Protein AF-A0A2M7H4Z5-F1 (afdb_monomer_lite)

Sequence (388 aa):
MNIQNQLLPRLILTAVVLITFIATPVSSVSAAYINYDRMITRVVPEVLDDQVVYPTNHATLALTPLRAYTWESVTVPPEWLAQGYYFEIWDTANKPVPGFHAQGLNYESQLNIESIDASLYPQIRLVVFVRPDSPPINYQQAVYFTYHEESDQKLFVFLGMITALYLGLGLGALHYRLSVSDLATGTARLLRRGLVKGSGREFVLLGWLTVVWVNVFGIVMSHFVGGAQIFYVLIKLPFLMLAALLVTAISLILLSLLLGVRAPAKQILAQATQLVATTSLALASLSPLLLFYIYLPMQHNALLLSTVTFFAISGSLAAWQLWAWLGSFKVKARAPVTVLWVCLYGFVFLQLGWLMRPWIGVIDDVQNTVPFMRSQSGNVFIELGDTV

pLDDT: mean 71.59, std 18.03, range [31.41, 98.0]

Foldseek 3Di:
DDPVVPVPVVVVVVLVVVCVVLPPDPVVPDPPDDPFPWDKDWFFQDDQPPPCPDPWRKGKGKDQDPADKQWFKKAFDVVLVVLVKWKFKAAPVRHTQFPGTRVQQDPRRIHGPSLPDCLQRVMIIIMITHDPPGDDDDRVGIMITIITHDDCPVVVVVLVVVVVVVCCVVVVCVVVVCPPVNVVVVLVVVLVCLPPVLDPVLLVVLLVLLLSLLLLLLQLQAVLPDDCLSVLSSPLVSCLLVVLLVVCLVVLQVVCVVLPPPDPSSSSSSLSSSLSSQLSNQSSVCSSVLNVVSNDPDRPVVSVVVSVVSSVVSNVVSLVSQLVSSVVRVRPCSPVSSVVSSCSSVQSSVFSVVQQDDSHDDQPSVHSHHDRGDDDDDTPVVVVVVVD

Structure (mmCIF, N/CA/C/O backbone):
data_AF-A0A2M7H4Z5-F1
#
_entry.id   AF-A0A2M7H4Z5-F1
#
loop_
_atom_site.group_PDB
_atom_site.id
_atom_site.type_symbol
_atom_site.label_atom_id
_atom_site.label_alt_id
_atom_site.label_comp_id
_atom_site.label_asym_id
_atom_site.label_entity_id
_atom_site.label_seq_id
_atom_site.pdbx_PDB_ins_code
_atom_site.Cartn_x
_atom_site.Cartn_y
_atom_site.Cartn_z
_atom_site.occupancy
_atom_site.B_iso_or_equiv
_atom_site.auth_seq_id
_atom_site.auth_comp_id
_atom_site.auth_asym_id
_atom_site.auth_atom_id
_atom_site.pdbx_PDB_model_num
ATOM 1 N N . MET A 1 1 ? -37.786 -7.212 7.511 1.00 46.72 1 MET A N 1
ATOM 2 C CA . MET A 1 1 ? -37.220 -8.032 6.413 1.00 46.72 1 MET A CA 1
ATOM 3 C C . MET A 1 1 ? -35.707 -7.811 6.394 1.00 46.72 1 MET A C 1
ATOM 5 O O . MET A 1 1 ? -35.286 -6.662 6.427 1.00 46.72 1 MET A O 1
ATOM 9 N N . ASN A 1 2 ? -34.892 -8.865 6.511 1.00 42.50 2 ASN A N 1
ATOM 10 C CA . ASN A 1 2 ? -33.477 -8.748 6.894 1.00 42.50 2 ASN A CA 1
ATOM 11 C C . ASN A 1 2 ? -32.577 -8.362 5.702 1.00 42.50 2 ASN A C 1
ATOM 13 O O . ASN A 1 2 ? -32.018 -9.226 5.030 1.00 42.50 2 ASN A O 1
ATOM 17 N N . ILE A 1 3 ? -32.450 -7.055 5.455 1.00 40.34 3 ILE A N 1
ATOM 18 C CA . ILE A 1 3 ? -31.649 -6.437 4.379 1.00 40.34 3 ILE A CA 1
ATOM 19 C C . ILE A 1 3 ? -30.191 -6.955 4.365 1.00 40.34 3 ILE A C 1
ATOM 21 O O . ILE A 1 3 ? -29.597 -7.110 3.299 1.00 40.34 3 ILE A O 1
ATOM 25 N N . GLN A 1 4 ? -29.633 -7.335 5.524 1.00 41.47 4 GLN A N 1
ATOM 26 C CA . GLN A 1 4 ? -28.278 -7.897 5.623 1.00 41.47 4 GLN A CA 1
ATOM 27 C C . GLN A 1 4 ? -28.099 -9.253 4.922 1.00 41.47 4 GLN A C 1
ATOM 29 O O . GLN A 1 4 ? -27.008 -9.524 4.424 1.00 41.47 4 GLN A O 1
ATOM 34 N N . ASN A 1 5 ? -29.137 -10.094 4.846 1.00 43.62 5 ASN A N 1
ATOM 35 C CA . ASN A 1 5 ? -29.006 -11.434 4.260 1.00 43.62 5 ASN A CA 1
ATOM 36 C C . ASN A 1 5 ? -29.024 -11.426 2.721 1.00 43.62 5 ASN A C 1
ATOM 38 O O . ASN A 1 5 ? -28.616 -12.411 2.117 1.00 43.62 5 ASN A O 1
ATOM 42 N N . GLN A 1 6 ? -29.457 -10.332 2.083 1.00 47.56 6 GLN A N 1
ATOM 43 C CA . GLN A 1 6 ? -29.475 -10.221 0.616 1.00 47.56 6 GLN A CA 1
ATOM 44 C C . GLN A 1 6 ? -28.310 -9.405 0.042 1.00 47.56 6 GLN A C 1
ATOM 46 O O . GLN A 1 6 ? -27.908 -9.641 -1.094 1.00 47.56 6 GLN A O 1
ATOM 51 N N . LEU A 1 7 ? -27.745 -8.466 0.808 1.00 46.06 7 LEU A N 1
ATOM 52 C CA . LEU A 1 7 ? -26.674 -7.584 0.328 1.00 46.06 7 LEU A CA 1
ATOM 53 C C . LEU A 1 7 ? -25.295 -8.246 0.322 1.00 46.06 7 LEU A C 1
ATOM 55 O O . LEU A 1 7 ? -24.530 -8.034 -0.614 1.00 46.06 7 LEU A O 1
ATOM 59 N N . LEU A 1 8 ? -24.980 -9.064 1.330 1.00 47.16 8 LEU A N 1
ATOM 60 C CA . LEU A 1 8 ? -23.660 -9.686 1.448 1.00 47.16 8 LEU A CA 1
ATOM 61 C C . LEU A 1 8 ? -23.349 -10.669 0.296 1.00 47.16 8 LEU A C 1
ATOM 63 O O . LEU A 1 8 ? -22.278 -10.538 -0.291 1.00 47.16 8 LEU A O 1
ATOM 67 N N . PRO A 1 9 ? -24.260 -11.581 -0.110 1.00 52.50 9 PRO A N 1
ATOM 68 C CA . PRO A 1 9 ? -24.007 -12.470 -1.247 1.00 52.50 9 PRO A CA 1
ATOM 69 C C . PRO A 1 9 ? -23.874 -11.702 -2.562 1.00 52.50 9 PRO A C 1
ATOM 71 O O . PRO A 1 9 ? -23.075 -12.078 -3.409 1.00 52.50 9 PRO A O 1
ATOM 74 N N . ARG A 1 10 ? -24.627 -10.604 -2.723 1.00 50.72 10 ARG A N 1
ATOM 75 C CA . ARG A 1 10 ? -24.576 -9.764 -3.924 1.00 50.72 10 ARG A CA 1
ATOM 76 C C . ARG A 1 10 ? -23.265 -8.995 -4.019 1.00 50.72 10 ARG A C 1
ATOM 78 O O . ARG A 1 10 ? -22.656 -9.027 -5.072 1.00 50.72 10 ARG A O 1
ATOM 85 N N . LEU A 1 11 ? -22.788 -8.397 -2.926 1.00 47.38 11 LEU A N 1
ATOM 86 C CA . LEU A 1 11 ? -21.482 -7.729 -2.887 1.00 47.38 11 LEU A CA 1
ATOM 87 C C . LEU A 1 11 ? -20.324 -8.706 -3.124 1.00 47.38 11 LEU A C 1
ATOM 89 O O . LEU A 1 11 ? -19.398 -8.371 -3.855 1.00 47.38 11 LEU A O 1
ATOM 93 N N . ILE A 1 12 ? -20.394 -9.915 -2.554 1.00 49.06 12 ILE A N 1
ATOM 94 C CA . ILE A 1 12 ? -19.400 -10.971 -2.798 1.00 49.06 12 ILE A CA 1
ATOM 95 C C . ILE A 1 12 ? -19.437 -11.405 -4.265 1.00 49.06 12 ILE A C 1
ATOM 97 O O . ILE A 1 12 ? -18.390 -11.487 -4.892 1.00 49.06 12 ILE A O 1
ATOM 101 N N . LEU A 1 13 ? -20.623 -11.624 -4.838 1.00 48.50 13 LEU A N 1
ATOM 102 C CA . LEU A 1 13 ? -20.766 -12.002 -6.243 1.00 48.50 13 LEU A CA 1
ATOM 103 C C . LEU A 1 13 ? -20.267 -10.895 -7.182 1.00 48.50 13 LEU A C 1
ATOM 105 O O . LEU A 1 13 ? -19.544 -11.193 -8.125 1.00 48.50 13 LEU A O 1
ATOM 109 N N . THR A 1 14 ? -20.586 -9.626 -6.907 1.00 50.44 14 THR A N 1
ATOM 110 C CA . THR A 1 14 ? -20.073 -8.490 -7.684 1.00 50.44 14 THR A CA 1
ATOM 111 C C . THR A 1 14 ? -18.553 -8.405 -7.583 1.00 50.44 14 THR A C 1
ATOM 113 O O . THR A 1 14 ? -17.905 -8.270 -8.610 1.00 50.44 14 THR A O 1
ATOM 116 N N . ALA A 1 15 ? -17.971 -8.546 -6.387 1.00 46.84 15 ALA A N 1
ATOM 117 C CA . ALA A 1 15 ? -16.520 -8.530 -6.204 1.00 46.84 15 ALA A CA 1
ATOM 118 C C . ALA A 1 15 ? -15.828 -9.713 -6.901 1.00 46.84 15 ALA A C 1
ATOM 120 O O . ALA A 1 15 ? -14.799 -9.517 -7.535 1.00 46.84 15 ALA A O 1
ATOM 121 N N . VAL A 1 16 ? -16.399 -10.921 -6.837 1.00 48.56 16 VAL A N 1
ATOM 122 C CA . VAL A 1 16 ? -15.855 -12.117 -7.503 1.00 48.56 16 VAL A CA 1
ATOM 123 C C . VAL A 1 16 ? -15.909 -11.967 -9.020 1.00 48.56 16 VAL A C 1
ATOM 125 O O . VAL A 1 16 ? -14.879 -12.116 -9.663 1.00 48.56 16 VAL A O 1
ATOM 128 N N . VAL A 1 17 ? -17.061 -11.594 -9.591 1.00 49.53 17 VAL A N 1
ATOM 129 C CA . VAL A 1 17 ? -17.199 -11.355 -11.041 1.00 49.53 17 VAL A CA 1
ATOM 130 C C . VAL A 1 17 ? -16.233 -10.262 -11.508 1.00 49.53 17 VAL A C 1
ATOM 132 O O . VAL A 1 17 ? -15.617 -10.398 -12.559 1.00 49.53 17 VAL A O 1
ATOM 135 N N . LEU A 1 18 ? -16.041 -9.215 -10.702 1.00 49.62 18 LEU A N 1
ATOM 136 C CA . LEU A 1 18 ? -15.125 -8.116 -10.997 1.00 49.62 18 LEU A CA 1
ATOM 137 C C . LEU A 1 18 ? -13.650 -8.547 -10.945 1.00 49.62 18 LEU A C 1
ATOM 139 O O . LEU A 1 18 ? -12.890 -8.208 -11.845 1.00 49.62 18 LEU A O 1
ATOM 143 N N . ILE A 1 19 ? -13.245 -9.331 -9.940 1.00 46.91 19 ILE A N 1
ATOM 144 C CA . ILE A 1 19 ? -11.886 -9.888 -9.840 1.00 46.91 19 ILE A CA 1
ATOM 145 C C . ILE A 1 19 ? -11.613 -10.827 -11.018 1.00 46.91 19 ILE A C 1
ATOM 147 O O . ILE A 1 19 ? -10.542 -10.752 -11.611 1.00 46.91 19 ILE A O 1
ATOM 151 N N . THR A 1 20 ? -12.576 -11.670 -11.404 1.00 47.34 20 THR A N 1
ATOM 152 C CA . THR A 1 20 ? -12.425 -12.582 -12.548 1.00 47.34 20 THR A CA 1
ATOM 153 C C . THR A 1 20 ? -12.322 -11.830 -13.879 1.00 47.34 20 THR A C 1
ATOM 155 O O . THR A 1 20 ? -11.545 -12.240 -14.732 1.00 47.34 20 THR A O 1
ATOM 158 N N . PHE A 1 21 ? -13.041 -10.715 -14.046 1.00 46.56 21 PHE A N 1
ATOM 159 C CA . PHE A 1 21 ? -13.022 -9.901 -15.271 1.00 46.56 21 PHE A CA 1
ATOM 160 C C . PHE A 1 21 ? -11.813 -8.947 -15.363 1.00 46.56 21 PHE A C 1
ATOM 162 O O . PHE A 1 21 ? -11.395 -8.581 -16.454 1.00 46.56 21 PHE A O 1
ATOM 169 N N . ILE A 1 22 ? -11.220 -8.546 -14.233 1.00 45.34 22 ILE A N 1
ATOM 170 C CA . ILE A 1 22 ? -9.960 -7.775 -14.203 1.00 45.34 22 ILE A CA 1
ATOM 171 C C . ILE A 1 22 ? -8.744 -8.705 -14.345 1.00 45.34 22 ILE A C 1
ATOM 173 O O . ILE A 1 22 ? -7.738 -8.321 -14.934 1.00 45.34 22 ILE A O 1
ATOM 177 N N . ALA A 1 23 ? -8.828 -9.936 -13.829 1.00 41.44 23 ALA A N 1
ATOM 178 C CA . ALA A 1 23 ? -7.763 -10.932 -13.937 1.00 41.44 23 ALA A CA 1
ATOM 179 C C . ALA A 1 23 ? -7.673 -11.596 -15.322 1.00 41.44 23 ALA A C 1
ATOM 181 O O . ALA A 1 23 ? -6.702 -12.308 -15.582 1.00 41.44 23 ALA A O 1
ATOM 182 N N . THR A 1 24 ? -8.649 -11.392 -16.217 1.00 41.28 24 THR A N 1
ATOM 183 C CA . THR A 1 24 ? -8.522 -11.848 -17.605 1.00 41.28 24 THR A CA 1
ATOM 184 C C . THR A 1 24 ? -7.457 -11.024 -18.327 1.00 41.28 24 THR A C 1
ATOM 186 O O . THR A 1 24 ? -7.604 -9.805 -18.435 1.00 41.28 24 THR A O 1
ATOM 189 N N . PRO A 1 25 ? -6.388 -11.655 -18.839 1.00 37.28 25 PRO A N 1
ATOM 190 C CA . PRO A 1 25 ? -5.333 -10.938 -19.531 1.00 37.28 25 PRO A CA 1
ATOM 191 C C . PRO A 1 25 ? -5.882 -10.289 -20.809 1.00 37.28 25 PRO A C 1
ATOM 193 O O . PRO A 1 25 ? -6.559 -10.923 -21.626 1.00 37.28 25 PRO A O 1
ATOM 196 N N . VAL A 1 26 ? -5.547 -9.008 -20.990 1.00 39.06 26 VAL A N 1
ATOM 197 C CA . VAL A 1 26 ? -5.917 -8.178 -22.155 1.00 39.06 26 VAL A CA 1
ATOM 198 C C . VAL A 1 26 ? -5.369 -8.751 -23.473 1.00 39.06 26 VAL A C 1
ATOM 200 O O . VAL A 1 26 ? -5.812 -8.360 -24.546 1.00 39.06 26 VAL A O 1
ATOM 203 N N . SER A 1 27 ? -4.491 -9.758 -23.423 1.00 39.00 27 SER A N 1
ATOM 204 C CA . SER A 1 27 ? -3.994 -10.487 -24.596 1.00 39.00 27 SER A CA 1
ATOM 205 C C . SER A 1 27 ? -5.084 -11.165 -25.441 1.00 39.00 27 SER A C 1
ATOM 207 O O . SER A 1 27 ? -4.808 -11.565 -26.568 1.00 39.00 27 SER A O 1
ATOM 209 N N . SER A 1 28 ? -6.317 -11.290 -24.934 1.00 35.97 28 SER A N 1
ATOM 210 C CA . SER A 1 28 ? -7.454 -11.875 -25.664 1.00 35.97 28 SER A CA 1
ATOM 211 C C . SER A 1 28 ? -8.302 -10.866 -26.454 1.00 35.97 28 SER A C 1
ATOM 213 O O . SER A 1 28 ? -9.107 -11.275 -27.291 1.00 35.97 28 SER A O 1
ATOM 215 N N . VAL A 1 29 ? -8.105 -9.557 -26.252 1.00 38.25 29 VAL A N 1
ATOM 216 C CA . VAL A 1 29 ? -8.785 -8.505 -27.019 1.00 38.25 29 VAL A CA 1
ATOM 217 C C . VAL A 1 29 ? -7.779 -7.898 -27.995 1.00 38.25 29 VAL A C 1
ATOM 219 O O . VAL A 1 29 ? -7.004 -7.019 -27.645 1.00 38.25 29 VAL A O 1
ATOM 222 N N . SER A 1 30 ? -7.850 -8.366 -29.243 1.00 37.34 30 SER A N 1
ATOM 223 C CA . SER A 1 30 ? -7.241 -7.762 -30.434 1.00 37.34 30 SER A CA 1
ATOM 224 C C . SER A 1 30 ? -5.729 -7.978 -30.642 1.00 37.34 30 SER A C 1
ATOM 226 O O . SER A 1 30 ? -4.908 -7.076 -30.511 1.00 37.34 30 SER A O 1
ATOM 228 N N . ALA A 1 31 ? -5.426 -9.144 -31.219 1.00 31.41 31 ALA A N 1
ATOM 229 C CA . ALA A 1 31 ? -4.447 -9.307 -32.300 1.00 31.41 31 ALA A CA 1
ATOM 230 C C . ALA A 1 31 ? -4.979 -8.747 -33.649 1.00 31.41 31 ALA A C 1
ATOM 232 O O . ALA A 1 31 ? -4.695 -9.292 -34.717 1.00 31.41 31 ALA A O 1
ATOM 233 N N . ALA A 1 32 ? -5.806 -7.693 -33.620 1.00 32.41 32 ALA A N 1
ATOM 234 C CA . ALA A 1 32 ? -6.169 -6.959 -34.821 1.00 32.41 32 ALA A CA 1
ATOM 235 C C . ALA A 1 32 ? -5.039 -5.964 -35.098 1.00 32.41 32 ALA A C 1
ATOM 237 O O . ALA A 1 32 ? -4.871 -4.988 -34.376 1.00 32.41 32 ALA A O 1
ATOM 238 N N . TYR A 1 33 ? -4.236 -6.296 -36.108 1.00 35.34 33 TYR A N 1
ATOM 239 C CA . TYR A 1 33 ? -3.174 -5.501 -36.719 1.00 35.34 33 TYR A CA 1
ATOM 240 C C . TYR A 1 33 ? -3.380 -3.982 -36.583 1.00 35.34 33 TYR A C 1
ATOM 242 O O . TYR A 1 33 ? -4.103 -3.369 -37.368 1.00 35.34 33 TYR A O 1
ATOM 250 N N . ILE A 1 34 ? -2.688 -3.367 -35.627 1.00 39.59 34 ILE A N 1
ATOM 251 C CA . ILE A 1 34 ? -2.362 -1.944 -35.669 1.00 39.59 34 ILE A CA 1
ATOM 252 C C . ILE A 1 34 ? -0.855 -1.901 -35.892 1.00 39.59 34 ILE A C 1
ATOM 254 O O . ILE A 1 34 ? -0.085 -2.405 -35.080 1.00 39.59 34 ILE A O 1
ATOM 258 N N . ASN A 1 35 ? -0.454 -1.391 -37.054 1.00 38.53 35 ASN A N 1
ATOM 259 C CA . ASN A 1 35 ? 0.944 -1.182 -37.408 1.00 38.53 35 ASN A CA 1
ATOM 260 C C . ASN A 1 35 ? 1.498 -0.119 -36.447 1.00 38.53 35 ASN A C 1
ATOM 262 O O . ASN A 1 35 ? 1.198 1.063 -36.601 1.00 38.53 35 ASN A O 1
ATOM 266 N N . TYR A 1 36 ? 2.213 -0.542 -35.407 1.00 47.44 36 TYR A N 1
ATOM 267 C CA . TYR A 1 36 ? 2.948 0.370 -34.538 1.00 47.44 36 TYR A CA 1
ATOM 268 C C . TYR A 1 36 ? 4.178 0.850 -35.311 1.00 47.44 36 TYR A C 1
ATOM 270 O O . TYR A 1 36 ? 4.983 0.020 -35.738 1.00 47.44 36 TYR A O 1
ATOM 278 N N . ASP A 1 37 ? 4.316 2.162 -35.516 1.00 52.59 37 ASP A N 1
ATOM 279 C CA . ASP A 1 37 ? 5.499 2.726 -36.166 1.00 52.59 37 ASP A CA 1
ATOM 280 C C . ASP A 1 37 ? 6.737 2.368 -35.332 1.00 52.59 37 ASP A C 1
ATOM 282 O O . ASP A 1 37 ? 6.904 2.822 -34.199 1.00 52.59 37 ASP A O 1
ATOM 286 N N . ARG A 1 38 ? 7.600 1.506 -35.883 1.00 59.75 38 ARG A N 1
ATOM 287 C CA . ARG A 1 38 ? 8.935 1.270 -35.328 1.00 59.75 38 ARG A CA 1
ATOM 288 C C . ARG A 1 38 ? 9.702 2.577 -35.382 1.00 59.75 38 ARG A C 1
ATOM 290 O O . ARG A 1 38 ? 9.991 3.084 -36.467 1.00 59.75 38 ARG A O 1
ATOM 297 N N . MET A 1 39 ? 10.076 3.086 -34.217 1.00 60.31 39 MET A N 1
ATOM 298 C CA . MET A 1 39 ? 10.920 4.264 -34.127 1.00 60.31 39 MET A CA 1
ATOM 299 C C . MET A 1 39 ? 12.374 3.808 -34.069 1.00 60.31 39 MET A C 1
ATOM 301 O O . MET A 1 39 ? 12.781 3.076 -33.168 1.00 60.31 39 MET A O 1
ATOM 305 N N . ILE A 1 40 ? 13.161 4.242 -35.051 1.00 64.56 40 ILE A N 1
ATOM 306 C CA . ILE A 1 40 ? 14.606 4.018 -35.094 1.00 64.56 40 ILE A CA 1
ATOM 307 C C . ILE A 1 40 ? 15.271 5.335 -34.715 1.00 64.56 40 ILE A C 1
ATOM 309 O O . ILE A 1 40 ? 15.217 6.308 -35.470 1.00 64.56 40 ILE A O 1
ATOM 313 N N . THR A 1 41 ? 15.898 5.385 -33.541 1.00 68.94 41 THR A N 1
ATOM 314 C CA . THR A 1 41 ? 16.674 6.557 -33.122 1.00 68.94 41 THR A CA 1
ATOM 315 C C . THR A 1 41 ? 18.151 6.313 -33.384 1.00 68.94 41 THR A C 1
ATOM 317 O O . THR A 1 41 ? 18.739 5.345 -32.903 1.00 68.94 41 THR A O 1
ATOM 320 N N . ARG A 1 42 ? 18.750 7.216 -34.163 1.00 68.88 42 ARG A N 1
ATOM 321 C CA . ARG A 1 42 ? 20.193 7.271 -34.392 1.00 68.88 42 ARG A CA 1
ATOM 322 C C . ARG A 1 42 ? 20.838 8.002 -33.221 1.00 68.88 42 ARG A C 1
ATOM 324 O O . ARG A 1 42 ? 20.558 9.182 -33.025 1.00 68.88 42 ARG A O 1
ATOM 331 N N . VAL A 1 43 ? 21.718 7.328 -32.489 1.00 65.25 43 VAL A N 1
ATOM 332 C CA . VAL A 1 43 ? 22.493 7.940 -31.405 1.00 65.25 43 VAL A CA 1
ATOM 333 C C . VAL A 1 43 ? 23.952 7.995 -31.830 1.00 65.25 43 VAL A C 1
ATOM 335 O O . VAL A 1 43 ? 24.546 6.989 -32.226 1.00 65.25 43 VAL A O 1
ATOM 338 N N . VAL A 1 44 ? 24.506 9.203 -31.805 1.00 59.75 44 VAL A N 1
ATOM 339 C CA . VAL A 1 44 ? 25.919 9.459 -32.083 1.00 59.75 44 VAL A CA 1
ATOM 340 C C . VAL A 1 44 ? 26.633 9.565 -30.732 1.00 59.75 44 VAL A C 1
ATOM 342 O O . VAL A 1 44 ? 26.095 10.220 -29.839 1.00 59.75 44 VAL A O 1
ATOM 345 N N . PRO A 1 45 ? 27.798 8.926 -30.534 1.00 57.38 45 PRO A N 1
ATOM 346 C CA . PRO A 1 45 ? 28.535 9.058 -29.283 1.00 57.38 45 PRO A CA 1
ATOM 347 C C . PRO A 1 45 ? 29.001 10.497 -29.085 1.00 57.38 45 PRO A C 1
ATOM 349 O O . PRO A 1 45 ? 29.812 10.978 -29.872 1.00 57.38 45 PRO A O 1
ATOM 352 N N . GLU A 1 46 ? 28.476 11.187 -28.066 1.00 48.78 46 GLU A N 1
ATOM 353 C CA . GLU A 1 46 ? 28.783 12.609 -27.871 1.00 48.78 46 GLU A CA 1
ATOM 354 C C . GLU A 1 46 ? 29.944 12.889 -26.910 1.00 48.78 46 GLU A C 1
ATOM 356 O O . GLU A 1 46 ? 30.663 13.846 -27.168 1.00 48.78 46 GLU A O 1
ATOM 361 N N . VAL A 1 47 ? 30.232 12.092 -25.872 1.00 50.16 47 VAL A N 1
ATOM 362 C CA . VAL A 1 47 ? 31.366 12.375 -24.962 1.00 50.16 47 VAL A CA 1
ATOM 363 C C . VAL A 1 47 ? 31.856 11.092 -24.268 1.00 50.16 47 VAL A C 1
ATOM 365 O O . VAL A 1 47 ? 31.049 10.310 -23.774 1.00 50.16 47 VAL A O 1
ATOM 368 N N . LEU A 1 48 ? 33.179 10.887 -24.215 1.00 49.28 48 LEU A N 1
ATOM 369 C CA . LEU A 1 48 ? 33.841 9.955 -23.292 1.00 49.28 48 LEU A CA 1
ATOM 370 C C . LEU A 1 48 ? 33.720 10.529 -21.877 1.00 49.28 48 LEU A C 1
ATOM 372 O O . LEU A 1 48 ? 34.292 11.579 -21.592 1.00 49.28 48 LEU A O 1
ATOM 376 N N . ASP A 1 49 ? 32.966 9.876 -20.997 1.00 46.34 49 ASP A N 1
ATOM 377 C CA . ASP A 1 49 ? 33.057 10.179 -19.571 1.00 46.34 49 ASP A CA 1
ATOM 378 C C . ASP A 1 49 ? 34.468 9.744 -19.133 1.00 46.34 49 ASP A C 1
ATOM 380 O O . ASP A 1 49 ? 34.759 8.552 -19.083 1.00 46.34 49 ASP A O 1
ATOM 384 N N . ASP A 1 50 ? 35.376 10.693 -18.876 1.00 44.59 50 ASP A N 1
ATOM 385 C CA . ASP A 1 50 ? 36.780 10.445 -18.479 1.00 44.59 50 ASP A CA 1
ATOM 386 C C . ASP A 1 50 ? 36.903 9.767 -17.092 1.00 44.59 50 ASP A C 1
ATOM 388 O O . ASP A 1 50 ? 37.979 9.705 -16.486 1.00 44.59 50 ASP A O 1
ATOM 392 N N . GLN A 1 51 ? 35.802 9.248 -16.541 1.00 45.47 51 GLN A N 1
ATOM 393 C CA . GLN A 1 51 ? 35.832 8.462 -15.322 1.00 45.47 51 GLN A CA 1
ATOM 394 C C . GLN A 1 51 ? 36.506 7.119 -15.593 1.00 45.47 51 GLN A C 1
ATOM 396 O O . GLN A 1 51 ? 35.926 6.199 -16.158 1.00 45.47 51 GLN A O 1
ATOM 401 N N . VAL A 1 52 ? 37.753 7.004 -15.136 1.00 45.66 52 VAL A N 1
ATOM 402 C CA . VAL A 1 52 ? 38.555 5.775 -15.148 1.00 45.66 52 VAL A CA 1
ATOM 403 C C . VAL A 1 52 ? 37.932 4.740 -14.205 1.00 45.66 52 VAL A C 1
ATOM 405 O O . VAL A 1 52 ? 38.381 4.520 -13.080 1.00 45.66 52 VAL A O 1
ATOM 408 N N . VAL A 1 53 ? 36.860 4.098 -14.652 1.00 45.31 53 VAL A N 1
ATOM 409 C CA . VAL A 1 53 ? 36.326 2.880 -14.052 1.00 45.31 53 VAL A CA 1
ATOM 410 C C . VAL A 1 53 ? 37.050 1.719 -14.741 1.00 45.31 53 VAL A C 1
ATOM 412 O O . VAL A 1 53 ? 36.680 1.324 -15.840 1.00 45.31 53 VAL A O 1
ATOM 415 N N . TYR A 1 54 ? 38.115 1.204 -14.106 1.00 43.81 54 TYR A N 1
ATOM 416 C CA . TYR A 1 54 ? 39.023 0.147 -14.612 1.00 43.81 54 TYR A CA 1
ATOM 417 C C . TYR A 1 54 ? 39.947 0.564 -15.788 1.00 43.81 54 TYR A C 1
ATOM 419 O O . TYR A 1 54 ? 39.685 1.563 -16.450 1.00 43.81 54 TYR A O 1
ATOM 427 N N . PRO A 1 55 ? 41.083 -0.130 -16.053 1.00 45.78 55 PRO A N 1
ATOM 428 C CA . PRO A 1 55 ? 42.137 0.350 -16.964 1.00 45.78 55 PRO A CA 1
ATOM 429 C C . PRO A 1 55 ? 41.787 0.209 -18.461 1.00 45.78 55 PRO A C 1
ATOM 431 O O . PRO A 1 55 ? 42.671 0.045 -19.299 1.00 45.78 55 PRO A O 1
ATOM 434 N N . THR A 1 56 ? 40.504 0.248 -18.811 1.00 48.25 56 THR A N 1
ATOM 435 C CA . THR A 1 56 ? 39.993 0.099 -20.176 1.00 48.25 56 THR A CA 1
ATOM 436 C C . THR A 1 56 ? 39.219 1.343 -20.583 1.00 48.25 56 THR A C 1
ATOM 438 O O . THR A 1 56 ? 38.269 1.741 -19.908 1.00 48.25 56 THR A O 1
ATOM 441 N N . ASN A 1 57 ? 39.612 1.928 -21.715 1.00 56.12 57 ASN A N 1
ATOM 442 C CA . ASN A 1 57 ? 38.878 3.009 -22.364 1.00 56.12 57 ASN A CA 1
ATOM 443 C C . ASN A 1 57 ? 37.460 2.516 -22.676 1.00 56.12 57 ASN A C 1
ATOM 445 O O . ASN A 1 57 ? 37.306 1.514 -23.385 1.00 56.12 57 ASN A O 1
ATOM 449 N N . HIS A 1 58 ? 36.445 3.200 -22.147 1.00 58.44 58 HIS A N 1
ATOM 450 C CA . HIS A 1 58 ? 35.053 2.871 -22.412 1.00 58.44 58 HIS A CA 1
ATOM 451 C C . HIS A 1 58 ? 34.264 4.100 -22.857 1.00 58.44 58 HIS A C 1
ATOM 453 O O . HIS A 1 58 ? 34.368 5.158 -22.250 1.00 58.44 58 HIS A O 1
ATOM 459 N N . ALA A 1 59 ? 33.471 3.965 -23.920 1.00 59.28 59 ALA A N 1
ATOM 460 C CA . ALA A 1 59 ? 32.536 5.004 -24.352 1.00 59.28 59 ALA A CA 1
ATOM 461 C C . ALA A 1 59 ? 31.135 4.668 -23.836 1.00 59.28 59 ALA A C 1
ATOM 463 O O . ALA A 1 59 ? 30.697 3.526 -23.985 1.00 59.28 59 ALA A O 1
ATOM 464 N N . THR A 1 60 ? 30.435 5.641 -23.247 1.00 58.81 60 THR A N 1
ATOM 465 C CA . THR A 1 60 ? 29.054 5.470 -22.781 1.00 58.81 60 THR A CA 1
ATOM 466 C C . THR A 1 60 ? 28.087 6.235 -23.679 1.00 58.81 60 THR A C 1
ATOM 468 O O . THR A 1 60 ? 28.290 7.398 -24.021 1.00 58.81 60 THR A O 1
ATOM 471 N N . LEU A 1 61 ? 27.013 5.566 -24.088 1.00 62.69 61 LEU A N 1
ATOM 472 C CA . LEU A 1 61 ? 25.942 6.155 -24.889 1.00 62.69 61 LEU A CA 1
ATOM 473 C C . LEU A 1 61 ? 24.692 6.265 -24.030 1.00 62.69 61 LEU A C 1
ATOM 475 O O . LEU A 1 61 ? 23.972 5.282 -23.876 1.00 62.69 61 LEU A O 1
ATOM 479 N N . ALA A 1 62 ? 24.452 7.438 -23.443 1.00 58.84 62 ALA A N 1
ATOM 480 C CA . ALA A 1 62 ? 23.269 7.667 -22.625 1.00 58.84 62 ALA A CA 1
ATOM 481 C C . ALA A 1 62 ? 22.005 7.727 -23.491 1.00 58.84 62 ALA A C 1
ATOM 483 O O . ALA A 1 62 ? 21.898 8.547 -24.403 1.00 58.84 62 ALA A O 1
ATOM 484 N N . LEU A 1 63 ? 21.019 6.896 -23.161 1.00 60.25 63 LEU A N 1
ATOM 485 C CA . LEU A 1 63 ? 19.689 6.978 -23.747 1.00 60.25 63 LEU A CA 1
ATOM 486 C C . LEU A 1 63 ? 18.745 7.642 -22.764 1.00 60.25 63 LEU A C 1
ATOM 488 O O . LEU A 1 63 ? 18.560 7.168 -21.645 1.00 60.25 63 LEU A O 1
ATOM 492 N N . THR A 1 64 ? 18.121 8.730 -23.206 1.00 55.50 64 THR A N 1
ATOM 493 C CA . THR A 1 64 ? 17.106 9.436 -22.422 1.00 55.50 64 THR A CA 1
ATOM 494 C C . THR A 1 64 ? 15.820 9.521 -23.226 1.00 55.50 64 THR A C 1
ATOM 496 O O . THR A 1 64 ? 15.545 10.563 -23.825 1.00 55.50 64 THR A O 1
ATOM 499 N N . PRO A 1 65 ? 15.027 8.449 -23.335 1.00 48.84 65 PRO A N 1
ATOM 500 C CA . PRO A 1 65 ? 13.803 8.572 -24.098 1.00 48.84 65 PRO A CA 1
ATOM 501 C C . PRO A 1 65 ? 12.750 9.275 -23.231 1.00 48.84 65 PRO A C 1
ATOM 503 O O . PRO A 1 65 ? 12.694 9.113 -22.014 1.00 48.84 65 PRO A O 1
ATOM 506 N N . LEU A 1 66 ? 11.943 10.122 -23.869 1.00 42.62 66 LEU A N 1
ATOM 507 C CA . LEU A 1 66 ? 11.033 11.061 -23.202 1.00 42.62 66 LEU A CA 1
ATOM 508 C C . LEU A 1 66 ? 9.653 10.455 -22.852 1.00 42.62 66 LEU A C 1
ATOM 510 O O . LEU A 1 66 ? 8.809 11.170 -22.312 1.00 42.62 66 LEU A O 1
ATOM 514 N N . ARG A 1 67 ? 9.383 9.180 -23.186 1.00 49.72 67 ARG A N 1
ATOM 515 C CA . ARG A 1 67 ? 8.059 8.515 -23.074 1.00 49.72 67 ARG A CA 1
ATOM 516 C C . ARG A 1 67 ? 8.170 7.048 -22.638 1.00 49.72 67 ARG A C 1
ATOM 518 O O . ARG A 1 67 ? 9.278 6.581 -22.440 1.00 49.72 67 ARG A O 1
ATOM 525 N N . ALA A 1 68 ? 7.051 6.339 -22.462 1.00 55.75 68 ALA A N 1
ATOM 526 C CA . ALA A 1 68 ? 7.036 4.896 -22.198 1.00 55.75 68 ALA A CA 1
ATOM 527 C C . ALA A 1 68 ? 7.293 4.111 -23.497 1.00 55.75 68 ALA A C 1
ATOM 529 O O . ALA A 1 68 ? 6.581 4.284 -24.485 1.00 55.75 68 ALA A O 1
ATOM 530 N N . TYR A 1 69 ? 8.319 3.267 -23.504 1.00 63.00 69 TYR A N 1
ATOM 531 C CA . TYR A 1 69 ? 8.724 2.471 -24.662 1.00 63.00 69 TYR A CA 1
ATOM 532 C C . TYR A 1 69 ? 9.067 1.050 -24.220 1.00 63.00 69 TYR A C 1
ATOM 534 O O . TYR A 1 69 ? 9.447 0.814 -23.074 1.00 63.00 69 TYR A O 1
ATOM 542 N N . THR A 1 70 ? 8.967 0.111 -25.152 1.00 62.62 70 THR A N 1
ATOM 543 C CA . THR A 1 70 ? 9.611 -1.199 -25.031 1.00 62.62 70 THR A C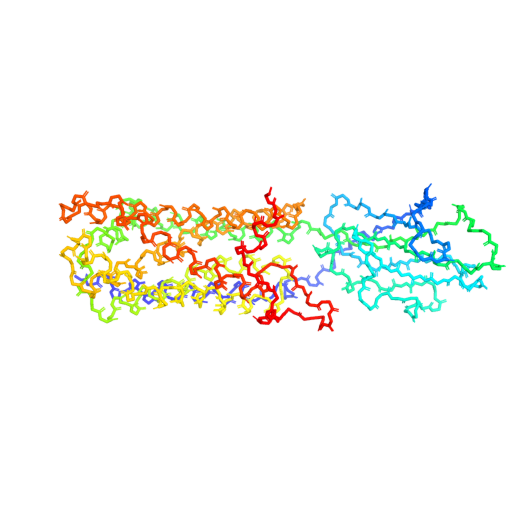A 1
ATOM 544 C C . THR A 1 70 ? 10.857 -1.179 -25.898 1.00 62.62 70 THR A C 1
ATOM 546 O O . THR A 1 70 ? 10.800 -0.826 -27.080 1.00 62.62 70 THR A O 1
ATOM 549 N N . TRP A 1 71 ? 12.001 -1.468 -25.284 1.00 70.94 71 TRP A N 1
ATOM 550 C CA . TRP A 1 71 ? 13.244 -1.680 -26.011 1.00 70.94 71 TRP A CA 1
ATOM 551 C C . TRP A 1 71 ? 13.062 -2.845 -26.985 1.00 70.94 71 TRP A C 1
ATOM 553 O O . TRP A 1 71 ? 12.364 -3.791 -26.653 1.00 70.94 71 TRP A O 1
ATOM 563 N N . GLU A 1 72 ? 13.657 -2.789 -28.174 1.00 79.19 72 GLU A N 1
ATOM 564 C CA . GLU A 1 72 ? 13.606 -3.913 -29.114 1.00 79.19 72 GLU A CA 1
ATOM 565 C C . GLU A 1 72 ? 15.011 -4.438 -29.395 1.00 79.19 72 GLU A C 1
ATOM 567 O O . GLU A 1 72 ? 15.390 -5.552 -29.034 1.00 79.19 72 GLU A O 1
ATOM 572 N N . SER A 1 73 ? 15.841 -3.594 -29.995 1.00 79.69 73 SER A N 1
ATOM 573 C CA . SER A 1 73 ? 17.189 -3.988 -30.367 1.00 79.69 73 SER A CA 1
ATOM 574 C C . SER A 1 73 ? 18.150 -2.814 -30.371 1.00 79.69 73 SER A C 1
ATOM 576 O O . SER A 1 73 ? 17.778 -1.660 -30.604 1.00 79.69 73 SER A O 1
ATOM 578 N N . VAL A 1 74 ? 19.417 -3.139 -30.136 1.00 82.12 74 VAL A N 1
ATOM 579 C CA . VAL A 1 74 ? 20.554 -2.247 -30.354 1.00 82.12 74 VAL A CA 1
ATOM 580 C C . VAL A 1 74 ? 21.333 -2.780 -31.537 1.00 82.12 74 VAL A C 1
ATOM 582 O O . VAL A 1 74 ? 21.830 -3.900 -31.481 1.00 82.12 74 VAL A O 1
ATOM 585 N N . THR A 1 75 ? 21.459 -1.994 -32.599 1.00 83.31 75 THR A N 1
ATOM 586 C CA . THR A 1 75 ? 22.301 -2.339 -33.748 1.00 83.31 75 THR A CA 1
ATOM 587 C C . THR A 1 75 ? 23.602 -1.556 -33.663 1.00 83.31 75 THR A C 1
ATOM 589 O O . THR A 1 75 ? 23.588 -0.320 -33.707 1.00 83.31 75 THR A O 1
ATOM 592 N N . VAL A 1 76 ? 24.720 -2.272 -33.542 1.00 84.69 76 VAL A N 1
ATOM 593 C CA . VAL A 1 76 ? 26.067 -1.689 -33.553 1.00 84.69 76 VAL A CA 1
ATOM 594 C C . VAL A 1 76 ? 26.698 -1.799 -34.947 1.00 84.69 76 VAL A C 1
ATOM 596 O O . VAL A 1 76 ? 26.350 -2.704 -35.706 1.00 84.69 76 VAL A O 1
ATOM 599 N N . PRO A 1 77 ? 27.626 -0.901 -35.316 1.00 85.50 77 PRO A N 1
ATOM 600 C CA . PRO A 1 77 ? 28.349 -1.000 -36.580 1.00 85.50 77 PRO A CA 1
ATOM 601 C C . PRO A 1 77 ? 29.124 -2.326 -36.693 1.00 85.50 77 PRO A C 1
ATOM 603 O O . PRO A 1 77 ? 29.860 -2.681 -35.768 1.00 85.50 77 PRO A O 1
ATOM 606 N N . PRO A 1 78 ? 29.046 -3.045 -37.827 1.00 84.25 78 PRO A N 1
ATOM 607 C CA . PRO A 1 78 ? 29.753 -4.314 -38.000 1.00 84.25 78 PRO A CA 1
ATOM 608 C C . PRO A 1 78 ? 31.280 -4.147 -37.971 1.00 84.25 78 PRO A C 1
ATOM 610 O O . PRO A 1 78 ? 31.998 -5.073 -37.589 1.00 84.25 78 PRO A O 1
ATOM 613 N N . GLU A 1 79 ? 31.803 -2.962 -38.315 1.00 84.62 79 GLU A N 1
ATOM 614 C CA . GLU A 1 79 ? 33.245 -2.697 -38.244 1.00 84.62 79 GLU A CA 1
ATOM 615 C C . GLU A 1 79 ? 33.770 -2.728 -36.805 1.00 84.62 79 GLU A C 1
ATOM 617 O O . GLU A 1 79 ? 34.910 -3.131 -36.582 1.00 84.62 79 GLU A O 1
ATOM 622 N N . TRP A 1 80 ? 32.940 -2.365 -35.824 1.00 83.19 80 TRP A N 1
ATOM 623 C CA . TRP A 1 80 ? 33.321 -2.396 -34.412 1.00 83.19 80 TRP A CA 1
ATOM 624 C C . TRP A 1 80 ? 33.539 -3.828 -33.914 1.00 83.19 80 TRP A C 1
ATOM 626 O O . TRP A 1 80 ? 34.444 -4.086 -33.118 1.00 83.19 80 TRP A O 1
ATOM 636 N N . LEU A 1 81 ? 32.764 -4.785 -34.434 1.00 81.62 81 LEU A N 1
ATOM 637 C CA . LEU A 1 81 ? 32.967 -6.205 -34.147 1.00 81.62 81 LEU A CA 1
ATOM 638 C C . LEU A 1 81 ? 34.234 -6.740 -34.809 1.00 81.62 81 LEU A C 1
ATOM 640 O O . LEU A 1 81 ? 34.993 -7.470 -34.173 1.00 81.62 81 LEU A O 1
ATOM 644 N N . ALA A 1 82 ? 34.506 -6.329 -36.050 1.00 83.06 82 ALA A N 1
ATOM 645 C CA . ALA A 1 82 ? 35.746 -6.679 -36.742 1.00 83.06 82 ALA A CA 1
ATOM 646 C C . ALA A 1 82 ? 36.994 -6.114 -36.034 1.00 83.06 82 ALA A C 1
ATOM 648 O O . ALA A 1 82 ? 38.050 -6.743 -36.046 1.00 83.06 82 ALA A O 1
ATOM 649 N N . GLN A 1 83 ? 36.860 -4.958 -35.377 1.00 82.06 83 GLN A N 1
ATOM 650 C CA . GLN A 1 83 ? 37.892 -4.334 -34.540 1.00 82.06 83 GLN A CA 1
ATOM 651 C C . GLN A 1 83 ? 38.011 -4.973 -33.147 1.00 82.06 83 GLN A C 1
ATOM 653 O O . GLN A 1 83 ? 38.927 -4.653 -32.395 1.00 82.06 83 GLN A O 1
ATOM 658 N N . GLY A 1 84 ? 37.126 -5.911 -32.802 1.00 79.56 84 GLY A N 1
ATOM 659 C CA . GLY A 1 84 ? 37.199 -6.668 -31.560 1.00 79.56 84 GLY A CA 1
ATOM 660 C C . GLY A 1 84 ? 36.752 -5.895 -30.322 1.00 79.56 84 GLY A C 1
ATOM 661 O O . GLY A 1 84 ? 37.204 -6.247 -29.225 1.00 79.56 84 GLY A O 1
ATOM 662 N N . TYR A 1 85 ? 35.903 -4.874 -30.492 1.00 81.75 85 TYR A N 1
ATOM 663 C CA . TYR A 1 85 ? 35.248 -4.169 -29.391 1.00 81.75 85 TYR A CA 1
ATOM 664 C C . TYR A 1 85 ? 34.261 -5.082 -28.661 1.00 81.75 85 TYR A C 1
ATOM 666 O O . TYR A 1 85 ? 33.685 -6.006 -29.240 1.00 81.75 85 TYR A O 1
ATOM 674 N N . TYR A 1 86 ? 34.073 -4.808 -27.374 1.00 81.44 86 TYR A N 1
ATOM 675 C CA . TYR A 1 86 ? 33.153 -5.533 -26.505 1.00 81.44 86 TYR A CA 1
ATOM 676 C C . TYR A 1 86 ? 32.082 -4.572 -25.972 1.00 81.44 86 TYR A C 1
ATOM 678 O O . TYR A 1 86 ? 32.364 -3.403 -25.730 1.00 81.44 86 TYR A O 1
ATOM 686 N N . PHE A 1 87 ? 30.849 -5.047 -25.824 1.00 83.31 87 PHE A N 1
ATOM 687 C CA . PHE A 1 87 ? 29.672 -4.228 -25.531 1.00 83.31 87 PHE A CA 1
ATOM 688 C C . PHE A 1 87 ? 28.944 -4.714 -24.288 1.00 83.31 87 PHE A C 1
ATOM 690 O O . PHE A 1 87 ? 28.713 -5.911 -24.132 1.00 83.31 87 PHE A O 1
ATOM 697 N N . GLU A 1 88 ? 28.507 -3.785 -23.448 1.00 85.62 88 GLU A N 1
ATOM 698 C CA . GLU A 1 88 ? 27.596 -4.078 -22.344 1.00 85.62 88 GLU A CA 1
ATOM 699 C C . GLU A 1 88 ? 26.528 -3.009 -22.232 1.00 85.62 88 GLU A C 1
ATOM 701 O O . GLU A 1 88 ? 26.758 -1.846 -22.561 1.00 85.62 88 GLU A O 1
ATOM 706 N N . ILE A 1 89 ? 25.361 -3.396 -21.735 1.00 83.69 89 ILE A N 1
ATOM 707 C CA . ILE A 1 89 ? 24.328 -2.437 -21.358 1.00 83.69 89 ILE A CA 1
ATOM 708 C C . ILE A 1 89 ? 24.445 -2.183 -19.871 1.00 83.69 89 ILE A C 1
ATOM 710 O O . ILE A 1 89 ? 24.471 -3.124 -19.086 1.00 83.69 89 ILE A O 1
ATOM 714 N N . TRP A 1 90 ? 24.564 -0.920 -19.489 1.00 83.19 90 TRP A N 1
ATOM 715 C CA . TRP A 1 90 ? 24.685 -0.480 -18.107 1.00 83.19 90 TRP A CA 1
ATOM 716 C C . TRP A 1 90 ? 23.489 0.387 -17.714 1.00 83.19 90 TRP A C 1
ATOM 718 O O . TRP A 1 90 ? 22.862 1.034 -18.555 1.00 83.19 90 TRP A O 1
ATOM 728 N N . ASP A 1 91 ? 23.174 0.407 -16.426 1.00 78.38 91 ASP A N 1
ATOM 729 C CA . ASP A 1 91 ? 22.183 1.304 -15.846 1.00 78.38 91 ASP A CA 1
ATOM 730 C C . ASP A 1 91 ? 22.762 2.710 -15.576 1.00 78.38 91 ASP A C 1
ATOM 732 O O . ASP A 1 91 ? 23.929 3.018 -15.841 1.00 78.38 91 ASP A O 1
ATOM 736 N N . THR A 1 92 ? 21.936 3.603 -15.031 1.00 71.69 92 THR A N 1
ATOM 737 C CA . THR A 1 92 ? 22.355 4.962 -14.645 1.00 71.69 92 THR A CA 1
ATOM 738 C C . THR A 1 92 ? 23.302 5.006 -13.451 1.00 71.69 92 THR A C 1
ATOM 740 O O . THR A 1 92 ? 23.942 6.034 -13.232 1.00 71.69 92 THR A O 1
ATOM 743 N N . ALA A 1 93 ? 23.408 3.915 -12.692 1.00 72.62 93 ALA A N 1
ATOM 744 C CA . ALA A 1 93 ? 24.314 3.758 -11.562 1.00 72.62 93 ALA A CA 1
ATOM 745 C C . ALA A 1 93 ? 25.664 3.138 -11.974 1.00 72.62 93 ALA A C 1
ATOM 747 O O . ALA A 1 93 ? 26.443 2.753 -11.099 1.00 72.62 93 ALA A O 1
ATOM 748 N N . ASN A 1 94 ? 25.949 3.068 -13.282 1.00 75.12 94 ASN A N 1
ATOM 749 C CA . ASN A 1 94 ? 27.151 2.470 -13.859 1.00 75.12 94 ASN A CA 1
ATOM 750 C C . ASN A 1 94 ? 27.337 0.995 -13.464 1.00 75.12 94 ASN A C 1
ATOM 752 O O . ASN A 1 94 ? 28.453 0.548 -13.191 1.00 75.12 94 ASN A O 1
ATOM 756 N N . LYS A 1 95 ? 26.240 0.236 -13.408 1.00 76.50 95 LYS A N 1
ATOM 757 C CA . LYS A 1 95 ? 26.270 -1.215 -13.209 1.00 76.50 95 LYS A CA 1
ATOM 758 C C . LYS A 1 95 ? 25.802 -1.932 -14.472 1.00 76.50 95 LYS A C 1
ATOM 760 O O . LYS A 1 95 ? 24.840 -1.477 -15.089 1.00 76.50 95 LYS A O 1
ATOM 765 N N . PRO A 1 96 ? 26.434 -3.055 -14.852 1.00 79.62 96 PRO A N 1
ATOM 766 C CA . PRO A 1 96 ? 25.977 -3.848 -15.984 1.00 79.62 96 PRO A CA 1
ATOM 767 C C . PRO A 1 96 ? 24.579 -4.418 -15.719 1.00 79.62 96 PRO A C 1
ATOM 769 O O . PRO A 1 96 ? 24.311 -4.950 -14.641 1.00 79.62 96 PRO A O 1
ATOM 772 N N . VAL A 1 97 ? 23.701 -4.327 -16.718 1.00 77.81 97 VAL A N 1
ATOM 773 C CA . VAL A 1 97 ? 22.379 -4.956 -16.724 1.00 77.81 97 VAL A CA 1
ATOM 774 C C . VAL A 1 97 ? 22.577 -6.465 -16.933 1.00 77.81 97 VAL A C 1
ATOM 776 O O . VAL A 1 97 ? 23.127 -6.868 -17.966 1.00 77.81 97 VAL A O 1
ATOM 779 N N . PRO A 1 98 ? 22.162 -7.320 -15.980 1.00 75.00 98 PRO A N 1
ATOM 780 C CA . PRO A 1 98 ? 22.425 -8.755 -16.039 1.00 75.00 98 PRO A CA 1
ATOM 781 C C . PRO A 1 98 ? 21.899 -9.404 -17.322 1.00 75.00 98 PRO A C 1
ATOM 783 O O . PRO A 1 98 ? 20.750 -9.208 -17.708 1.00 75.00 98 PRO A O 1
ATOM 786 N N . GLY A 1 99 ? 22.734 -10.220 -17.969 1.00 73.12 99 GLY A N 1
ATOM 787 C CA . GLY A 1 99 ? 22.346 -10.983 -19.161 1.00 73.12 99 GLY A CA 1
ATOM 788 C C . GLY A 1 99 ? 22.489 -10.240 -20.493 1.00 73.12 99 GLY A C 1
ATOM 789 O O . GLY A 1 99 ? 22.320 -10.870 -21.534 1.00 73.12 99 GLY A O 1
ATOM 790 N N . PHE A 1 100 ? 22.880 -8.959 -20.490 1.00 72.31 100 PHE A N 1
ATOM 791 C CA . PHE A 1 100 ? 23.062 -8.144 -21.703 1.00 72.31 100 PHE A CA 1
ATOM 792 C C . PHE A 1 100 ? 24.532 -7.763 -21.922 1.00 72.31 100 PHE A C 1
ATOM 794 O O . PHE A 1 100 ? 24.924 -6.595 -21.890 1.00 72.31 100 PHE A O 1
ATOM 801 N N . HIS A 1 101 ? 25.345 -8.795 -22.154 1.00 71.94 101 HIS A N 1
ATOM 802 C CA . HIS A 1 101 ? 26.779 -8.709 -22.443 1.00 71.94 101 HIS A CA 1
ATOM 803 C C . HIS A 1 101 ? 27.071 -9.063 -23.912 1.00 71.94 101 HIS A C 1
ATOM 805 O O . HIS A 1 101 ? 26.268 -9.725 -24.573 1.00 71.94 101 HIS A O 1
ATOM 811 N N . ALA A 1 102 ? 28.250 -8.690 -24.420 1.00 59.78 102 ALA A N 1
ATOM 812 C CA . ALA A 1 102 ? 28.596 -8.740 -25.850 1.00 59.78 102 ALA A CA 1
ATOM 813 C C . ALA A 1 102 ? 28.488 -10.114 -26.533 1.00 59.78 102 ALA A C 1
ATOM 815 O O . ALA A 1 102 ? 28.475 -10.184 -27.759 1.00 59.78 102 ALA A O 1
ATOM 816 N N . GLN A 1 103 ? 28.412 -11.209 -25.770 1.00 56.53 103 GLN A N 1
ATOM 817 C CA . GLN A 1 103 ? 28.202 -12.554 -26.318 1.00 56.53 103 GLN A CA 1
ATOM 818 C C . GLN A 1 103 ? 26.805 -12.742 -26.945 1.00 56.53 103 GLN A C 1
ATOM 820 O O . GLN A 1 103 ? 26.579 -13.748 -27.611 1.00 56.53 103 GLN A O 1
ATOM 825 N N . GLY A 1 104 ? 25.881 -11.791 -26.753 1.00 55.00 104 GLY A N 1
ATOM 826 C CA . GLY A 1 104 ? 24.519 -11.824 -27.297 1.00 55.00 104 GLY A CA 1
ATOM 827 C C . GLY A 1 104 ? 24.325 -11.188 -28.680 1.00 55.00 104 GLY A C 1
ATOM 828 O O . GLY A 1 104 ? 23.190 -11.136 -29.149 1.00 55.00 104 GLY A O 1
ATOM 829 N N . LEU A 1 105 ? 25.379 -10.680 -29.332 1.00 62.72 105 LEU A N 1
ATOM 830 C CA . LEU A 1 105 ? 25.256 -10.085 -30.668 1.00 62.72 105 LEU A CA 1
ATOM 831 C C . LEU A 1 105 ? 25.042 -11.165 -31.733 1.00 62.72 105 LEU A C 1
ATOM 833 O O . LEU A 1 105 ? 25.823 -12.111 -31.848 1.00 62.72 105 LEU A O 1
ATOM 837 N N . ASN A 1 106 ? 23.984 -11.016 -32.528 1.00 65.50 106 ASN A N 1
ATOM 838 C CA . ASN A 1 106 ? 23.726 -11.897 -33.664 1.00 65.50 106 ASN A CA 1
ATOM 839 C C . ASN A 1 106 ? 24.662 -11.575 -34.853 1.00 65.50 106 ASN A C 1
ATOM 841 O O . ASN A 1 106 ? 25.414 -10.598 -34.841 1.00 65.50 106 ASN A O 1
ATOM 845 N N . TYR A 1 107 ? 24.593 -12.382 -35.919 1.00 63.59 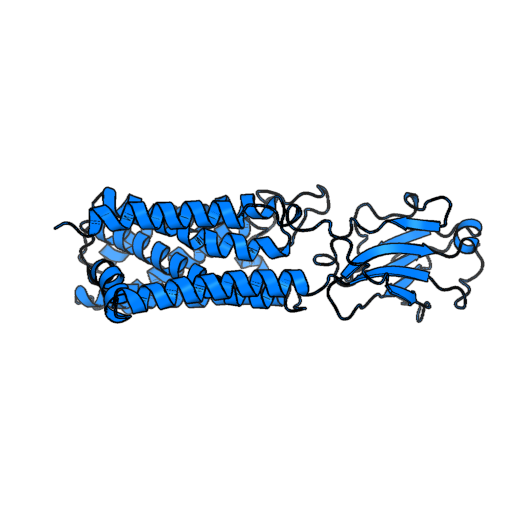107 TYR A N 1
ATOM 846 C CA . TYR A 1 107 ? 25.375 -12.173 -37.150 1.00 63.59 107 TYR A CA 1
ATOM 847 C C . TYR A 1 107 ? 25.121 -10.817 -37.838 1.00 63.59 107 TYR A C 1
ATOM 849 O O . TYR A 1 107 ? 25.908 -10.409 -38.688 1.00 63.59 107 TYR A O 1
ATOM 857 N N . GLU A 1 108 ? 24.053 -10.112 -37.466 1.00 73.62 108 GLU A N 1
ATOM 858 C CA . GLU A 1 108 ? 23.671 -8.801 -37.996 1.00 73.62 108 GLU A CA 1
ATOM 859 C C . GLU A 1 108 ? 24.128 -7.640 -37.101 1.00 73.62 108 GLU A C 1
ATOM 861 O O . GLU A 1 108 ? 23.753 -6.495 -37.337 1.00 73.62 108 GLU A O 1
ATOM 866 N N . SER A 1 109 ? 24.969 -7.903 -36.093 1.00 79.25 109 SER A N 1
ATOM 867 C CA . SER A 1 109 ? 25.420 -6.891 -35.124 1.00 79.25 109 SER A CA 1
ATOM 868 C C . SER A 1 109 ? 24.270 -6.292 -34.302 1.00 79.25 109 SER A C 1
ATOM 870 O O . SER A 1 109 ? 24.348 -5.148 -33.854 1.00 79.25 109 SER A O 1
ATOM 872 N N . GLN A 1 110 ? 23.199 -7.061 -34.095 1.00 80.44 110 GLN A N 1
ATOM 873 C CA . GLN A 1 110 ? 22.066 -6.673 -33.264 1.00 80.44 110 GLN A CA 1
ATOM 874 C C . GLN A 1 110 ? 22.080 -7.412 -31.931 1.00 80.44 110 GLN A C 1
ATOM 876 O O . GLN A 1 110 ? 22.254 -8.632 -31.873 1.00 80.44 110 GLN A O 1
ATOM 881 N N . LEU A 1 111 ? 21.856 -6.658 -30.861 1.00 81.12 111 LEU A N 1
ATOM 882 C CA . LEU A 1 111 ? 21.595 -7.164 -29.522 1.00 81.12 111 LEU A CA 1
ATOM 883 C C . LEU A 1 111 ? 20.094 -7.021 -29.266 1.00 81.12 111 LEU A C 1
ATOM 885 O O . LEU A 1 111 ? 19.592 -5.896 -29.227 1.00 81.12 111 LEU A O 1
ATOM 889 N N . ASN A 1 112 ? 19.377 -8.139 -29.123 1.00 79.75 112 ASN A N 1
ATOM 890 C CA . ASN A 1 112 ? 17.972 -8.105 -28.712 1.00 79.75 112 ASN A CA 1
ATOM 891 C C . ASN A 1 112 ? 17.909 -7.672 -27.241 1.00 79.75 112 ASN A C 1
ATOM 893 O O . ASN A 1 112 ? 18.530 -8.294 -26.376 1.00 79.75 112 ASN A O 1
ATOM 897 N N . ILE A 1 113 ? 17.180 -6.588 -26.990 1.00 78.75 113 ILE A N 1
ATOM 898 C CA . ILE A 1 113 ? 16.988 -5.998 -25.667 1.00 78.75 113 ILE A CA 1
ATOM 899 C C . ILE A 1 113 ? 15.509 -5.896 -25.284 1.00 78.75 113 ILE A C 1
ATOM 901 O O . ILE A 1 113 ? 15.176 -5.200 -24.332 1.00 78.75 113 ILE A O 1
ATOM 905 N N . GLU A 1 114 ? 14.628 -6.629 -25.973 1.00 76.00 114 GLU A N 1
ATOM 906 C CA . GLU A 1 114 ? 13.190 -6.736 -25.667 1.00 76.00 114 GLU A CA 1
ATOM 907 C C . GLU A 1 114 ? 12.912 -7.217 -24.248 1.00 76.00 114 GLU A C 1
ATOM 909 O O . GLU A 1 114 ? 11.899 -6.864 -23.648 1.00 76.00 114 GLU A O 1
ATOM 914 N N . SER A 1 115 ? 13.815 -8.019 -23.690 1.00 69.81 115 SER A N 1
ATOM 915 C CA . SER A 1 115 ? 13.714 -8.499 -22.316 1.00 69.81 115 SER A CA 1
ATOM 916 C C . SER A 1 115 ? 14.160 -7.473 -21.268 1.00 69.81 115 SER A C 1
ATOM 918 O O . SER A 1 115 ? 13.970 -7.732 -20.080 1.00 69.81 115 SER A O 1
ATOM 920 N N . ILE A 1 116 ? 14.727 -6.320 -21.661 1.00 68.31 116 ILE A N 1
ATOM 921 C CA . ILE A 1 116 ? 15.014 -5.222 -20.727 1.00 68.31 116 ILE A CA 1
ATOM 922 C C . ILE A 1 116 ? 13.706 -4.504 -20.403 1.00 68.31 116 ILE A C 1
ATOM 924 O O . ILE A 1 116 ? 13.137 -3.793 -21.231 1.00 68.31 116 ILE A O 1
ATOM 928 N N . ASP A 1 117 ? 13.260 -4.635 -19.157 1.00 62.16 117 ASP A N 1
ATOM 929 C CA . ASP A 1 117 ? 12.120 -3.882 -18.646 1.00 62.16 117 ASP A CA 1
ATOM 930 C C . ASP A 1 117 ? 12.484 -2.392 -18.523 1.00 62.16 117 ASP A C 1
ATOM 932 O O . ASP A 1 117 ? 13.245 -1.973 -17.643 1.00 62.16 117 ASP A O 1
ATOM 936 N N . ALA A 1 118 ? 11.924 -1.575 -19.416 1.00 62.22 118 ALA A N 1
ATOM 937 C CA . ALA A 1 118 ? 12.135 -0.131 -19.438 1.00 62.22 118 ALA A CA 1
ATOM 938 C C . ALA A 1 118 ? 11.650 0.573 -18.155 1.00 62.22 118 ALA A C 1
ATOM 940 O O . ALA A 1 118 ? 12.101 1.679 -17.859 1.00 62.22 118 ALA A O 1
ATOM 941 N N . SER A 1 119 ? 10.769 -0.051 -17.360 1.00 54.03 119 SER A N 1
ATOM 942 C CA . SER A 1 119 ? 10.338 0.494 -16.067 1.00 54.03 119 SER A CA 1
ATOM 943 C C . SER A 1 119 ? 11.424 0.396 -14.986 1.00 54.03 119 SER A C 1
ATOM 945 O O . SER A 1 119 ? 11.470 1.238 -14.084 1.00 54.03 119 SER A O 1
ATOM 947 N N . LEU A 1 120 ? 12.310 -0.603 -15.093 1.00 54.59 120 LEU A N 1
ATOM 948 C CA . LEU A 1 120 ? 13.448 -0.825 -14.193 1.00 54.59 120 LEU A CA 1
ATOM 949 C C . LEU A 1 120 ? 14.673 -0.027 -14.630 1.00 54.59 120 LEU A C 1
ATOM 951 O O . LEU A 1 120 ? 15.387 0.528 -13.795 1.00 54.59 120 LEU A O 1
ATOM 955 N N . TYR A 1 121 ? 14.875 0.063 -15.944 1.00 66.31 121 TYR A N 1
ATOM 956 C CA . TYR A 1 121 ? 15.989 0.769 -16.564 1.00 66.31 121 TYR A CA 1
ATOM 957 C C . TYR A 1 121 ? 15.462 1.886 -17.478 1.00 66.31 121 TYR A C 1
ATOM 959 O O . TYR A 1 121 ? 15.554 1.782 -18.704 1.00 66.31 121 TYR A O 1
ATOM 967 N N . PRO A 1 122 ? 14.915 2.977 -16.899 1.00 58.91 122 PRO A N 1
ATOM 968 C CA . PRO A 1 122 ? 14.319 4.084 -17.661 1.00 58.91 122 PRO A CA 1
ATOM 969 C C . PRO A 1 122 ? 15.346 4.860 -18.493 1.00 58.91 122 PRO A C 1
ATOM 971 O O . PRO A 1 122 ? 14.991 5.693 -19.327 1.00 58.91 122 PRO A O 1
ATOM 974 N N . GLN A 1 123 ? 16.624 4.618 -18.223 1.00 69.81 123 GLN A N 1
ATOM 975 C CA . GLN A 1 123 ? 17.759 5.054 -19.009 1.00 69.81 123 GLN A CA 1
ATOM 976 C C . GLN A 1 123 ? 18.766 3.909 -18.985 1.00 69.81 123 GLN A C 1
ATOM 978 O O . GLN A 1 123 ? 19.128 3.415 -17.914 1.00 69.81 123 GLN A O 1
ATOM 983 N N . ILE A 1 124 ? 19.220 3.508 -20.163 1.00 74.56 124 ILE A N 1
ATOM 984 C CA . ILE A 1 124 ? 20.308 2.550 -20.323 1.00 74.56 124 ILE A CA 1
ATOM 985 C C . ILE A 1 124 ? 21.474 3.236 -21.018 1.00 74.56 124 ILE A C 1
ATOM 987 O O . ILE A 1 124 ? 21.306 4.208 -21.762 1.00 74.56 124 ILE A O 1
ATOM 991 N N . ARG A 1 125 ? 22.669 2.728 -20.750 1.00 80.12 125 ARG A N 1
ATOM 992 C CA . ARG A 1 125 ? 23.915 3.162 -21.364 1.00 80.12 125 ARG A CA 1
ATOM 993 C C . ARG A 1 125 ? 24.487 1.995 -22.141 1.00 80.12 125 ARG A C 1
ATOM 995 O O . ARG A 1 125 ? 24.684 0.933 -21.566 1.00 80.12 125 ARG A O 1
ATOM 1002 N N . LEU A 1 126 ? 24.781 2.176 -23.425 1.00 82.50 126 LEU A N 1
ATOM 1003 C CA . LEU A 1 126 ? 25.646 1.219 -24.117 1.00 82.50 126 LEU A CA 1
ATOM 1004 C C . LEU A 1 126 ? 27.094 1.576 -23.782 1.00 82.50 126 LEU A C 1
ATOM 1006 O O . LEU A 1 126 ? 27.534 2.686 -24.081 1.00 82.50 126 LEU A O 1
ATOM 1010 N N . VAL A 1 127 ? 27.802 0.649 -23.148 1.00 82.44 127 VAL A N 1
ATOM 1011 C CA . VAL A 1 127 ? 29.213 0.767 -22.785 1.00 82.44 127 VAL A CA 1
ATOM 1012 C C . VAL A 1 127 ? 30.040 -0.034 -23.775 1.00 82.44 127 VAL A C 1
ATOM 1014 O O . VAL A 1 127 ? 29.853 -1.241 -23.925 1.00 82.44 127 VAL A O 1
ATOM 1017 N N . VAL A 1 128 ? 30.941 0.652 -24.474 1.00 81.69 128 VAL A N 1
ATOM 1018 C CA . VAL A 1 128 ? 31.826 0.061 -25.483 1.00 81.69 128 VAL A CA 1
ATOM 1019 C C . VAL A 1 128 ? 33.231 -0.035 -24.914 1.00 81.69 128 VAL A C 1
ATOM 1021 O O . VAL A 1 128 ? 33.860 0.991 -24.685 1.00 81.69 128 VAL A O 1
ATOM 1024 N N . PHE A 1 129 ? 33.739 -1.245 -24.721 1.00 80.81 129 PHE A N 1
ATOM 1025 C CA . PHE A 1 129 ? 35.093 -1.518 -24.255 1.00 80.81 129 PHE A CA 1
ATOM 1026 C C . PHE A 1 129 ? 36.045 -1.649 -25.445 1.00 80.81 129 PHE A C 1
ATOM 1028 O O . PHE A 1 129 ? 35.872 -2.513 -26.312 1.00 80.81 129 PHE A O 1
ATOM 1035 N N . VAL A 1 130 ? 37.072 -0.799 -25.464 1.00 78.06 130 VAL A N 1
ATOM 1036 C CA . VAL A 1 130 ? 38.072 -0.726 -26.536 1.00 78.06 130 VAL A CA 1
ATOM 1037 C C . VAL A 1 130 ? 39.355 -1.422 -26.085 1.00 78.06 130 VAL A C 1
ATOM 1039 O O . VAL A 1 130 ? 39.856 -1.149 -24.991 1.00 78.06 130 VAL A O 1
ATOM 1042 N N . ARG A 1 131 ? 39.919 -2.316 -26.912 1.00 75.88 131 ARG A N 1
ATOM 1043 C CA . ARG A 1 131 ? 41.229 -2.905 -26.589 1.00 75.88 131 ARG A CA 1
ATOM 1044 C C . ARG A 1 131 ? 42.333 -1.854 -26.739 1.00 75.88 131 ARG A C 1
ATOM 1046 O O . ARG A 1 131 ? 42.241 -1.021 -27.640 1.00 75.88 131 ARG A O 1
ATOM 1053 N N . PRO A 1 132 ? 43.406 -1.915 -25.931 1.00 75.44 132 PRO A N 1
ATOM 1054 C CA . PRO A 1 132 ? 44.489 -0.927 -25.978 1.00 75.44 132 PRO A CA 1
ATOM 1055 C C . PRO A 1 132 ? 45.167 -0.765 -27.348 1.00 75.44 132 PRO A C 1
ATOM 1057 O O . PRO A 1 132 ? 45.722 0.289 -27.636 1.00 75.44 132 PRO A O 1
ATOM 1060 N N . ASP A 1 133 ? 45.145 -1.807 -28.177 1.00 79.75 133 ASP A N 1
ATOM 1061 C CA . ASP A 1 133 ? 45.766 -1.887 -29.501 1.00 79.75 133 ASP A CA 1
ATOM 1062 C C . ASP A 1 133 ? 44.811 -1.550 -30.658 1.00 79.75 133 ASP A C 1
ATOM 1064 O O . ASP A 1 133 ? 45.226 -1.512 -31.817 1.00 79.75 133 ASP A O 1
ATOM 1068 N N . SER A 1 134 ? 43.532 -1.309 -30.367 1.00 74.75 134 SER A N 1
ATOM 1069 C CA . SER A 1 134 ? 42.533 -1.010 -31.390 1.00 74.75 134 SER A CA 1
ATOM 1070 C C . SER A 1 134 ? 42.553 0.467 -31.802 1.00 74.75 134 SER A C 1
ATOM 1072 O O . SER A 1 134 ? 42.859 1.335 -30.980 1.00 74.75 134 SER A O 1
ATOM 1074 N N . PRO A 1 135 ? 42.196 0.792 -33.060 1.00 78.62 135 PRO A N 1
ATOM 1075 C CA . PRO A 1 135 ? 42.041 2.181 -33.480 1.00 78.62 135 PRO A CA 1
ATOM 1076 C C . PRO A 1 135 ? 40.966 2.892 -32.635 1.00 78.62 135 PRO A C 1
ATOM 1078 O O . PRO A 1 135 ? 40.052 2.230 -32.133 1.00 78.62 135 PRO A O 1
ATOM 1081 N N . PRO A 1 136 ? 41.049 4.228 -32.476 1.00 76.69 136 PRO A N 1
ATOM 1082 C CA . PRO A 1 136 ? 40.026 4.994 -31.770 1.00 76.69 136 PRO A CA 1
ATOM 1083 C C . PRO A 1 136 ? 38.664 4.858 -32.464 1.00 76.69 136 PRO A C 1
ATOM 1085 O O . PRO A 1 136 ? 38.594 4.777 -33.692 1.00 76.69 136 PRO A O 1
ATOM 1088 N N . ILE A 1 137 ? 37.586 4.865 -31.671 1.00 74.44 137 ILE A N 1
ATOM 1089 C CA . ILE A 1 137 ? 36.211 4.768 -32.175 1.00 74.44 137 ILE A CA 1
ATOM 1090 C C . ILE A 1 137 ? 35.952 5.914 -33.161 1.00 74.44 137 ILE A C 1
ATOM 1092 O O . ILE A 1 137 ? 36.151 7.088 -32.841 1.00 74.44 137 ILE A O 1
ATOM 1096 N N . ASN A 1 138 ? 35.479 5.581 -34.363 1.00 77.38 138 ASN A N 1
ATOM 1097 C CA . ASN A 1 138 ? 35.039 6.587 -35.319 1.00 77.38 138 ASN A CA 1
ATOM 1098 C C . ASN A 1 138 ? 33.648 7.100 -34.920 1.00 77.38 138 ASN A C 1
ATOM 1100 O O . ASN A 1 138 ? 32.635 6.458 -35.186 1.00 77.38 138 ASN A O 1
ATOM 1104 N N . TYR A 1 139 ? 33.602 8.295 -34.334 1.00 65.44 139 TYR A N 1
ATOM 1105 C CA . TYR A 1 139 ? 32.375 8.960 -33.877 1.00 65.44 139 TYR A CA 1
ATOM 1106 C C . TYR A 1 139 ? 31.350 9.250 -34.985 1.00 65.44 139 TYR A C 1
ATOM 1108 O O . TYR A 1 139 ? 30.221 9.624 -34.691 1.00 65.44 139 TYR A O 1
ATOM 1116 N N . GLN A 1 140 ? 31.702 9.090 -36.266 1.00 66.75 140 GLN A N 1
ATOM 1117 C CA . GLN A 1 140 ? 30.736 9.220 -37.361 1.00 66.75 140 GLN A CA 1
ATOM 1118 C C . GLN A 1 140 ? 29.839 7.982 -37.516 1.00 66.75 140 GLN A C 1
ATOM 1120 O O . GLN A 1 140 ? 28.749 8.083 -38.093 1.00 66.75 140 GLN A O 1
ATOM 1125 N N . GLN A 1 141 ? 30.274 6.830 -36.997 1.00 71.06 141 GLN A N 1
ATOM 1126 C CA . GLN A 1 141 ? 29.487 5.602 -36.974 1.00 71.06 141 GLN A CA 1
ATOM 1127 C C . GLN A 1 141 ? 28.445 5.695 -35.858 1.00 71.06 141 GLN A C 1
ATOM 1129 O O . GLN A 1 141 ? 28.763 6.008 -34.713 1.00 71.06 141 GLN A O 1
ATOM 1134 N N . ALA A 1 142 ? 27.180 5.470 -36.210 1.00 69.69 142 ALA A N 1
ATOM 1135 C CA . ALA A 1 142 ? 26.070 5.611 -35.280 1.00 69.69 142 ALA A CA 1
ATOM 1136 C C . ALA A 1 142 ? 25.567 4.256 -34.795 1.00 69.69 142 ALA A C 1
ATOM 1138 O O . ALA A 1 142 ? 25.565 3.280 -35.544 1.00 69.69 142 ALA A O 1
ATOM 1139 N N . VAL A 1 143 ? 25.095 4.240 -33.553 1.00 75.44 143 VAL A N 1
ATOM 1140 C CA . VAL A 1 143 ? 24.367 3.111 -32.980 1.00 75.44 143 VAL A CA 1
ATOM 1141 C C . VAL A 1 143 ? 22.879 3.376 -33.168 1.00 75.44 143 VAL A C 1
ATOM 1143 O O . VAL A 1 143 ? 22.403 4.494 -32.936 1.00 75.44 143 VAL A O 1
ATOM 1146 N N . TYR A 1 144 ? 22.148 2.361 -33.618 1.00 75.75 144 TYR A N 1
ATOM 1147 C CA . TYR A 1 144 ? 20.709 2.462 -33.833 1.00 75.75 144 TYR A CA 1
ATOM 1148 C C . TYR A 1 144 ? 19.973 1.719 -32.732 1.00 75.75 144 TYR A C 1
ATOM 1150 O O . TYR A 1 144 ? 20.219 0.537 -32.501 1.00 75.75 144 TYR A O 1
ATOM 1158 N N . PHE A 1 145 ? 19.054 2.419 -32.079 1.00 72.69 145 PHE A N 1
ATOM 1159 C CA . PHE A 1 145 ? 18.138 1.827 -31.116 1.00 72.69 145 PHE A CA 1
ATOM 1160 C C . PHE A 1 145 ? 16.762 1.744 -31.749 1.00 72.69 145 PHE A C 1
ATOM 1162 O O . PHE A 1 145 ? 16.230 2.756 -32.220 1.00 72.69 145 PHE A O 1
ATOM 1169 N N . THR A 1 146 ? 16.203 0.541 -31.746 1.00 75.44 146 THR A N 1
ATOM 1170 C CA . THR A 1 146 ? 14.823 0.298 -32.153 1.00 75.44 146 THR A CA 1
ATOM 1171 C C . THR A 1 146 ? 13.990 0.131 -30.895 1.00 75.44 146 THR A C 1
ATOM 1173 O O . THR A 1 146 ? 14.360 -0.628 -29.996 1.00 75.44 146 THR A O 1
ATOM 1176 N N . TYR A 1 147 ? 12.888 0.866 -30.815 1.00 71.75 147 TYR A N 1
ATOM 1177 C CA . TYR A 1 147 ? 11.917 0.730 -29.739 1.00 71.75 147 TYR A CA 1
ATOM 1178 C C . TYR A 1 147 ? 10.501 0.927 -30.272 1.00 71.75 147 TYR A C 1
ATOM 1180 O O . TYR A 1 147 ? 10.274 1.580 -31.297 1.00 71.75 147 TYR A O 1
ATOM 1188 N N . HIS A 1 148 ? 9.544 0.375 -29.536 1.00 66.50 148 HIS A N 1
ATOM 1189 C CA . HIS A 1 148 ? 8.127 0.576 -29.786 1.00 66.50 148 HIS A CA 1
ATOM 1190 C C . HIS A 1 148 ? 7.549 1.527 -28.741 1.00 66.50 148 HIS A C 1
ATOM 1192 O O . HIS A 1 148 ? 7.660 1.284 -27.537 1.00 66.50 148 HIS A O 1
ATOM 1198 N N . GLU A 1 149 ? 6.918 2.606 -29.204 1.00 62.00 149 GLU A N 1
ATOM 1199 C CA . GLU A 1 149 ? 6.057 3.435 -28.360 1.00 62.00 149 GLU A CA 1
ATOM 1200 C C . GLU A 1 149 ? 4.783 2.628 -28.071 1.00 62.00 149 GLU A C 1
ATOM 1202 O O . GLU A 1 149 ? 4.049 2.249 -28.991 1.00 62.00 149 GLU A O 1
ATOM 1207 N N . GLU A 1 150 ? 4.529 2.297 -26.803 1.00 56.31 150 GLU A N 1
ATOM 1208 C CA . GLU A 1 150 ? 3.265 1.651 -26.455 1.00 56.31 150 GLU A CA 1
ATOM 1209 C C . GLU A 1 150 ? 2.129 2.663 -26.636 1.00 56.31 150 GLU A C 1
ATOM 1211 O O . GLU A 1 150 ? 2.116 3.721 -26.014 1.00 56.31 150 GLU A O 1
ATOM 1216 N N . SER A 1 151 ? 1.152 2.352 -27.495 1.00 50.19 151 SER A N 1
ATOM 1217 C CA . SER A 1 151 ? 0.029 3.267 -27.710 1.00 50.19 151 SER A CA 1
ATOM 1218 C C . SER A 1 151 ? -0.826 3.417 -26.449 1.00 50.19 151 SER A C 1
ATOM 1220 O O . SER A 1 151 ? -1.331 2.419 -25.917 1.00 50.19 151 SER A O 1
ATOM 1222 N N . ASP A 1 152 ? -1.147 4.664 -26.104 1.00 54.59 152 ASP A N 1
ATOM 1223 C CA . ASP A 1 152 ? -2.080 5.085 -25.046 1.00 54.59 152 ASP A CA 1
ATOM 1224 C C . ASP A 1 152 ? -3.520 4.528 -25.182 1.00 54.59 152 ASP A C 1
ATOM 1226 O O . ASP A 1 152 ? -4.397 4.811 -24.366 1.00 54.59 152 ASP A O 1
ATOM 1230 N N . GLN A 1 153 ? -3.826 3.718 -26.200 1.00 52.41 153 GLN A N 1
ATOM 1231 C CA . GLN A 1 153 ? -5.154 3.122 -26.379 1.00 52.41 153 GLN A CA 1
ATOM 1232 C C . GLN A 1 153 ? -5.490 2.092 -25.293 1.00 52.41 153 GLN A C 1
ATOM 1234 O O . GLN A 1 153 ? -6.625 2.066 -24.813 1.00 52.41 153 GLN A O 1
ATOM 1239 N N . LYS A 1 154 ? -4.509 1.288 -24.849 1.00 55.44 154 LYS A N 1
ATOM 1240 C CA . LYS A 1 154 ? -4.693 0.369 -23.707 1.00 55.44 154 LYS A CA 1
ATOM 1241 C C . LYS A 1 154 ? -5.030 1.159 -22.436 1.00 55.44 154 LYS A C 1
ATOM 1243 O O . LYS A 1 154 ? -5.947 0.784 -21.705 1.00 55.44 154 LYS A O 1
ATOM 1248 N N . LEU A 1 155 ? -4.353 2.294 -22.241 1.00 51.91 155 LEU A N 1
ATOM 1249 C CA . LEU A 1 155 ? -4.611 3.261 -21.175 1.00 51.91 155 LEU A CA 1
ATOM 1250 C C . LEU A 1 155 ? -6.031 3.832 -21.266 1.00 51.91 155 LEU A C 1
ATOM 1252 O O . LEU A 1 155 ? -6.765 3.797 -20.283 1.00 51.91 155 LEU A O 1
ATOM 1256 N N . PHE A 1 156 ? -6.462 4.303 -22.437 1.00 52.31 156 PHE A N 1
ATOM 1257 C CA . PHE A 1 156 ? -7.791 4.893 -22.614 1.00 52.31 156 PHE A CA 1
ATOM 1258 C C . PHE A 1 156 ? -8.921 3.891 -22.333 1.00 52.31 156 PHE A C 1
ATOM 1260 O O . PHE A 1 156 ? -9.897 4.216 -21.653 1.00 52.31 156 PHE A O 1
ATOM 1267 N N . VAL A 1 157 ? -8.771 2.651 -22.805 1.00 59.59 157 VAL A N 1
ATOM 1268 C CA . VAL A 1 157 ? -9.742 1.571 -22.583 1.00 59.59 157 VAL A CA 1
ATOM 1269 C C . VAL A 1 157 ? -9.793 1.169 -21.106 1.00 59.59 157 VAL A C 1
ATOM 1271 O O . VAL A 1 157 ? -10.881 1.017 -20.546 1.00 59.59 157 VAL A O 1
ATOM 1274 N N . PHE A 1 158 ? -8.642 1.049 -20.440 1.00 60.34 158 PHE A N 1
ATOM 1275 C CA . PHE A 1 158 ? -8.585 0.668 -19.029 1.00 60.34 158 PHE A CA 1
ATOM 1276 C C . PHE A 1 158 ? -9.059 1.787 -18.087 1.00 60.34 158 PHE A C 1
ATOM 1278 O O . PHE A 1 158 ? -9.857 1.533 -17.181 1.00 60.34 158 PHE A O 1
ATOM 1285 N N . LEU A 1 159 ? -8.669 3.041 -18.347 1.00 55.78 159 LEU A N 1
ATOM 1286 C CA . LEU A 1 159 ? -9.178 4.214 -17.632 1.00 55.78 159 LEU A CA 1
ATOM 1287 C C . LEU A 1 159 ? -10.695 4.336 -17.823 1.00 55.78 159 LEU A C 1
ATOM 1289 O O . LEU A 1 159 ? -11.419 4.511 -16.848 1.00 55.78 159 LEU A O 1
ATOM 1293 N N . GLY A 1 160 ? -11.189 4.132 -19.049 1.00 61.62 160 GLY A N 1
ATOM 1294 C CA . GLY A 1 160 ? -12.618 4.073 -19.354 1.00 61.62 160 GLY A CA 1
ATOM 1295 C C . GLY A 1 160 ? -13.358 3.003 -18.546 1.00 61.62 160 GLY A C 1
ATOM 1296 O O . GLY A 1 160 ? -14.423 3.287 -17.998 1.00 61.62 160 GLY A O 1
ATOM 1297 N N . MET A 1 161 ? -12.782 1.804 -18.391 1.00 64.19 161 MET A N 1
ATOM 1298 C CA . MET A 1 161 ? -13.355 0.733 -17.565 1.00 64.19 161 MET A CA 1
ATOM 1299 C C . MET A 1 161 ? -13.389 1.083 -16.071 1.00 64.19 161 MET A C 1
ATOM 1301 O O . MET A 1 161 ? -14.420 0.881 -15.426 1.00 64.19 161 MET A O 1
ATOM 1305 N N . ILE A 1 162 ? -12.311 1.640 -15.505 1.00 59.53 162 ILE A N 1
ATOM 1306 C CA . ILE A 1 162 ? -12.290 2.050 -14.090 1.00 59.53 162 ILE A CA 1
ATOM 1307 C C . ILE A 1 162 ? -13.233 3.229 -13.843 1.00 59.53 162 ILE A C 1
ATOM 1309 O O . ILE A 1 162 ? -13.975 3.227 -12.860 1.00 59.53 162 ILE A O 1
ATOM 1313 N N . THR A 1 163 ? -13.262 4.219 -14.733 1.00 58.81 163 THR A N 1
ATOM 1314 C CA . THR A 1 163 ? -14.208 5.335 -14.653 1.00 58.81 163 THR A CA 1
ATOM 1315 C C . THR A 1 163 ? -15.647 4.833 -14.747 1.00 58.81 163 THR A C 1
ATOM 1317 O O . THR A 1 163 ? -16.479 5.264 -13.952 1.00 58.81 163 THR A O 1
ATOM 1320 N N . ALA A 1 164 ? -15.942 3.869 -15.627 1.00 60.59 164 ALA A N 1
ATOM 1321 C CA . ALA A 1 164 ? -17.251 3.221 -15.710 1.00 60.59 164 ALA A CA 1
ATOM 1322 C C . ALA A 1 164 ? -17.597 2.423 -14.441 1.00 60.59 164 ALA A C 1
ATOM 1324 O O . ALA A 1 164 ? -18.741 2.470 -13.994 1.00 60.59 164 ALA A O 1
ATOM 1325 N N . LEU A 1 165 ? -16.626 1.751 -13.812 1.00 64.38 165 LEU A N 1
ATOM 1326 C CA . LEU A 1 165 ? -16.802 1.075 -12.522 1.00 64.38 165 LEU A CA 1
ATOM 1327 C C . LEU A 1 165 ? -17.135 2.075 -11.406 1.00 64.38 165 LEU A C 1
ATOM 1329 O O . LEU A 1 165 ? -18.080 1.863 -10.648 1.00 64.38 165 LEU A O 1
ATOM 1333 N N . TYR A 1 166 ? -16.397 3.183 -11.322 1.00 60.16 166 TYR A N 1
ATOM 1334 C CA . TYR A 1 166 ? -16.630 4.241 -10.336 1.00 60.16 166 TYR A CA 1
ATOM 1335 C C . TYR A 1 166 ? -17.965 4.949 -10.552 1.00 60.16 166 TYR A C 1
ATOM 1337 O O . TYR A 1 166 ? -18.704 5.166 -9.591 1.00 60.16 166 TYR A O 1
ATOM 1345 N N . LEU A 1 167 ? -18.312 5.251 -11.805 1.00 59.03 167 LEU A N 1
ATOM 1346 C CA . LEU A 1 167 ? -19.630 5.756 -12.178 1.00 59.03 167 LEU A CA 1
ATOM 1347 C C . LEU A 1 167 ? -20.715 4.740 -11.843 1.00 59.03 167 LEU A C 1
ATOM 1349 O O . LEU A 1 167 ? -21.727 5.130 -11.287 1.00 59.03 167 LEU A O 1
ATOM 1353 N N . GLY A 1 168 ? -20.513 3.449 -12.099 1.00 63.06 168 GLY A N 1
ATOM 1354 C CA . GLY A 1 168 ? -21.464 2.393 -11.754 1.00 63.06 168 GLY A CA 1
ATOM 1355 C C . GLY A 1 168 ? -21.691 2.274 -10.246 1.00 63.06 168 GLY A C 1
ATOM 1356 O O . GLY A 1 168 ? -22.834 2.186 -9.799 1.00 63.06 168 GLY A O 1
ATOM 1357 N N . LEU A 1 169 ? -20.625 2.345 -9.444 1.00 60.84 169 LEU A N 1
ATOM 1358 C CA . LEU A 1 169 ? -20.705 2.348 -7.980 1.00 60.84 169 LEU A CA 1
ATOM 1359 C C . LEU A 1 169 ? -21.364 3.632 -7.448 1.00 60.84 169 LEU A C 1
ATOM 1361 O O . LEU A 1 169 ? -22.218 3.561 -6.563 1.00 60.84 169 LEU A O 1
ATOM 1365 N N . GLY A 1 170 ? -21.018 4.793 -8.009 1.00 57.22 170 GLY A N 1
ATOM 1366 C CA . GLY A 1 170 ? -21.594 6.090 -7.649 1.00 57.22 170 GLY A CA 1
ATOM 1367 C C . GLY A 1 170 ? -23.067 6.218 -8.044 1.00 57.22 170 GLY A C 1
ATOM 1368 O O . GLY A 1 170 ? -23.901 6.566 -7.211 1.00 57.22 170 GLY A O 1
ATOM 1369 N N . LEU A 1 171 ? -23.412 5.869 -9.285 1.00 55.09 171 LEU A N 1
ATOM 1370 C CA . LEU A 1 171 ? -24.781 5.831 -9.804 1.00 55.09 171 LEU A CA 1
ATOM 1371 C C . LEU A 1 171 ? -25.611 4.764 -9.096 1.00 55.09 171 LEU A C 1
ATOM 1373 O O . LEU A 1 171 ? -26.778 5.010 -8.823 1.00 55.09 171 LEU A O 1
ATOM 1377 N N . GLY A 1 172 ? -25.028 3.618 -8.737 1.00 54.25 172 GLY A N 1
ATOM 1378 C CA . GLY A 1 172 ? -25.670 2.615 -7.889 1.00 54.25 172 GLY A CA 1
ATOM 1379 C C . GLY A 1 172 ? -26.005 3.176 -6.507 1.00 54.25 172 GLY A C 1
ATOM 1380 O O . GLY A 1 172 ? -27.144 3.058 -6.054 1.00 54.25 172 GLY A O 1
ATOM 1381 N N . ALA A 1 173 ? -25.059 3.860 -5.860 1.00 51.94 173 ALA A N 1
ATOM 1382 C CA . ALA A 1 173 ? -25.307 4.536 -4.587 1.00 51.94 173 ALA A CA 1
ATOM 1383 C C . ALA A 1 173 ? -26.421 5.599 -4.706 1.00 51.94 173 ALA A C 1
ATOM 1385 O O . ALA A 1 173 ? -27.347 5.616 -3.893 1.00 51.94 173 ALA A O 1
ATOM 1386 N N . LEU A 1 174 ? -26.400 6.412 -5.768 1.00 48.06 174 LEU A N 1
ATOM 1387 C CA . LEU A 1 174 ? -27.444 7.398 -6.082 1.00 48.06 174 LEU A CA 1
ATOM 1388 C C . LEU A 1 174 ? -28.816 6.755 -6.370 1.00 48.06 174 LEU A C 1
ATOM 1390 O O . LEU A 1 174 ? -29.828 7.209 -5.835 1.00 48.06 174 LEU A O 1
ATOM 1394 N N . HIS A 1 175 ? -28.865 5.692 -7.180 1.00 51.97 175 HIS A N 1
ATOM 1395 C CA . HIS A 1 175 ? -30.091 5.017 -7.623 1.00 51.97 175 HIS A CA 1
ATOM 1396 C C . HIS A 1 175 ? -30.831 4.347 -6.465 1.00 51.97 175 HIS A C 1
ATOM 1398 O O . HIS A 1 175 ? -32.049 4.469 -6.350 1.00 51.97 175 HIS A O 1
ATOM 1404 N N . TYR A 1 176 ? -30.101 3.710 -5.547 1.00 52.91 176 TYR A N 1
ATOM 1405 C CA . TYR A 1 176 ? -30.698 3.125 -4.347 1.00 52.91 176 TYR A CA 1
ATOM 1406 C C . TYR A 1 176 ? -31.088 4.166 -3.286 1.00 52.91 176 TYR A C 1
ATOM 1408 O O . TYR A 1 176 ? -31.499 3.781 -2.191 1.00 52.91 176 TYR A O 1
ATOM 1416 N N . ARG A 1 177 ? -30.955 5.474 -3.581 1.00 47.69 177 ARG A N 1
ATOM 1417 C CA . ARG A 1 177 ? -31.060 6.569 -2.601 1.00 47.69 177 ARG A CA 1
ATOM 1418 C C . ARG A 1 177 ? -30.272 6.255 -1.330 1.00 47.69 177 ARG A C 1
ATOM 1420 O O . ARG A 1 177 ? -30.662 6.656 -0.235 1.00 47.69 177 ARG A O 1
ATOM 1427 N N . LEU A 1 178 ? -29.161 5.530 -1.477 1.00 43.62 178 LEU A N 1
ATOM 1428 C CA . LEU A 1 178 ? -28.178 5.407 -0.424 1.00 43.62 178 LEU A CA 1
ATOM 1429 C C . LEU A 1 178 ? -27.535 6.779 -0.384 1.00 43.62 178 LEU A C 1
ATOM 1431 O O . LEU A 1 178 ? -26.615 7.072 -1.144 1.00 43.62 178 LEU A O 1
ATOM 1435 N N . SER A 1 179 ? -28.074 7.651 0.467 1.00 43.22 179 SER A N 1
ATOM 1436 C CA . SER A 1 179 ? -27.399 8.891 0.802 1.00 43.22 179 SER A CA 1
ATOM 1437 C C . SER A 1 179 ? -25.927 8.559 1.064 1.00 43.22 179 SER A C 1
ATOM 1439 O O . SER A 1 179 ? -25.613 7.497 1.612 1.00 43.22 179 SER A O 1
ATOM 1441 N N . VAL A 1 180 ? -24.993 9.444 0.721 1.00 43.38 180 VAL A N 1
ATOM 1442 C CA . VAL A 1 180 ? -23.613 9.293 1.209 1.00 43.38 180 VAL A CA 1
ATOM 1443 C C . VAL A 1 180 ? -23.646 9.120 2.731 1.00 43.38 180 VAL A C 1
ATOM 1445 O O . VAL A 1 180 ? -22.878 8.335 3.265 1.00 43.38 180 VAL A O 1
ATOM 1448 N N . SER A 1 181 ? -24.636 9.710 3.416 1.00 41.38 181 SER A N 1
ATOM 1449 C CA . SER A 1 181 ? -24.925 9.453 4.824 1.00 41.38 181 SER A CA 1
ATOM 1450 C C . SER A 1 181 ? -25.576 8.102 5.141 1.00 41.38 181 SER A C 1
ATOM 1452 O O . SER A 1 181 ? -25.553 7.760 6.302 1.00 41.38 181 SER A O 1
ATOM 1454 N N . ASP A 1 182 ? -26.120 7.308 4.218 1.00 40.75 182 ASP A N 1
ATOM 1455 C CA . ASP A 1 182 ? -26.653 5.942 4.411 1.00 40.75 182 ASP A CA 1
ATOM 1456 C C . ASP A 1 182 ? -25.668 4.840 4.032 1.00 40.75 182 ASP A C 1
ATOM 1458 O O . ASP A 1 182 ? -25.641 3.810 4.699 1.00 40.75 182 ASP A O 1
ATOM 1462 N N . LEU A 1 183 ? -24.790 5.059 3.050 1.00 41.34 183 LEU A N 1
ATOM 1463 C CA . LEU A 1 183 ? -23.608 4.214 2.884 1.00 41.34 183 LEU A CA 1
ATOM 1464 C C . LEU A 1 183 ? -22.637 4.493 4.033 1.00 41.34 183 LEU A C 1
ATOM 1466 O O . LEU A 1 183 ? -22.219 3.555 4.704 1.00 41.34 183 LEU A O 1
ATOM 1470 N N . ALA A 1 184 ? -22.402 5.773 4.350 1.00 40.69 184 ALA A N 1
ATOM 1471 C CA . ALA A 1 184 ? -21.653 6.195 5.523 1.00 40.69 184 ALA A CA 1
ATOM 1472 C C . ALA A 1 184 ? -22.421 6.042 6.833 1.00 40.69 184 ALA A C 1
ATOM 1474 O O . ALA A 1 184 ? -21.760 6.068 7.842 1.00 40.69 184 ALA A O 1
ATOM 1475 N N . THR A 1 185 ? -23.741 5.833 6.912 1.00 43.66 185 THR A N 1
ATOM 1476 C CA . THR A 1 185 ? -24.394 5.342 8.153 1.00 43.66 185 THR A CA 1
ATOM 1477 C C . THR A 1 185 ? -24.698 3.861 8.082 1.00 43.66 185 THR A C 1
ATOM 1479 O O . THR A 1 185 ? -25.156 3.328 9.070 1.00 43.66 185 THR A O 1
ATOM 1482 N N . GLY A 1 186 ? -24.444 3.143 6.999 1.00 47.09 186 GLY A N 1
ATOM 1483 C CA . GLY A 1 186 ? -24.438 1.682 6.965 1.00 47.09 186 GLY A CA 1
ATOM 1484 C C . GLY A 1 186 ? -23.088 1.205 7.467 1.00 47.09 186 GLY A C 1
ATOM 1485 O O . GLY A 1 186 ? -23.005 0.540 8.502 1.00 47.09 186 GLY A O 1
ATOM 1486 N N . THR A 1 187 ? -22.024 1.695 6.824 1.00 46.16 187 THR A N 1
ATOM 1487 C CA . THR A 1 187 ? -20.668 1.617 7.354 1.00 46.16 187 THR A CA 1
ATOM 1488 C C . THR A 1 187 ? -20.592 2.379 8.659 1.00 46.16 187 THR A C 1
ATOM 1490 O O . THR A 1 187 ? -20.271 1.722 9.617 1.00 46.16 187 THR A O 1
ATOM 1493 N N . ALA A 1 188 ? -21.017 3.637 8.845 1.00 42.66 188 ALA A N 1
ATOM 1494 C CA . ALA A 1 188 ? -21.011 4.247 10.188 1.00 42.66 188 ALA A CA 1
ATOM 1495 C C . ALA A 1 188 ? -22.160 3.877 11.127 1.00 42.66 188 ALA A C 1
ATOM 1497 O O . ALA A 1 188 ? -22.119 4.326 12.256 1.00 42.66 188 ALA A O 1
ATOM 1498 N N . ARG A 1 189 ? -23.115 2.999 10.802 1.00 49.97 189 ARG A N 1
ATOM 1499 C CA . ARG A 1 189 ? -23.854 2.237 11.838 1.00 49.97 189 ARG A CA 1
ATOM 1500 C C . ARG A 1 189 ? -23.071 0.995 12.221 1.00 49.97 189 ARG A C 1
ATOM 1502 O O . ARG A 1 189 ? -23.180 0.599 13.366 1.00 49.97 189 ARG A O 1
ATOM 1509 N N . LEU A 1 190 ? -22.250 0.426 11.340 1.00 47.34 190 LEU A N 1
ATOM 1510 C CA . LEU A 1 190 ? -21.227 -0.564 11.697 1.00 47.34 190 LEU A CA 1
ATOM 1511 C C . LEU A 1 190 ? -20.015 0.082 12.425 1.00 47.34 190 LEU A C 1
ATOM 1513 O O . LEU A 1 190 ? -19.466 -0.540 13.327 1.00 47.34 190 LEU A O 1
ATOM 1517 N N . LEU A 1 191 ? -19.649 1.339 12.122 1.00 47.72 191 LEU A N 1
ATOM 1518 C CA . LEU A 1 191 ? -18.515 2.113 12.664 1.00 47.72 191 LEU A CA 1
ATOM 1519 C C . LEU A 1 191 ? -18.931 2.961 13.893 1.00 47.72 191 LEU A C 1
ATOM 1521 O O . LEU A 1 191 ? -18.229 2.918 14.896 1.00 47.72 191 LEU A O 1
ATOM 1525 N N . ARG A 1 192 ? -20.089 3.661 13.908 1.00 45.28 192 ARG A N 1
ATOM 1526 C CA . ARG A 1 192 ? -20.689 4.277 15.132 1.00 45.28 192 ARG A CA 1
ATOM 1527 C C . ARG A 1 192 ? -21.403 3.271 16.028 1.00 45.28 192 ARG A C 1
ATOM 1529 O O . ARG A 1 192 ? -21.606 3.592 17.193 1.00 45.28 192 ARG A O 1
ATOM 1536 N N . ARG A 1 193 ? -21.735 2.074 15.504 1.00 46.78 193 ARG A N 1
ATOM 1537 C CA . ARG A 1 193 ? -21.653 0.785 16.223 1.00 46.78 193 ARG A CA 1
ATOM 1538 C C . ARG A 1 193 ? -21.051 0.934 17.596 1.00 46.78 193 ARG A C 1
ATOM 1540 O O . ARG A 1 193 ? -21.782 0.851 18.575 1.00 46.78 193 ARG A O 1
ATOM 1547 N N . GLY A 1 194 ? -19.731 1.153 17.626 1.00 44.75 194 GLY A N 1
ATOM 1548 C CA . GLY A 1 194 ? -18.895 1.277 18.824 1.00 44.75 194 GLY A CA 1
ATOM 1549 C C . GLY A 1 194 ? -18.863 0.010 19.682 1.00 44.75 194 GLY A C 1
ATOM 1550 O O . GLY A 1 194 ? -17.816 -0.381 20.175 1.00 44.75 194 GLY A O 1
ATOM 1551 N N . LEU A 1 195 ? -20.000 -0.662 19.794 1.00 48.31 195 LEU A N 1
ATOM 1552 C CA . LEU A 1 195 ? -20.314 -1.984 20.280 1.00 48.31 195 LEU A CA 1
ATOM 1553 C C . LEU A 1 195 ? -20.244 -2.971 19.112 1.00 48.31 195 LEU A C 1
ATOM 1555 O O . LEU A 1 195 ? -21.235 -3.632 18.794 1.00 48.31 195 LEU A O 1
ATOM 1559 N N . VAL A 1 196 ? -19.078 -3.106 18.470 1.00 53.84 196 VAL A N 1
ATOM 1560 C CA . VAL A 1 196 ? -18.774 -4.444 17.957 1.00 53.84 196 VAL A CA 1
ATOM 1561 C C . VAL A 1 196 ? -18.810 -5.311 19.205 1.00 53.84 196 VAL A C 1
ATOM 1563 O O . VAL A 1 196 ? -18.012 -5.108 20.124 1.00 53.84 196 VAL A O 1
ATOM 1566 N N . LYS A 1 197 ? -19.798 -6.206 19.311 1.00 59.69 197 LYS A N 1
ATOM 1567 C CA . LYS A 1 197 ? -19.968 -7.023 20.525 1.00 59.69 197 LYS A CA 1
ATOM 1568 C C . LYS A 1 197 ? -18.768 -7.955 20.737 1.00 59.69 197 LYS A C 1
ATOM 1570 O O . LYS A 1 197 ? -18.704 -8.660 21.741 1.00 59.69 197 LYS A O 1
ATOM 1575 N N . GLY A 1 198 ? -17.823 -7.954 19.792 1.00 61.81 198 GLY A N 1
ATOM 1576 C CA . GLY A 1 198 ? -16.663 -8.817 19.774 1.00 61.81 198 GLY A CA 1
ATOM 1577 C C . GLY A 1 198 ? -17.082 -10.234 19.419 1.00 61.81 198 GLY A C 1
ATOM 1578 O O . GLY A 1 198 ? -16.514 -11.191 19.945 1.00 61.81 198 GLY A O 1
ATOM 1579 N N . SER A 1 199 ? -18.129 -10.379 18.598 1.00 76.94 199 SER A N 1
ATOM 1580 C CA . SER A 1 199 ? -18.566 -11.696 18.148 1.00 76.94 199 SER A CA 1
ATOM 1581 C C . SER A 1 199 ? -17.591 -12.230 17.100 1.00 76.94 199 SER A C 1
ATOM 1583 O O . SER A 1 199 ? -17.108 -11.479 16.254 1.00 76.94 199 SER A O 1
ATOM 1585 N N . GLY A 1 200 ? -17.319 -13.539 17.114 1.00 78.12 200 GLY A N 1
ATOM 1586 C CA . GLY A 1 200 ? -16.402 -14.161 16.146 1.00 78.12 200 GLY A CA 1
ATOM 1587 C C . GLY A 1 200 ? -16.795 -13.899 14.686 1.00 78.12 200 GLY A C 1
ATOM 1588 O O . GLY A 1 200 ? -15.934 -13.711 13.834 1.00 78.12 200 GLY A O 1
ATOM 1589 N N . ARG A 1 201 ? -18.099 -13.786 14.401 1.00 79.06 201 ARG A N 1
ATOM 1590 C CA . ARG A 1 201 ? -18.612 -13.483 13.058 1.00 79.06 201 ARG A CA 1
ATOM 1591 C C . ARG A 1 201 ? -18.206 -12.092 12.566 1.00 79.06 201 ARG A C 1
ATOM 1593 O O . ARG A 1 201 ? -17.897 -11.944 11.390 1.00 79.06 201 ARG A O 1
ATOM 1600 N N . GLU A 1 202 ? -18.202 -11.082 13.434 1.00 77.12 202 GLU A N 1
ATOM 1601 C CA . GLU A 1 202 ? -17.799 -9.717 13.063 1.00 77.12 202 GLU A CA 1
ATOM 1602 C C . GLU A 1 202 ? -16.309 -9.657 12.716 1.00 77.12 202 GLU A C 1
ATOM 1604 O O . GLU A 1 202 ? -15.948 -9.046 11.714 1.00 77.12 202 GLU A O 1
ATOM 1609 N N . PHE A 1 203 ? -15.463 -10.356 13.479 1.00 81.38 203 PHE A N 1
ATOM 1610 C CA . PHE A 1 203 ? -14.033 -10.477 13.181 1.00 81.38 203 PHE A CA 1
ATOM 1611 C C . PHE A 1 203 ? -13.776 -11.083 11.808 1.00 81.38 203 PHE A C 1
ATOM 1613 O O . PHE A 1 203 ? -13.025 -10.521 11.016 1.00 81.38 203 PHE A O 1
ATOM 1620 N N . VAL A 1 204 ? -14.445 -12.199 11.513 1.00 85.38 204 VAL A N 1
ATOM 1621 C CA . VAL A 1 204 ? -14.319 -12.883 10.223 1.00 85.38 204 VAL A CA 1
ATOM 1622 C C . VAL A 1 204 ? -14.772 -11.968 9.086 1.00 85.38 204 VAL A C 1
ATOM 1624 O O . VAL A 1 204 ? -14.067 -11.838 8.092 1.00 85.38 204 VAL A O 1
ATOM 1627 N N . LEU A 1 205 ? -15.906 -11.278 9.239 1.00 83.94 205 LEU A N 1
ATOM 1628 C CA . LEU A 1 205 ? -16.406 -10.351 8.220 1.00 83.94 205 LEU A CA 1
ATOM 1629 C C . LEU A 1 205 ? -15.453 -9.173 7.973 1.00 83.94 205 LEU A C 1
ATOM 1631 O O . LEU A 1 205 ? -15.197 -8.837 6.821 1.00 83.94 205 LEU A O 1
ATOM 1635 N N . LEU A 1 206 ? -14.920 -8.550 9.027 1.00 84.81 206 LEU A N 1
ATOM 1636 C CA . LEU A 1 206 ? -13.978 -7.432 8.897 1.00 84.81 206 LEU A CA 1
ATOM 1637 C C . LEU A 1 206 ? -12.637 -7.879 8.300 1.00 84.81 206 LEU A C 1
ATOM 1639 O O . LEU A 1 206 ? -12.067 -7.161 7.477 1.00 84.81 206 LEU A O 1
ATOM 1643 N N . GLY A 1 207 ? -12.169 -9.077 8.654 1.00 88.31 207 GLY A N 1
ATOM 1644 C CA . GLY A 1 207 ? -11.006 -9.701 8.024 1.00 88.31 207 GLY A CA 1
ATOM 1645 C C . GLY A 1 207 ? -11.222 -9.926 6.527 1.00 88.31 207 GLY A C 1
ATOM 1646 O O . GLY A 1 207 ? -10.399 -9.510 5.719 1.00 88.31 207 GLY A O 1
ATOM 1647 N N . TRP A 1 208 ? -12.370 -10.481 6.129 1.00 88.44 208 TRP A N 1
ATOM 1648 C CA . TRP A 1 208 ? -12.710 -10.652 4.713 1.00 88.44 208 TRP A CA 1
ATOM 1649 C C . TRP A 1 208 ? -12.816 -9.328 3.959 1.00 88.44 208 TRP A C 1
ATOM 1651 O O . TRP A 1 208 ? -12.303 -9.219 2.850 1.00 88.44 208 TRP A O 1
ATOM 1661 N N . LEU A 1 209 ? -13.440 -8.308 4.555 1.00 85.62 209 LEU A N 1
ATOM 1662 C CA . LEU A 1 209 ? -13.515 -6.977 3.946 1.00 85.62 209 LEU A CA 1
ATOM 1663 C C . LEU A 1 209 ? -12.125 -6.367 3.750 1.00 85.62 209 LEU A C 1
ATOM 1665 O O . LEU A 1 209 ? -11.872 -5.779 2.705 1.00 85.62 209 LEU A O 1
ATOM 1669 N N . THR A 1 210 ? -11.226 -6.543 4.720 1.00 90.75 210 THR A N 1
ATOM 1670 C CA . THR A 1 210 ? -9.816 -6.144 4.594 1.00 90.75 210 THR A CA 1
ATOM 1671 C C . THR A 1 210 ? -9.187 -6.807 3.373 1.00 90.75 210 THR A C 1
ATOM 1673 O O . THR A 1 210 ? -8.684 -6.110 2.497 1.00 90.75 210 THR A O 1
ATOM 1676 N N . VAL A 1 211 ? -9.285 -8.139 3.276 1.00 93.81 211 VAL A N 1
ATOM 1677 C CA . VAL A 1 211 ? -8.710 -8.922 2.170 1.00 93.81 211 VAL A CA 1
ATOM 1678 C C . VAL A 1 211 ? -9.253 -8.462 0.820 1.00 93.81 211 VAL A C 1
ATOM 1680 O O . VAL A 1 211 ? -8.477 -8.212 -0.094 1.00 93.81 211 VAL A O 1
ATOM 1683 N N . VAL A 1 212 ? -10.572 -8.321 0.685 1.00 88.50 212 VAL A N 1
ATOM 1684 C CA . VAL A 1 212 ? -11.198 -7.944 -0.589 1.00 88.50 212 VAL A CA 1
ATOM 1685 C C . VAL A 1 212 ? -10.795 -6.531 -1.007 1.00 88.50 212 VAL A C 1
ATOM 1687 O O . VAL A 1 212 ? -10.361 -6.335 -2.139 1.00 88.50 212 VAL A O 1
ATOM 1690 N N . TRP A 1 213 ? -10.915 -5.547 -0.112 1.00 89.81 213 TRP A N 1
ATOM 1691 C CA . TRP A 1 213 ? -10.699 -4.149 -0.483 1.00 89.81 213 TRP A CA 1
ATOM 1692 C C . TRP A 1 213 ? -9.231 -3.811 -0.693 1.00 89.81 213 TRP A C 1
ATOM 1694 O O . TRP A 1 213 ? -8.901 -3.144 -1.670 1.00 89.81 213 TRP A O 1
ATOM 1704 N N . VAL A 1 214 ? -8.332 -4.304 0.161 1.00 94.75 214 VAL A N 1
ATOM 1705 C CA . VAL A 1 214 ? -6.908 -3.999 -0.007 1.00 94.75 214 VAL A CA 1
ATOM 1706 C C . VAL A 1 214 ? -6.357 -4.596 -1.305 1.00 94.75 214 VAL A C 1
ATOM 1708 O O . VAL A 1 214 ? -5.486 -4.008 -1.939 1.00 94.75 214 VAL A O 1
ATOM 1711 N N . ASN A 1 215 ? -6.917 -5.718 -1.757 1.00 94.62 215 ASN A N 1
ATOM 1712 C CA . ASN A 1 215 ? -6.528 -6.349 -3.010 1.00 94.62 215 ASN A CA 1
ATOM 1713 C C . ASN A 1 215 ? -6.942 -5.565 -4.255 1.00 94.62 215 ASN A C 1
ATOM 1715 O O . ASN A 1 215 ? -6.237 -5.645 -5.255 1.00 94.62 215 ASN A O 1
ATOM 1719 N N . VAL A 1 216 ? -8.001 -4.749 -4.200 1.00 91.94 216 VAL A N 1
ATOM 1720 C CA . VAL A 1 216 ? -8.312 -3.805 -5.292 1.00 91.94 216 VAL A CA 1
ATOM 1721 C C . VAL A 1 216 ? -7.135 -2.851 -5.511 1.00 91.94 216 VAL A C 1
ATOM 1723 O O . VAL A 1 216 ? -6.673 -2.681 -6.637 1.00 91.94 216 VAL A O 1
ATOM 1726 N N . PHE A 1 217 ? -6.596 -2.302 -4.422 1.00 93.19 217 PHE A N 1
ATOM 1727 C CA . PHE A 1 217 ? -5.416 -1.441 -4.469 1.00 93.19 217 PHE A CA 1
ATOM 1728 C C . PHE A 1 217 ? -4.153 -2.212 -4.865 1.00 93.19 217 PHE A C 1
ATOM 1730 O O . PHE A 1 217 ? -3.373 -1.740 -5.687 1.00 93.19 217 PHE A O 1
ATOM 1737 N N . GLY A 1 218 ? -3.975 -3.422 -4.330 1.00 92.81 218 GLY A N 1
ATOM 1738 C CA . GLY A 1 218 ? -2.840 -4.289 -4.641 1.00 92.81 218 GLY A CA 1
ATOM 1739 C C . GLY A 1 218 ? -2.736 -4.669 -6.122 1.00 92.81 218 GLY A C 1
ATOM 1740 O O . GLY A 1 218 ? -1.640 -4.632 -6.682 1.00 92.81 218 GLY A O 1
ATOM 1741 N N . ILE A 1 219 ? -3.859 -4.979 -6.778 1.00 90.25 219 ILE A N 1
ATOM 1742 C CA . ILE A 1 219 ? -3.904 -5.259 -8.224 1.00 90.25 219 ILE A CA 1
ATOM 1743 C C . ILE A 1 219 ? -3.443 -4.036 -9.017 1.00 90.25 219 ILE A C 1
ATOM 1745 O O . ILE A 1 219 ? -2.598 -4.164 -9.896 1.00 90.25 219 ILE A O 1
ATOM 1749 N N . VAL A 1 220 ? -3.954 -2.846 -8.686 1.00 90.50 220 VAL A N 1
ATOM 1750 C CA . VAL A 1 220 ? -3.533 -1.615 -9.366 1.00 90.50 220 VAL A CA 1
ATOM 1751 C C . VAL A 1 220 ? -2.045 -1.365 -9.152 1.00 90.50 220 VAL A C 1
ATOM 1753 O O . VAL A 1 220 ? -1.319 -1.166 -10.115 1.00 90.50 220 VAL A O 1
ATOM 1756 N N . MET A 1 221 ? -1.571 -1.440 -7.910 1.00 87.81 221 MET A N 1
ATOM 1757 C CA . MET A 1 221 ? -0.168 -1.205 -7.566 1.00 87.81 221 MET A CA 1
ATOM 1758 C C . MET A 1 221 ? 0.793 -2.162 -8.292 1.00 87.81 221 MET A C 1
ATOM 1760 O O . MET A 1 221 ? 1.865 -1.758 -8.732 1.00 87.81 221 MET A O 1
ATOM 1764 N N . SER A 1 222 ? 0.408 -3.432 -8.433 1.00 84.88 222 SER A N 1
ATOM 1765 C CA . SER A 1 222 ? 1.204 -4.456 -9.126 1.00 84.88 222 SER A CA 1
ATOM 1766 C C . SER A 1 222 ? 1.103 -4.395 -10.649 1.00 84.88 222 SER A C 1
ATOM 1768 O O . SER A 1 222 ? 1.950 -4.978 -11.324 1.00 84.88 222 SER A O 1
ATOM 1770 N N . HIS A 1 223 ? 0.131 -3.661 -11.197 1.00 83.31 223 HIS A N 1
ATOM 1771 C CA . HIS A 1 223 ? 0.001 -3.460 -12.639 1.00 83.31 223 HIS A CA 1
ATOM 1772 C C . HIS A 1 223 ? 1.212 -2.743 -13.251 1.00 83.31 223 HIS A C 1
ATOM 1774 O O . HIS A 1 223 ? 1.477 -2.935 -14.428 1.00 83.31 223 HIS A O 1
ATOM 1780 N N . PHE A 1 224 ? 1.972 -1.987 -12.449 1.00 74.88 224 PHE A N 1
ATOM 1781 C CA . PHE A 1 224 ? 3.201 -1.319 -12.890 1.00 74.88 224 PHE A CA 1
ATOM 1782 C C . PHE A 1 224 ? 4.212 -2.272 -13.554 1.00 74.88 224 PHE A C 1
ATOM 1784 O O . PHE A 1 224 ? 4.879 -1.874 -14.495 1.00 74.88 224 PHE A O 1
ATOM 1791 N N . VAL A 1 225 ? 4.301 -3.523 -13.085 1.00 70.50 225 VAL A N 1
ATOM 1792 C CA . VAL A 1 225 ? 5.136 -4.581 -13.700 1.00 70.50 225 VAL A CA 1
ATOM 1793 C C . VAL A 1 225 ? 4.271 -5.646 -14.374 1.00 70.50 225 VAL A C 1
ATOM 1795 O O . VAL A 1 225 ? 4.647 -6.246 -15.376 1.00 70.50 225 VAL A O 1
ATOM 1798 N N . GLY A 1 226 ? 3.092 -5.920 -13.813 1.00 72.62 226 GLY A N 1
ATOM 1799 C CA . GLY A 1 226 ? 2.215 -6.990 -14.271 1.00 72.62 226 GLY A CA 1
ATOM 1800 C C . GLY A 1 226 ? 2.718 -8.396 -13.910 1.00 72.62 226 GLY A C 1
ATOM 1801 O O . GLY A 1 226 ? 3.445 -8.612 -12.938 1.00 72.62 226 GLY A O 1
ATOM 1802 N N . GLY A 1 227 ? 2.253 -9.394 -14.665 1.00 78.50 227 GLY A N 1
ATOM 1803 C CA . GLY A 1 227 ? 2.683 -10.789 -14.529 1.00 78.50 227 GLY A CA 1
ATOM 1804 C C . GLY A 1 227 ? 2.441 -11.411 -13.144 1.00 78.50 227 GLY A C 1
ATOM 1805 O O . GLY A 1 227 ? 1.397 -11.219 -12.516 1.00 78.50 227 GLY A O 1
ATOM 1806 N N . ALA A 1 228 ? 3.423 -12.184 -12.663 1.00 79.69 228 ALA A N 1
ATOM 1807 C CA . ALA A 1 228 ? 3.351 -12.907 -11.387 1.00 79.69 228 ALA A CA 1
ATOM 1808 C C . ALA A 1 228 ? 3.255 -11.980 -10.159 1.00 79.69 228 ALA A C 1
ATOM 1810 O O . ALA A 1 228 ? 2.751 -12.384 -9.107 1.00 79.69 228 ALA A O 1
ATOM 1811 N N . GLN A 1 229 ? 3.684 -10.721 -10.292 1.00 80.06 229 GLN A N 1
ATOM 1812 C CA . GLN A 1 229 ? 3.657 -9.744 -9.209 1.00 80.06 229 GLN A CA 1
ATOM 1813 C C . GLN A 1 229 ? 2.239 -9.444 -8.724 1.00 80.06 229 GLN A C 1
ATOM 1815 O O . GLN A 1 229 ? 2.043 -9.221 -7.529 1.00 80.06 229 GLN A O 1
ATOM 1820 N N . ILE A 1 230 ? 1.244 -9.518 -9.614 1.00 84.75 230 ILE A N 1
ATOM 1821 C CA . ILE A 1 230 ? -0.167 -9.342 -9.251 1.00 84.75 230 ILE A CA 1
ATOM 1822 C C . ILE A 1 230 ? -0.579 -10.391 -8.217 1.00 84.75 230 ILE A C 1
ATOM 1824 O O . ILE A 1 230 ? -1.115 -10.055 -7.161 1.00 84.75 230 ILE A O 1
ATOM 1828 N N . PHE A 1 231 ? -0.251 -11.661 -8.464 1.00 86.06 231 PHE A N 1
ATOM 1829 C CA . PHE A 1 231 ? -0.563 -12.756 -7.543 1.00 86.06 231 PHE A CA 1
ATOM 1830 C C . PHE A 1 231 ? 0.191 -12.640 -6.221 1.00 86.06 231 PHE A C 1
ATOM 1832 O O . PHE A 1 231 ? -0.376 -12.900 -5.159 1.00 86.06 231 PHE A O 1
ATOM 1839 N N . TYR A 1 232 ? 1.450 -12.204 -6.258 1.00 86.88 232 TYR A N 1
ATOM 1840 C CA . TYR A 1 232 ? 2.210 -11.978 -5.036 1.00 86.88 232 TYR A CA 1
ATOM 1841 C C . TYR A 1 232 ? 1.604 -10.871 -4.188 1.00 86.88 232 TYR A C 1
ATOM 1843 O O . TYR A 1 232 ? 1.386 -11.083 -2.997 1.00 86.88 232 TYR A O 1
ATOM 1851 N N . VAL A 1 233 ? 1.270 -9.720 -4.771 1.00 90.44 233 VAL A N 1
ATOM 1852 C CA . VAL A 1 233 ? 0.679 -8.609 -4.014 1.00 90.44 233 VAL A CA 1
ATOM 1853 C C . VAL A 1 233 ? -0.709 -8.977 -3.477 1.00 90.44 233 VAL A C 1
ATOM 1855 O O . VAL A 1 233 ? -1.003 -8.637 -2.330 1.00 90.44 233 VAL A O 1
ATOM 1858 N N . LEU A 1 234 ? -1.504 -9.757 -4.223 1.00 91.06 234 LEU A N 1
ATOM 1859 C CA . LEU A 1 234 ? -2.810 -10.271 -3.779 1.00 91.06 234 LEU A CA 1
ATOM 1860 C C . LEU A 1 234 ? -2.756 -11.089 -2.477 1.00 91.06 234 LEU A C 1
ATOM 1862 O O . LEU A 1 234 ? -3.728 -11.142 -1.721 1.00 91.06 234 LEU A O 1
ATOM 1866 N N . ILE A 1 235 ? -1.628 -11.753 -2.223 1.00 92.81 235 ILE A N 1
ATOM 1867 C CA . ILE A 1 235 ? -1.394 -12.538 -1.006 1.00 92.81 235 ILE A CA 1
ATOM 1868 C C . ILE A 1 235 ? -0.691 -11.679 0.045 1.00 92.81 235 ILE A C 1
ATOM 1870 O O . ILE A 1 235 ? -1.104 -11.628 1.207 1.00 92.81 235 ILE A O 1
ATOM 1874 N N . LYS A 1 236 ? 0.375 -10.988 -0.365 1.00 93.94 236 LYS A N 1
ATOM 1875 C CA . LYS A 1 236 ? 1.259 -10.237 0.523 1.00 93.94 236 LYS A CA 1
ATOM 1876 C C . LYS A 1 236 ? 0.546 -9.089 1.215 1.00 93.94 236 LYS A C 1
ATOM 1878 O O . LYS A 1 236 ? 0.775 -8.865 2.397 1.00 93.94 236 LYS A O 1
ATOM 1883 N N . LEU A 1 237 ? -0.281 -8.340 0.493 1.00 95.12 237 LEU A N 1
ATOM 1884 C CA . LEU A 1 237 ? -0.817 -7.088 1.005 1.00 95.12 237 LEU A CA 1
ATOM 1885 C C . LEU A 1 237 ? -1.890 -7.296 2.096 1.00 95.12 237 LEU A C 1
ATOM 1887 O O . LEU A 1 237 ? -1.775 -6.675 3.157 1.00 95.12 237 LEU A O 1
ATOM 1891 N N . PRO A 1 238 ? -2.861 -8.220 1.942 1.00 96.31 238 PRO A N 1
ATOM 1892 C CA . PRO A 1 238 ? -3.735 -8.605 3.049 1.00 96.31 238 PRO A CA 1
ATOM 1893 C C . PRO A 1 238 ? -2.972 -9.226 4.217 1.00 96.31 238 PRO A C 1
ATOM 1895 O O . PRO A 1 238 ? -3.271 -8.927 5.376 1.00 96.31 238 PRO A O 1
ATOM 1898 N N . PHE A 1 239 ? -1.978 -10.073 3.917 1.00 96.19 239 PHE A N 1
ATOM 1899 C CA . PHE A 1 239 ? -1.136 -10.682 4.940 1.00 96.19 239 PHE A CA 1
ATOM 1900 C C . PHE A 1 239 ? -0.413 -9.614 5.760 1.00 96.19 239 PHE A C 1
ATOM 1902 O O . PHE A 1 239 ? -0.482 -9.661 6.981 1.00 96.19 239 PHE A O 1
ATOM 1909 N N . LEU A 1 240 ? 0.193 -8.613 5.119 1.00 96.25 240 LEU A N 1
ATOM 1910 C CA . LEU A 1 240 ? 0.883 -7.510 5.782 1.00 96.25 240 LEU A CA 1
ATOM 1911 C C . LEU A 1 240 ? -0.027 -6.798 6.793 1.00 96.25 240 LEU A C 1
ATOM 1913 O O . LEU A 1 240 ? 0.352 -6.619 7.951 1.00 96.25 240 LEU A O 1
ATOM 1917 N N . MET A 1 241 ? -1.236 -6.413 6.372 1.00 96.81 241 MET A N 1
ATOM 1918 C CA . MET A 1 241 ? -2.169 -5.686 7.238 1.00 96.81 241 MET A CA 1
ATOM 1919 C C . MET A 1 241 ? -2.631 -6.529 8.434 1.00 96.81 241 MET A C 1
ATOM 1921 O O . MET A 1 241 ? -2.638 -6.062 9.575 1.00 96.81 241 MET A O 1
ATOM 1925 N N . LEU A 1 242 ? -3.008 -7.786 8.189 1.00 97.50 242 LEU A N 1
ATOM 1926 C CA . LEU A 1 242 ? -3.533 -8.668 9.233 1.00 97.50 242 LEU A CA 1
ATOM 1927 C C . LEU A 1 242 ? -2.432 -9.201 10.157 1.00 97.50 242 LEU A C 1
ATOM 1929 O O . LEU A 1 242 ? -2.661 -9.322 11.359 1.00 97.50 242 LEU A O 1
ATOM 1933 N N . ALA A 1 243 ? -1.234 -9.471 9.636 1.00 97.00 243 ALA A N 1
ATOM 1934 C CA . ALA A 1 243 ? -0.084 -9.892 10.427 1.00 97.00 243 ALA A CA 1
ATOM 1935 C C . ALA A 1 243 ? 0.399 -8.763 11.345 1.00 97.00 243 ALA A C 1
ATOM 1937 O O . ALA A 1 243 ? 0.632 -9.009 12.527 1.00 97.00 243 ALA A O 1
ATOM 1938 N N . ALA A 1 244 ? 0.467 -7.519 10.854 1.00 97.56 244 ALA A N 1
ATOM 1939 C CA . ALA A 1 244 ? 0.800 -6.367 11.693 1.00 97.56 244 ALA A CA 1
ATOM 1940 C C . ALA A 1 244 ? -0.196 -6.201 12.853 1.00 97.56 244 ALA A C 1
ATOM 1942 O O . ALA A 1 244 ? 0.201 -5.978 14.001 1.00 97.56 244 ALA A O 1
ATOM 1943 N N . LEU A 1 245 ? -1.494 -6.378 12.581 1.00 97.19 245 LEU A N 1
ATOM 1944 C CA . LEU A 1 245 ? -2.522 -6.367 13.619 1.00 97.19 245 LEU A CA 1
ATOM 1945 C C . LEU A 1 245 ? -2.347 -7.525 14.610 1.00 97.19 245 LEU A C 1
ATOM 1947 O O . LEU A 1 245 ? -2.430 -7.310 15.815 1.00 97.19 245 LEU A O 1
ATOM 1951 N N . LEU A 1 246 ? -2.098 -8.741 14.122 1.00 97.00 246 LEU A N 1
ATOM 1952 C CA . LEU A 1 246 ? -1.919 -9.924 14.964 1.00 97.00 246 LEU A CA 1
ATOM 1953 C C . LEU A 1 246 ? -0.739 -9.757 15.928 1.00 97.00 246 LEU A C 1
ATOM 1955 O O . LEU A 1 246 ? -0.881 -10.014 17.122 1.00 97.00 246 LEU A O 1
ATOM 1959 N N . VAL A 1 247 ? 0.398 -9.278 15.417 1.00 97.44 247 VAL A N 1
ATOM 1960 C CA . VAL A 1 247 ? 1.612 -9.030 16.207 1.00 97.44 247 VAL A CA 1
ATOM 1961 C C . VAL A 1 247 ? 1.370 -7.955 17.271 1.00 97.44 247 VAL A C 1
ATOM 1963 O O . VAL A 1 247 ? 1.847 -8.077 18.397 1.00 97.44 247 VAL A O 1
ATOM 1966 N N . THR A 1 248 ? 0.596 -6.915 16.954 1.00 98.00 248 THR A N 1
ATOM 1967 C CA . THR A 1 248 ? 0.337 -5.798 17.880 1.00 98.00 248 THR A CA 1
ATOM 1968 C C . THR A 1 248 ? -0.871 -6.003 18.796 1.00 98.00 248 THR A C 1
ATOM 1970 O O . THR A 1 248 ? -1.025 -5.260 19.767 1.00 98.00 248 THR A O 1
ATOM 1973 N N . ALA A 1 249 ? -1.709 -7.016 18.552 1.00 96.44 249 ALA A N 1
ATOM 1974 C CA . ALA A 1 249 ? -2.997 -7.212 19.218 1.00 96.44 249 ALA A CA 1
ATOM 1975 C C . ALA A 1 249 ? -2.904 -7.210 20.752 1.00 96.44 249 ALA A C 1
ATOM 1977 O O . ALA A 1 249 ? -3.659 -6.499 21.419 1.00 96.44 249 ALA A O 1
ATOM 1978 N N . ILE A 1 250 ? -1.971 -7.982 21.317 1.00 96.75 250 ILE A N 1
ATOM 1979 C CA . ILE A 1 250 ? -1.808 -8.104 22.774 1.00 96.75 250 ILE A CA 1
ATOM 1980 C C . ILE A 1 250 ? -1.387 -6.759 23.379 1.00 96.75 250 ILE A C 1
ATOM 1982 O O . ILE A 1 250 ? -1.990 -6.309 24.354 1.00 96.75 250 ILE A O 1
ATOM 1986 N N . SER A 1 251 ? -0.410 -6.084 22.770 1.00 97.38 251 SER A N 1
ATOM 1987 C CA . SER A 1 251 ? 0.074 -4.773 23.217 1.00 97.38 251 SER A CA 1
ATOM 1988 C C . SER A 1 251 ? -1.024 -3.713 23.160 1.00 97.38 251 SER A C 1
ATOM 1990 O O . SER A 1 251 ? -1.198 -2.960 24.118 1.00 97.38 251 SER A O 1
ATOM 1992 N N . LEU A 1 252 ? -1.819 -3.690 22.083 1.00 96.19 252 LEU A N 1
ATOM 1993 C CA . LEU A 1 252 ? -2.962 -2.784 21.951 1.00 96.19 252 LEU A CA 1
ATOM 1994 C C . LEU A 1 252 ? -3.999 -3.024 23.052 1.00 96.19 252 LEU A C 1
ATOM 1996 O O . LEU A 1 252 ? -4.510 -2.057 23.615 1.00 96.19 252 LEU A O 1
ATOM 2000 N N . ILE A 1 253 ? -4.291 -4.280 23.401 1.00 95.94 253 ILE A N 1
ATOM 2001 C CA . ILE A 1 253 ? -5.221 -4.616 24.488 1.00 95.94 253 ILE A CA 1
ATOM 2002 C C . ILE A 1 253 ? -4.673 -4.136 25.834 1.00 95.94 253 ILE A C 1
ATOM 2004 O O . ILE A 1 253 ? -5.342 -3.362 26.520 1.00 95.94 253 ILE A O 1
ATOM 2008 N N . LEU A 1 254 ? -3.466 -4.568 26.210 1.00 97.00 254 LEU A N 1
ATOM 2009 C CA . LEU A 1 254 ? -2.898 -4.286 27.531 1.00 97.00 254 LEU A CA 1
ATOM 2010 C C . LEU A 1 254 ? -2.711 -2.787 27.761 1.00 97.00 254 LEU A C 1
ATOM 2012 O O . LEU A 1 254 ? -3.140 -2.258 28.784 1.00 97.00 254 LEU A O 1
ATOM 2016 N N . LEU A 1 255 ? -2.128 -2.083 26.793 1.00 95.38 255 LEU A N 1
ATOM 2017 C CA . LEU A 1 255 ? -1.846 -0.660 26.944 1.00 95.38 255 LEU A CA 1
ATOM 2018 C C . LEU A 1 255 ? -3.118 0.192 26.884 1.00 95.38 255 LEU A C 1
ATOM 2020 O O . LEU A 1 255 ? -3.204 1.197 27.584 1.00 95.38 255 LEU A O 1
ATOM 2024 N N . SER A 1 256 ? -4.142 -0.221 26.130 1.00 94.12 256 SER A N 1
ATOM 2025 C CA . SER A 1 256 ? -5.449 0.453 26.174 1.00 94.12 256 SER A CA 1
ATOM 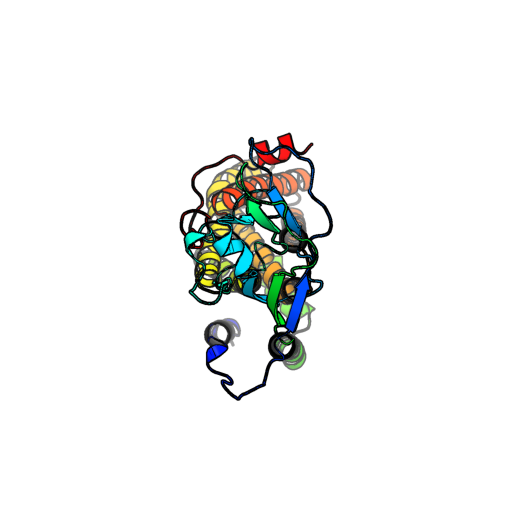2026 C C . SER A 1 256 ? -6.094 0.337 27.553 1.00 94.12 256 SER A C 1
ATOM 2028 O O . SER A 1 256 ? -6.610 1.327 28.072 1.00 94.12 256 SER A O 1
ATOM 2030 N N . LEU A 1 257 ? -6.043 -0.851 28.165 1.00 92.69 257 LEU A N 1
ATOM 2031 C CA . LEU A 1 257 ? -6.561 -1.065 29.517 1.00 92.69 257 LEU A CA 1
ATOM 2032 C C . LEU A 1 257 ? -5.782 -0.235 30.550 1.00 92.69 257 LEU A C 1
ATOM 2034 O O . LEU A 1 257 ? -6.400 0.423 31.387 1.00 92.69 257 LEU A O 1
ATOM 2038 N N . LEU A 1 258 ? -4.448 -0.194 30.446 1.00 94.31 258 LEU A N 1
ATOM 2039 C CA . LEU A 1 258 ? -3.580 0.613 31.316 1.00 94.31 258 LEU A CA 1
ATOM 2040 C C . LEU A 1 258 ? -3.842 2.120 31.186 1.00 94.31 258 LEU A C 1
ATOM 2042 O O . LEU A 1 258 ? -3.837 2.836 32.182 1.00 94.31 258 LEU A O 1
ATOM 2046 N N . LEU A 1 259 ? -4.139 2.602 29.977 1.00 92.94 259 LEU A N 1
ATOM 2047 C CA . LEU A 1 259 ? -4.497 4.001 29.713 1.00 92.94 259 LEU A CA 1
ATOM 2048 C C . LEU A 1 259 ? -5.972 4.324 30.027 1.00 92.94 259 LEU A C 1
ATOM 2050 O O . LEU A 1 259 ? -6.451 5.426 29.745 1.00 92.94 259 LEU A O 1
ATOM 2054 N N . GLY A 1 260 ? -6.699 3.386 30.640 1.00 91.00 260 GLY A N 1
ATOM 2055 C CA . GLY A 1 260 ? -8.040 3.603 31.176 1.00 91.00 260 GLY A CA 1
ATOM 2056 C C . GLY A 1 260 ? -9.177 3.433 30.168 1.00 91.00 260 GLY A C 1
ATOM 2057 O O . GLY A 1 260 ? -10.295 3.879 30.441 1.00 91.00 260 GLY A O 1
ATOM 2058 N N . VAL A 1 261 ? -8.939 2.790 29.019 1.00 92.00 261 VAL A N 1
ATOM 2059 C CA . VAL A 1 261 ? -10.008 2.420 28.080 1.00 92.00 261 VAL A CA 1
ATOM 2060 C C . VAL A 1 261 ? -10.851 1.308 28.702 1.00 92.00 261 VAL A C 1
ATOM 2062 O O . VAL A 1 261 ? -10.434 0.157 28.795 1.00 92.00 261 VAL A O 1
ATOM 2065 N N . ARG A 1 262 ? -12.074 1.644 29.126 1.00 89.88 262 ARG A N 1
ATOM 2066 C CA . ARG A 1 262 ? -13.021 0.711 29.762 1.00 89.88 262 ARG A CA 1
ATOM 2067 C C . ARG A 1 262 ? -13.801 -0.108 28.727 1.00 89.88 262 ARG A C 1
ATOM 2069 O O . ARG A 1 262 ? -15.027 -0.048 28.685 1.00 89.88 262 ARG A O 1
ATOM 2076 N N . ALA A 1 263 ? -13.087 -0.845 27.881 1.00 88.38 263 ALA A N 1
ATOM 2077 C CA . ALA A 1 263 ? -13.669 -1.742 26.888 1.00 88.38 263 ALA A CA 1
ATOM 2078 C C . ALA A 1 263 ? -13.123 -3.172 27.068 1.00 88.38 263 ALA A C 1
ATOM 2080 O O . ALA A 1 263 ? -11.930 -3.336 27.323 1.00 88.38 263 ALA A O 1
ATOM 2081 N N . PRO A 1 264 ? -13.950 -4.225 26.933 1.00 90.62 264 PRO A N 1
ATOM 2082 C CA . PRO A 1 264 ? -13.467 -5.601 26.924 1.00 90.62 264 PRO A CA 1
ATOM 2083 C C . PRO A 1 264 ? -12.467 -5.832 25.783 1.00 90.62 264 PRO A C 1
ATOM 2085 O O . PRO A 1 264 ? -12.619 -5.283 24.690 1.00 90.62 264 PRO A O 1
ATOM 2088 N N . ALA A 1 265 ? -11.492 -6.722 25.999 1.00 91.06 265 ALA A N 1
ATOM 2089 C CA . ALA A 1 265 ? -10.444 -7.047 25.024 1.00 91.06 265 ALA A CA 1
ATOM 2090 C C . ALA A 1 265 ? -10.997 -7.401 23.630 1.00 91.06 265 ALA A C 1
ATOM 2092 O O . ALA A 1 265 ? -10.453 -6.975 22.614 1.00 91.06 265 ALA A O 1
ATOM 2093 N N . LYS A 1 266 ? -12.133 -8.111 23.571 1.00 89.12 266 LYS A N 1
ATOM 2094 C CA . LYS A 1 266 ? -12.810 -8.436 22.307 1.00 89.12 266 LYS A CA 1
ATOM 2095 C C . LYS A 1 266 ? -13.304 -7.192 21.563 1.00 89.12 266 LYS A C 1
ATOM 2097 O O . LYS A 1 266 ? -13.239 -7.159 20.344 1.00 89.12 266 LYS A O 1
ATOM 2102 N N . GLN A 1 267 ? -13.780 -6.170 22.268 1.00 88.44 267 GLN A N 1
ATOM 2103 C CA . GLN A 1 267 ? -14.214 -4.916 21.649 1.00 88.44 267 GLN A CA 1
ATOM 2104 C C . GLN A 1 267 ? -13.012 -4.091 21.175 1.00 88.44 267 GLN A C 1
ATOM 2106 O O . GLN A 1 267 ? -13.072 -3.510 20.098 1.00 88.44 267 GLN A O 1
ATOM 2111 N N . ILE A 1 268 ? -11.908 -4.099 21.929 1.00 92.38 268 ILE A N 1
ATOM 2112 C CA . ILE A 1 268 ? -10.643 -3.464 21.526 1.00 92.38 268 ILE A CA 1
ATOM 2113 C C . ILE A 1 268 ? -10.109 -4.098 20.236 1.00 92.38 268 ILE A C 1
ATOM 2115 O O . ILE A 1 268 ? -9.846 -3.396 19.263 1.00 92.38 268 ILE A O 1
ATOM 2119 N N . LEU A 1 269 ? -10.007 -5.428 20.194 1.00 92.31 269 LEU A N 1
ATOM 2120 C CA . LEU A 1 269 ? -9.514 -6.140 19.015 1.00 92.31 269 LEU A CA 1
ATOM 2121 C C . LEU A 1 269 ? -10.454 -5.967 17.816 1.00 92.31 269 LEU A C 1
ATOM 2123 O O . LEU A 1 269 ? -10.007 -5.811 16.679 1.00 92.31 269 LEU A O 1
ATOM 2127 N N . ALA A 1 270 ? -11.765 -5.976 18.060 1.00 89.44 270 ALA A N 1
ATOM 2128 C CA . ALA A 1 270 ? -12.755 -5.742 17.021 1.00 89.44 270 ALA A CA 1
ATOM 2129 C C . ALA A 1 270 ? -12.630 -4.339 16.429 1.00 89.44 270 ALA A C 1
ATOM 2131 O O . ALA A 1 270 ? -12.681 -4.182 15.210 1.00 89.44 270 ALA A O 1
ATOM 2132 N N . GLN A 1 271 ? -12.406 -3.339 17.283 1.00 91.12 271 GLN A N 1
ATOM 2133 C CA . GLN A 1 271 ? -12.133 -1.984 16.839 1.00 91.12 271 GLN A CA 1
ATOM 2134 C C . GLN A 1 271 ? -10.849 -1.935 16.008 1.00 91.12 271 GLN A C 1
ATOM 2136 O O . GLN A 1 271 ? -10.855 -1.353 14.932 1.00 91.12 271 GLN A O 1
ATOM 2141 N N . ALA A 1 272 ? -9.772 -2.586 16.446 1.00 94.44 272 ALA A N 1
ATOM 2142 C CA . ALA A 1 272 ? -8.519 -2.622 15.696 1.00 94.44 272 ALA A CA 1
ATOM 2143 C C . ALA A 1 272 ? -8.681 -3.284 14.311 1.00 94.44 272 ALA A C 1
ATOM 2145 O O . ALA A 1 272 ? -8.242 -2.731 13.306 1.00 94.44 272 ALA A O 1
ATOM 2146 N N . THR A 1 273 ? -9.416 -4.399 14.229 1.00 92.00 273 THR A N 1
ATOM 2147 C CA . THR A 1 273 ? -9.750 -5.063 12.951 1.00 92.00 273 THR A CA 1
ATOM 2148 C C . THR A 1 273 ? -10.589 -4.154 12.052 1.00 92.00 273 THR A C 1
ATOM 2150 O O . THR A 1 273 ? -10.398 -4.100 10.840 1.00 92.00 273 THR A O 1
ATOM 2153 N N . GLN A 1 274 ? -11.511 -3.396 12.645 1.00 89.75 274 GLN A N 1
ATOM 2154 C CA . GLN A 1 274 ? -12.326 -2.433 11.920 1.00 89.75 274 GLN A CA 1
ATOM 2155 C C . GLN A 1 274 ? -11.492 -1.288 11.337 1.00 89.75 274 GLN A C 1
ATOM 2157 O O . GLN A 1 274 ? -11.740 -0.897 10.202 1.00 89.75 274 GLN A O 1
ATOM 2162 N N . LEU A 1 275 ? -10.504 -0.773 12.072 1.00 92.44 275 LEU A N 1
ATOM 2163 C CA . LEU A 1 275 ? -9.593 0.258 11.565 1.00 92.44 275 LEU A CA 1
ATOM 2164 C C . LEU A 1 275 ? -8.797 -0.242 10.355 1.00 92.44 275 LEU A C 1
ATOM 2166 O O . LEU A 1 275 ? -8.686 0.471 9.363 1.00 92.44 275 LEU A O 1
ATOM 2170 N N . VAL A 1 276 ? -8.316 -1.486 10.402 1.00 95.88 276 VAL A N 1
ATOM 2171 C CA . VAL A 1 276 ? -7.619 -2.136 9.280 1.00 95.88 276 VAL A CA 1
ATOM 2172 C C . VAL A 1 276 ? -8.530 -2.277 8.050 1.00 95.88 276 VAL A C 1
ATOM 2174 O O . VAL A 1 276 ? -8.119 -1.956 6.930 1.00 95.88 276 VAL A O 1
ATOM 2177 N N . ALA A 1 277 ? -9.792 -2.664 8.250 1.00 90.50 277 ALA A N 1
ATOM 2178 C CA . ALA A 1 277 ? -10.783 -2.720 7.175 1.00 90.50 277 ALA A CA 1
ATOM 2179 C C . ALA A 1 277 ? -11.092 -1.326 6.591 1.00 90.50 277 ALA A C 1
ATOM 2181 O O . ALA A 1 277 ? -11.210 -1.186 5.374 1.00 90.50 277 ALA A O 1
ATOM 2182 N N . THR A 1 278 ? -11.178 -0.287 7.432 1.00 87.06 278 THR A N 1
ATOM 2183 C CA . THR A 1 278 ? -11.356 1.107 6.990 1.00 87.06 278 THR A CA 1
ATOM 2184 C C . THR A 1 278 ? -10.173 1.579 6.147 1.00 87.06 278 THR A C 1
ATOM 2186 O O . THR A 1 278 ? -10.388 2.136 5.073 1.00 87.06 278 THR A O 1
ATOM 2189 N N . THR A 1 279 ? -8.936 1.315 6.580 1.00 92.44 279 THR A N 1
ATOM 2190 C CA . THR A 1 279 ? -7.729 1.629 5.797 1.00 92.44 279 THR A CA 1
ATOM 2191 C C . THR A 1 279 ? -7.758 0.927 4.439 1.00 92.44 279 THR A C 1
ATOM 2193 O O . THR A 1 279 ? -7.481 1.552 3.423 1.00 92.44 279 THR A O 1
ATOM 2196 N N . SER A 1 280 ? -8.157 -0.347 4.400 1.00 94.31 280 SER A N 1
ATOM 2197 C CA . SER A 1 280 ? -8.258 -1.130 3.157 1.00 94.31 280 SER A CA 1
ATOM 2198 C C . SER A 1 280 ? -9.277 -0.549 2.181 1.00 94.31 280 SER A C 1
ATOM 2200 O O . SER A 1 280 ? -9.009 -0.437 0.989 1.00 94.31 280 SER A O 1
ATOM 2202 N N . LEU A 1 281 ? -10.446 -0.150 2.688 1.00 88.50 281 LEU A N 1
ATOM 2203 C CA . LEU A 1 281 ? -11.492 0.481 1.888 1.00 88.50 281 LEU A CA 1
ATOM 2204 C C . LEU A 1 281 ? -11.053 1.854 1.360 1.00 88.50 281 LEU A C 1
ATOM 2206 O O . LEU A 1 281 ? -11.328 2.186 0.210 1.00 88.50 281 LEU A O 1
ATOM 2210 N N . ALA A 1 282 ? -10.358 2.642 2.183 1.00 85.44 282 ALA A N 1
ATOM 2211 C CA . ALA A 1 282 ? -9.809 3.926 1.763 1.00 85.44 282 ALA A CA 1
ATOM 2212 C C . ALA A 1 282 ? -8.744 3.751 0.664 1.00 85.44 282 ALA A C 1
ATOM 2214 O O . ALA A 1 282 ? -8.812 4.432 -0.357 1.00 85.44 282 ALA A O 1
ATOM 2215 N N . LEU A 1 283 ? -7.845 2.773 0.796 1.00 93.00 283 LEU A N 1
ATOM 2216 C CA . LEU A 1 283 ? -6.887 2.417 -0.254 1.00 93.00 283 LEU A CA 1
ATOM 2217 C C . LEU A 1 283 ? -7.592 1.983 -1.541 1.00 93.00 283 LEU A C 1
ATOM 2219 O O . LEU A 1 283 ? -7.286 2.502 -2.611 1.00 93.00 283 LEU A O 1
ATOM 2223 N N . ALA A 1 284 ? -8.597 1.108 -1.446 1.00 89.44 284 ALA A N 1
ATOM 2224 C CA . ALA A 1 284 ? -9.414 0.732 -2.598 1.00 89.44 284 ALA A CA 1
ATOM 2225 C C . ALA A 1 284 ? -9.993 1.975 -3.293 1.00 89.44 284 ALA A C 1
ATOM 2227 O O . ALA A 1 284 ? -9.912 2.096 -4.510 1.00 89.44 284 ALA A O 1
ATOM 2228 N N . SER A 1 285 ? -10.483 2.950 -2.518 1.00 85.38 285 SER A N 1
ATOM 2229 C CA . SER A 1 285 ? -11.034 4.192 -3.068 1.00 85.38 285 SER A CA 1
ATOM 2230 C C . SER A 1 285 ? -9.996 5.078 -3.776 1.00 85.38 285 SER A C 1
ATOM 2232 O O . SER A 1 285 ? -10.359 5.768 -4.727 1.00 85.38 285 SER A O 1
ATOM 2234 N N . LEU A 1 286 ? -8.722 5.012 -3.368 1.00 87.44 286 LEU A N 1
ATOM 2235 C CA . LEU A 1 286 ? -7.589 5.730 -3.970 1.00 87.44 286 LEU A CA 1
ATOM 2236 C C . LEU A 1 286 ? -6.961 4.988 -5.162 1.00 87.44 286 LEU A C 1
ATOM 2238 O O . LEU A 1 286 ? -6.083 5.531 -5.830 1.00 87.44 286 LEU A O 1
ATOM 2242 N N . SER A 1 287 ? -7.417 3.771 -5.468 1.00 90.12 287 SER A N 1
ATOM 2243 C CA . SER A 1 287 ? -6.834 2.937 -6.530 1.00 90.12 287 SER A CA 1
ATOM 2244 C C . SER A 1 287 ? -6.853 3.593 -7.923 1.00 90.12 287 SER A C 1
ATOM 2246 O O . SER A 1 287 ? -5.836 3.528 -8.601 1.00 90.12 287 SER A O 1
ATOM 2248 N N . PRO A 1 288 ? -7.906 4.301 -8.376 1.00 84.81 288 PRO A N 1
ATOM 2249 C CA . PRO A 1 288 ? -7.878 4.984 -9.673 1.00 84.81 288 PRO A CA 1
ATOM 2250 C C . PRO A 1 288 ? -6.856 6.105 -9.736 1.00 84.81 288 PRO A C 1
ATOM 2252 O O . PRO A 1 288 ? -6.299 6.362 -10.796 1.00 84.81 288 PRO A O 1
ATOM 2255 N N . LEU A 1 289 ? -6.621 6.783 -8.609 1.00 82.00 289 LEU A N 1
ATOM 2256 C CA . LEU A 1 289 ? -5.613 7.827 -8.547 1.00 82.00 289 LEU A CA 1
ATOM 2257 C C . LEU A 1 289 ? -4.223 7.205 -8.671 1.00 82.00 289 LEU A C 1
ATOM 2259 O O . LEU A 1 289 ? -3.419 7.695 -9.451 1.00 82.00 289 LEU A O 1
ATOM 2263 N N . LEU A 1 290 ? -3.964 6.084 -7.987 1.00 88.12 290 LEU A N 1
ATOM 2264 C CA . LEU A 1 290 ? -2.724 5.330 -8.187 1.00 88.12 290 LEU A CA 1
ATOM 2265 C C . LEU A 1 290 ? -2.568 4.880 -9.636 1.00 88.12 290 LEU A C 1
ATOM 2267 O O . LEU A 1 290 ? -1.490 5.003 -10.205 1.00 88.12 290 LEU A O 1
ATOM 2271 N N . LEU A 1 291 ? -3.648 4.404 -10.247 1.00 84.12 291 LEU A N 1
ATOM 2272 C CA . LEU A 1 291 ? -3.602 3.968 -11.627 1.00 84.12 291 LEU A CA 1
ATOM 2273 C C . LEU A 1 291 ? -3.259 5.113 -12.581 1.00 84.12 291 LEU A C 1
ATOM 2275 O O . LEU A 1 291 ? -2.429 4.951 -13.467 1.00 84.12 291 LEU A O 1
ATOM 2279 N N . PHE A 1 292 ? -3.862 6.281 -12.370 1.00 78.69 292 PHE A N 1
ATOM 2280 C CA . PHE A 1 292 ? -3.519 7.483 -13.115 1.00 78.69 292 PHE A CA 1
ATOM 2281 C C . PHE A 1 292 ? -2.020 7.807 -12.999 1.00 78.69 292 PHE A C 1
ATOM 2283 O O . PHE A 1 292 ? -1.395 8.141 -13.997 1.00 78.69 292 PHE A O 1
ATOM 2290 N N . TYR A 1 293 ? -1.421 7.633 -11.816 1.00 76.38 293 TYR A N 1
ATOM 2291 C CA . TYR A 1 293 ? 0.019 7.825 -11.610 1.00 76.38 293 TYR A CA 1
ATOM 2292 C C . TYR A 1 293 ? 0.885 6.771 -12.308 1.00 76.38 293 TYR A C 1
ATOM 2294 O O . TYR A 1 293 ? 1.958 7.122 -12.783 1.00 76.38 293 TYR A O 1
ATOM 2302 N N . ILE A 1 294 ? 0.440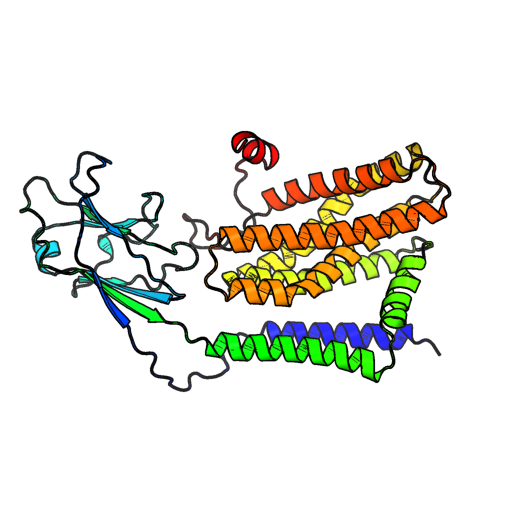 5.510 -12.372 1.00 77.75 294 ILE A N 1
ATOM 2303 C CA . ILE A 1 294 ? 1.165 4.415 -13.046 1.00 77.75 294 ILE A CA 1
ATOM 2304 C C . ILE A 1 294 ? 1.329 4.686 -14.542 1.00 77.75 294 ILE A C 1
ATOM 2306 O O . ILE A 1 294 ? 2.362 4.345 -15.106 1.00 77.75 294 ILE A O 1
ATOM 2310 N N . TYR A 1 295 ? 0.328 5.295 -15.176 1.00 73.00 295 TYR A N 1
ATOM 2311 C CA . TYR A 1 295 ? 0.353 5.550 -16.618 1.00 73.00 295 TYR A CA 1
ATOM 2312 C C . TYR A 1 295 ? 0.825 6.944 -17.017 1.00 73.00 295 TYR A C 1
ATOM 2314 O O . TYR A 1 295 ? 1.036 7.204 -18.199 1.00 73.00 295 TYR A O 1
ATOM 2322 N N . LEU A 1 296 ? 1.004 7.856 -16.062 1.00 69.69 296 LEU A N 1
ATOM 2323 C CA . LEU A 1 296 ? 1.824 9.030 -16.324 1.00 69.69 296 LEU A CA 1
ATOM 2324 C C . LEU A 1 296 ? 3.289 8.579 -16.444 1.00 69.69 296 LEU A C 1
ATOM 2326 O O . LEU A 1 296 ? 3.682 7.657 -15.730 1.00 69.69 296 LEU A O 1
ATOM 2330 N N . PRO A 1 297 ? 4.121 9.232 -17.278 1.00 62.12 297 PRO A N 1
ATOM 2331 C CA . PRO A 1 297 ? 5.556 8.954 -17.380 1.00 62.12 297 PRO A CA 1
ATOM 2332 C C . PRO A 1 297 ? 6.295 9.444 -16.118 1.00 62.12 297 PRO A C 1
ATOM 2334 O O . PRO A 1 297 ? 7.105 10.370 -16.147 1.00 62.12 297 PRO A O 1
ATOM 2337 N N . MET A 1 298 ? 5.949 8.862 -14.970 1.00 62.97 298 MET A N 1
ATOM 2338 C CA . MET A 1 298 ? 6.468 9.179 -13.650 1.00 62.97 298 MET A CA 1
ATOM 2339 C C . MET A 1 298 ? 7.633 8.254 -13.329 1.00 62.97 298 MET A C 1
ATOM 2341 O O . MET A 1 298 ? 7.607 7.057 -13.604 1.00 62.97 298 MET A O 1
ATOM 2345 N N . GLN A 1 299 ? 8.650 8.806 -12.679 1.00 65.50 299 GLN A N 1
ATOM 2346 C CA . GLN A 1 299 ? 9.759 8.011 -12.164 1.00 65.50 299 GLN A CA 1
ATOM 2347 C C . GLN A 1 299 ? 9.255 7.020 -11.103 1.00 65.50 299 GLN A C 1
ATOM 2349 O O . GLN A 1 299 ? 8.379 7.355 -10.301 1.00 65.50 299 GLN A O 1
ATOM 2354 N N . HIS A 1 300 ? 9.870 5.838 -11.031 1.00 70.50 300 HIS A N 1
ATOM 2355 C CA . HIS A 1 300 ? 9.543 4.798 -10.048 1.00 70.50 300 HIS A CA 1
ATOM 2356 C C . HIS A 1 300 ? 9.443 5.337 -8.605 1.00 70.50 300 HIS A C 1
ATOM 2358 O O . HIS A 1 300 ? 8.493 5.042 -7.879 1.00 70.50 300 HIS A O 1
ATOM 2364 N N . ASN A 1 301 ? 10.375 6.210 -8.209 1.00 70.38 301 ASN A N 1
ATOM 2365 C CA . ASN A 1 301 ? 10.391 6.832 -6.882 1.00 70.38 301 ASN A CA 1
ATOM 2366 C C . ASN A 1 301 ? 9.139 7.680 -6.603 1.00 70.38 301 ASN A C 1
ATOM 2368 O O . ASN A 1 301 ? 8.628 7.673 -5.483 1.00 70.38 301 ASN A O 1
ATOM 2372 N N . ALA A 1 302 ? 8.614 8.380 -7.612 1.00 69.75 302 ALA A N 1
ATOM 2373 C CA . ALA A 1 302 ? 7.392 9.170 -7.479 1.00 69.75 302 ALA A CA 1
ATOM 2374 C C . ALA A 1 302 ? 6.164 8.267 -7.288 1.00 69.75 302 ALA A C 1
ATOM 2376 O O . ALA A 1 302 ? 5.298 8.565 -6.461 1.00 69.75 302 ALA A O 1
ATOM 2377 N N . LEU A 1 303 ? 6.114 7.129 -7.987 1.00 78.06 303 LEU A N 1
ATOM 2378 C CA . LEU A 1 303 ? 5.064 6.130 -7.802 1.00 78.06 303 LEU A CA 1
ATOM 2379 C C . LEU A 1 303 ? 5.127 5.496 -6.402 1.00 78.06 303 LEU A C 1
ATOM 2381 O O . LEU A 1 303 ? 4.101 5.376 -5.724 1.00 78.06 303 LEU A O 1
ATOM 2385 N N . LEU A 1 304 ? 6.326 5.154 -5.927 1.00 79.56 304 LEU A N 1
ATOM 2386 C CA . LEU A 1 304 ? 6.532 4.619 -4.582 1.00 79.56 304 LEU A CA 1
ATOM 2387 C C . LEU A 1 304 ? 6.102 5.629 -3.506 1.00 79.56 304 LEU A C 1
ATOM 2389 O O . LEU A 1 304 ? 5.347 5.280 -2.596 1.00 79.56 304 LEU A O 1
ATOM 2393 N N . LEU A 1 305 ? 6.491 6.899 -3.653 1.00 78.94 305 LEU A N 1
ATOM 2394 C CA . LEU A 1 305 ? 6.087 7.974 -2.746 1.00 78.94 305 LEU A CA 1
ATOM 2395 C C . LEU A 1 305 ? 4.568 8.206 -2.765 1.00 78.94 305 LEU A C 1
ATOM 2397 O O . LEU A 1 305 ? 3.964 8.402 -1.708 1.00 78.94 305 LEU A O 1
ATOM 2401 N N . SER A 1 306 ? 3.927 8.135 -3.937 1.00 82.56 306 SER A N 1
ATOM 2402 C CA . SER A 1 306 ? 2.464 8.240 -4.052 1.00 82.56 306 SER A CA 1
ATOM 2403 C C . SER A 1 306 ? 1.755 7.107 -3.305 1.00 82.56 306 SER A C 1
ATOM 2405 O O . SER A 1 306 ? 0.811 7.348 -2.553 1.00 82.56 306 SER A O 1
ATOM 2407 N N . THR A 1 307 ? 2.285 5.886 -3.401 1.00 89.62 307 THR A N 1
ATOM 2408 C CA . THR A 1 307 ? 1.760 4.716 -2.693 1.00 89.62 307 THR A CA 1
ATOM 2409 C C . THR A 1 307 ? 1.868 4.914 -1.183 1.00 89.62 307 THR A C 1
ATOM 2411 O O . THR A 1 307 ? 0.870 4.785 -0.472 1.00 89.62 307 THR A O 1
ATOM 2414 N N . VAL A 1 308 ? 3.045 5.314 -0.685 1.00 87.81 308 VAL A N 1
ATOM 2415 C CA . VAL A 1 308 ? 3.257 5.652 0.736 1.00 87.81 308 VAL A CA 1
ATOM 2416 C C . VAL A 1 308 ? 2.295 6.757 1.193 1.00 87.81 308 VAL A C 1
ATOM 2418 O O . VAL A 1 308 ? 1.686 6.648 2.258 1.00 87.81 308 VAL A O 1
ATOM 2421 N N . THR A 1 309 ? 2.084 7.780 0.363 1.00 83.06 309 THR A N 1
ATOM 2422 C CA . THR A 1 309 ? 1.142 8.878 0.634 1.00 83.06 309 THR A CA 1
ATOM 2423 C C . THR A 1 309 ? -0.297 8.373 0.764 1.00 83.06 309 THR A C 1
ATOM 2425 O O . THR A 1 309 ? -1.010 8.767 1.688 1.00 83.06 309 THR A O 1
ATOM 2428 N N . PHE A 1 310 ? -0.736 7.451 -0.096 1.00 91.06 310 PHE A N 1
ATOM 2429 C CA . PHE A 1 310 ? -2.076 6.860 -0.012 1.00 91.06 310 PHE A CA 1
ATOM 2430 C C . PHE A 1 310 ? -2.269 6.000 1.239 1.00 91.06 310 PHE A C 1
ATOM 2432 O O . PHE A 1 310 ? -3.336 6.069 1.860 1.00 91.06 310 PHE A O 1
ATOM 2439 N N . PHE A 1 311 ? -1.242 5.259 1.671 1.00 93.56 311 PHE A N 1
ATOM 2440 C CA . PHE A 1 311 ? -1.258 4.581 2.972 1.00 93.56 311 PHE A CA 1
ATOM 2441 C C . PHE A 1 311 ? -1.362 5.576 4.130 1.00 93.56 311 PHE A C 1
ATOM 2443 O O . PHE A 1 311 ? -2.156 5.351 5.045 1.00 93.56 311 PHE A O 1
ATOM 2450 N N . ALA A 1 312 ? -0.630 6.691 4.082 1.00 87.62 312 ALA A N 1
ATOM 2451 C CA . ALA A 1 312 ? -0.678 7.722 5.117 1.00 87.62 312 ALA A CA 1
ATOM 2452 C C . ALA A 1 312 ? -2.058 8.399 5.208 1.00 87.62 312 ALA A C 1
ATOM 2454 O O . ALA A 1 312 ? -2.603 8.546 6.307 1.00 87.62 312 ALA A O 1
ATOM 2455 N N . ILE A 1 313 ? -2.669 8.753 4.071 1.00 81.50 313 ILE A N 1
ATOM 2456 C CA . ILE A 1 313 ? -4.026 9.328 4.012 1.00 81.50 313 ILE A CA 1
ATOM 2457 C C . ILE A 1 313 ? -5.054 8.329 4.562 1.00 81.50 313 ILE A C 1
ATOM 2459 O O . ILE A 1 313 ? -5.862 8.671 5.430 1.00 81.50 313 ILE A O 1
ATOM 2463 N N . SER A 1 314 ? -4.992 7.075 4.109 1.00 89.81 314 SER A N 1
ATOM 2464 C CA . SER A 1 314 ? -5.915 6.014 4.532 1.00 89.81 314 SER A CA 1
ATOM 2465 C C . SER A 1 314 ? -5.776 5.691 6.023 1.00 89.81 314 SER A C 1
ATOM 2467 O O . SER A 1 314 ? -6.773 5.566 6.736 1.00 89.81 314 SER A O 1
ATOM 2469 N N . GLY A 1 315 ? -4.540 5.622 6.525 1.00 89.69 315 GLY A N 1
ATOM 2470 C CA . GLY A 1 315 ? -4.244 5.431 7.944 1.00 89.69 315 GLY A CA 1
ATOM 2471 C C . GLY A 1 315 ? -4.696 6.608 8.811 1.00 89.69 315 GLY A C 1
ATOM 2472 O O . GLY A 1 315 ? -5.215 6.397 9.905 1.00 89.69 315 GLY A O 1
ATOM 2473 N N . SER A 1 316 ? -4.592 7.842 8.310 1.00 86.19 316 SER A N 1
ATOM 2474 C CA . SER A 1 316 ? -5.085 9.040 9.007 1.00 86.19 316 SER A CA 1
ATOM 2475 C C . SER A 1 316 ? -6.607 9.026 9.173 1.00 86.19 316 SER A C 1
ATOM 2477 O O . SER A 1 316 ? -7.116 9.382 10.238 1.00 86.19 316 SER A O 1
ATOM 2479 N N . LEU A 1 317 ? -7.350 8.544 8.168 1.00 82.88 317 LEU A N 1
ATOM 2480 C CA . LEU A 1 317 ? -8.799 8.350 8.274 1.00 82.88 317 LEU A CA 1
ATOM 2481 C C . LEU A 1 317 ? -9.154 7.324 9.364 1.00 82.88 317 LEU A C 1
ATOM 2483 O O . LEU A 1 317 ? -10.056 7.559 10.174 1.00 82.88 317 LEU A O 1
ATOM 2487 N N . ALA A 1 318 ? -8.422 6.209 9.428 1.00 87.25 318 ALA A N 1
ATOM 2488 C CA . ALA A 1 318 ? -8.585 5.219 10.488 1.00 87.25 318 ALA A CA 1
ATOM 2489 C C . ALA A 1 318 ? -8.215 5.794 11.872 1.00 87.25 318 ALA A C 1
ATOM 2491 O O . ALA A 1 318 ? -8.942 5.588 12.844 1.00 87.25 318 ALA A O 1
ATOM 2492 N N . ALA A 1 319 ? -7.150 6.591 11.980 1.00 88.00 319 ALA A N 1
ATOM 2493 C CA . ALA A 1 319 ? -6.780 7.269 13.223 1.00 88.00 319 ALA A CA 1
ATOM 2494 C C . ALA A 1 319 ? -7.869 8.248 13.696 1.00 88.00 319 ALA A C 1
ATOM 2496 O O . ALA A 1 319 ? -8.200 8.289 14.883 1.00 88.00 319 ALA A O 1
ATOM 2497 N N . TRP A 1 320 ? -8.492 8.988 12.775 1.00 82.94 320 TRP A N 1
ATOM 2498 C CA . TRP A 1 320 ? -9.635 9.847 13.089 1.00 82.94 320 TRP A CA 1
ATOM 2499 C C . TRP A 1 320 ? -10.841 9.043 13.593 1.00 82.94 320 TRP A C 1
ATOM 2501 O O . TRP A 1 320 ? -11.497 9.433 14.564 1.00 82.94 320 TRP A O 1
ATOM 2511 N N . GLN A 1 321 ? -11.107 7.880 12.996 1.00 85.75 321 GLN A N 1
ATOM 2512 C CA . GLN A 1 321 ? -12.148 6.973 13.472 1.00 85.75 321 GLN A CA 1
ATOM 2513 C C . GLN A 1 321 ? -11.843 6.427 14.877 1.00 85.75 321 GLN A C 1
ATOM 2515 O O . GLN A 1 321 ? -12.736 6.395 15.729 1.00 85.75 321 GLN A O 1
ATOM 2520 N N . LEU A 1 322 ? -10.597 6.024 15.143 1.00 89.88 322 LEU A N 1
ATOM 2521 C CA . LEU A 1 322 ? -10.153 5.593 16.469 1.00 89.88 322 LEU A CA 1
ATOM 2522 C C . LEU A 1 322 ? -10.361 6.704 17.495 1.00 89.88 322 LEU A C 1
ATOM 2524 O O . LEU A 1 322 ? -10.942 6.473 18.558 1.00 89.88 322 LEU A O 1
ATOM 2528 N N . TRP A 1 323 ? -9.935 7.920 17.149 1.00 87.44 323 TRP A N 1
ATOM 2529 C CA . TRP A 1 323 ? -10.159 9.093 17.973 1.00 87.44 323 TRP A CA 1
ATOM 2530 C C . TRP A 1 323 ? -11.647 9.219 18.287 1.00 87.44 323 TRP A C 1
ATOM 2532 O O . TRP A 1 323 ? -12.009 9.278 19.461 1.00 87.44 323 TRP A O 1
ATOM 2542 N N . ALA A 1 324 ? -12.532 9.212 17.285 1.00 85.06 324 ALA A N 1
ATOM 2543 C CA . ALA A 1 324 ? -13.984 9.287 17.467 1.00 85.06 324 ALA A CA 1
ATOM 2544 C C . ALA A 1 324 ? -14.523 8.212 18.431 1.00 85.06 324 ALA A C 1
ATOM 2546 O O . ALA A 1 324 ? -15.241 8.558 19.370 1.00 85.06 324 ALA A O 1
ATOM 2547 N N . TRP A 1 325 ? -14.113 6.953 18.258 1.00 86.50 325 TRP A N 1
ATOM 2548 C CA . TRP A 1 325 ? -14.512 5.826 19.109 1.00 86.50 325 TRP A CA 1
ATOM 2549 C C . TRP A 1 325 ? -14.092 6.001 20.575 1.00 86.50 325 TRP A C 1
ATOM 2551 O O . TRP A 1 325 ? -14.907 5.826 21.481 1.00 86.50 325 TRP A O 1
ATOM 2561 N N . LEU A 1 326 ? -12.856 6.438 20.832 1.00 88.88 326 LEU A N 1
ATOM 2562 C CA . LEU A 1 326 ? -12.372 6.706 22.194 1.00 88.88 326 LEU A CA 1
ATOM 2563 C C . LEU A 1 326 ? -13.171 7.814 22.901 1.00 88.88 326 LEU A C 1
ATOM 2565 O O . LEU A 1 326 ? -13.299 7.808 24.128 1.00 88.88 326 LEU A O 1
ATOM 2569 N N . GLY A 1 327 ? -13.749 8.746 22.135 1.00 86.19 327 GLY A N 1
ATOM 2570 C CA . GLY A 1 327 ? -14.627 9.795 22.655 1.00 86.19 327 GLY A CA 1
ATOM 2571 C C . GLY A 1 327 ? -15.864 9.249 23.376 1.00 86.19 327 GLY A C 1
ATOM 2572 O O . GLY A 1 327 ? -16.362 9.890 24.301 1.00 86.19 327 GLY A O 1
ATOM 2573 N N . SER A 1 328 ? -16.319 8.042 23.027 1.00 84.19 328 SER A N 1
ATOM 2574 C CA . SER A 1 328 ? -17.469 7.391 23.663 1.00 84.19 328 SER A CA 1
ATOM 2575 C C . SER A 1 328 ? -17.198 6.906 25.093 1.00 84.19 328 SER A C 1
ATOM 2577 O O . SER A 1 328 ? -18.145 6.691 25.844 1.00 84.19 328 SER A O 1
ATOM 2579 N N . PHE A 1 329 ? -15.932 6.773 25.508 1.00 82.69 329 PHE A N 1
ATOM 2580 C CA . PHE A 1 329 ? -15.553 6.197 26.807 1.00 82.69 329 PHE A CA 1
ATOM 2581 C C . PHE A 1 329 ? -15.174 7.236 27.879 1.00 82.69 329 PHE A C 1
ATOM 2583 O O . PHE A 1 329 ? -14.726 6.855 28.958 1.00 82.69 329 PHE A O 1
ATOM 2590 N N . LYS A 1 330 ? -15.333 8.545 27.609 1.00 79.75 330 LYS A N 1
ATOM 2591 C CA . LYS A 1 330 ? -14.890 9.650 28.496 1.00 79.75 330 LYS A CA 1
ATOM 2592 C C . LYS A 1 330 ? -13.438 9.481 28.999 1.00 79.75 330 LYS A C 1
ATOM 2594 O O . LYS A 1 330 ? -13.110 9.846 30.127 1.00 79.75 330 LYS A O 1
ATOM 2599 N N . VAL A 1 331 ? -12.561 8.915 28.166 1.00 81.56 331 VAL A N 1
ATOM 2600 C CA . VAL A 1 331 ? -11.154 8.653 28.504 1.00 81.56 331 VAL A CA 1
ATOM 2601 C C . VAL A 1 331 ? -10.373 9.968 28.461 1.00 81.56 331 VAL A C 1
ATOM 2603 O O . VAL A 1 331 ? -10.276 10.595 27.407 1.00 81.56 331 VAL A O 1
ATOM 2606 N N . LYS A 1 332 ? -9.785 10.385 29.594 1.00 82.81 332 LYS A N 1
ATOM 2607 C CA . LYS A 1 332 ? -8.920 11.585 29.663 1.00 82.81 332 LYS A CA 1
ATOM 2608 C C . LYS A 1 332 ? -7.668 11.444 28.783 1.00 82.81 332 LYS A C 1
ATOM 2610 O O . LYS A 1 332 ? -7.203 12.417 28.206 1.00 82.81 332 LYS A O 1
ATOM 2615 N N . ALA A 1 333 ? -7.178 10.216 28.623 1.00 86.94 333 ALA A N 1
ATOM 2616 C CA . ALA A 1 333 ? -6.003 9.839 27.839 1.00 86.94 333 ALA A CA 1
ATOM 2617 C C . ALA A 1 333 ? -6.303 9.577 26.341 1.00 86.94 333 ALA A C 1
ATOM 2619 O O . ALA A 1 333 ? -5.618 8.789 25.695 1.00 86.94 333 ALA A O 1
ATOM 2620 N N . ARG A 1 334 ? -7.326 10.211 25.751 1.00 91.38 334 ARG A N 1
ATOM 2621 C CA . ARG A 1 334 ? -7.746 9.950 24.356 1.00 91.38 334 ARG A CA 1
ATOM 2622 C C . ARG A 1 334 ? -6.618 10.136 23.334 1.00 91.38 334 ARG A C 1
ATOM 2624 O O . ARG A 1 334 ? -6.424 9.283 22.468 1.00 91.38 334 ARG A O 1
ATOM 2631 N N . ALA A 1 335 ? -5.873 11.233 23.452 1.00 93.06 335 ALA A N 1
ATOM 2632 C CA . ALA A 1 335 ? -4.746 11.527 22.575 1.00 93.06 335 ALA A CA 1
ATOM 2633 C C . ALA A 1 335 ? -3.596 10.525 22.698 1.00 93.06 335 ALA A C 1
ATOM 2635 O O . ALA A 1 335 ? -3.264 9.920 21.679 1.00 93.06 335 ALA A O 1
ATOM 2636 N N . PRO A 1 336 ? -3.041 10.261 23.896 1.00 94.06 336 PRO A N 1
ATOM 2637 C CA . PRO A 1 336 ? -1.963 9.287 24.018 1.00 94.06 336 PRO A CA 1
ATOM 2638 C C . PRO A 1 336 ? -2.390 7.874 23.601 1.00 94.06 336 PRO A C 1
ATOM 2640 O O . PRO A 1 336 ? -1.591 7.188 22.978 1.00 94.06 336 PRO A O 1
ATOM 2643 N N . VAL A 1 337 ? -3.642 7.448 23.832 1.00 94.88 337 VAL A N 1
ATOM 2644 C CA . VAL A 1 337 ? -4.129 6.148 23.322 1.00 94.88 337 VAL A CA 1
ATOM 2645 C C . VAL A 1 337 ? -4.145 6.120 21.790 1.00 94.88 337 VAL A C 1
ATOM 2647 O O . VAL A 1 337 ? -3.694 5.146 21.196 1.00 94.88 337 VAL A O 1
ATOM 2650 N N . THR A 1 338 ? -4.632 7.183 21.140 1.00 94.88 338 THR A N 1
ATOM 2651 C CA . THR A 1 338 ? -4.672 7.255 19.667 1.00 94.88 338 THR A CA 1
ATOM 2652 C C . THR A 1 338 ? -3.262 7.207 19.081 1.00 94.88 338 THR A C 1
ATOM 2654 O O . THR A 1 338 ? -2.997 6.400 18.195 1.00 94.88 338 THR A O 1
ATOM 2657 N N . VAL A 1 339 ? -2.352 8.034 19.609 1.00 95.69 339 VAL A N 1
ATOM 2658 C CA . VAL A 1 339 ? -0.945 8.076 19.179 1.00 95.69 339 VAL A CA 1
ATOM 2659 C C . VAL A 1 339 ? -0.289 6.717 19.381 1.00 95.69 339 VAL A C 1
ATOM 2661 O O . VAL A 1 339 ? 0.323 6.196 18.457 1.00 95.69 339 VAL A O 1
ATOM 2664 N N . LEU A 1 340 ? -0.481 6.100 20.547 1.00 96.38 340 LEU A N 1
ATOM 2665 C CA . LEU A 1 340 ? 0.060 4.781 20.843 1.00 96.38 340 LEU A CA 1
ATOM 2666 C C . LEU A 1 340 ? -0.381 3.733 19.814 1.00 96.38 340 LEU A C 1
ATOM 2668 O O . LEU A 1 340 ? 0.451 2.971 19.334 1.00 96.38 340 LEU A O 1
ATOM 2672 N N . TRP A 1 341 ? -1.672 3.681 19.479 1.00 97.25 341 TRP A N 1
ATOM 2673 C CA . TRP A 1 341 ? -2.188 2.719 18.503 1.00 97.25 341 TRP A CA 1
ATOM 2674 C C . TRP A 1 341 ? -1.577 2.929 17.122 1.00 97.25 341 TRP A C 1
ATOM 2676 O O . TRP A 1 341 ? -1.140 1.964 16.496 1.00 97.25 341 TRP A O 1
ATOM 2686 N N . VAL A 1 342 ? -1.532 4.185 16.667 1.00 96.00 342 VAL A N 1
ATOM 2687 C CA . VAL A 1 342 ? -0.953 4.554 15.369 1.00 96.00 342 VAL A CA 1
ATOM 2688 C C . VAL A 1 342 ? 0.528 4.200 15.327 1.00 96.00 342 VAL A C 1
ATOM 2690 O O . VAL A 1 342 ? 0.966 3.575 14.368 1.00 96.00 342 VAL A O 1
ATOM 2693 N N . CYS A 1 343 ? 1.286 4.531 16.373 1.00 96.31 343 CYS A N 1
ATOM 2694 C CA . CYS A 1 343 ? 2.702 4.205 16.457 1.00 96.31 343 CYS A CA 1
ATOM 2695 C C . CYS A 1 343 ? 2.921 2.691 16.491 1.00 96.31 343 CYS A C 1
ATOM 2697 O O . CYS A 1 343 ? 3.635 2.179 15.641 1.00 96.31 343 CYS A O 1
ATOM 2699 N N . LEU A 1 344 ? 2.296 1.951 17.412 1.00 96.69 344 LEU A N 1
ATOM 2700 C CA . LEU A 1 344 ? 2.521 0.505 17.539 1.00 96.69 344 LEU A CA 1
ATOM 2701 C C . LEU A 1 344 ? 2.201 -0.248 16.251 1.00 96.69 344 LEU A C 1
ATOM 2703 O O . LEU A 1 344 ? 3.028 -1.022 15.771 1.00 96.69 344 LEU A O 1
ATOM 2707 N N . TYR A 1 345 ? 1.016 -0.008 15.686 1.00 97.38 345 TYR A N 1
ATOM 2708 C CA . TYR A 1 345 ? 0.629 -0.638 14.431 1.00 97.38 345 TYR A CA 1
ATOM 2709 C C . TYR A 1 345 ? 1.519 -0.160 13.283 1.00 97.38 345 TYR A C 1
ATOM 2711 O O . TYR A 1 345 ? 2.034 -0.986 12.539 1.00 97.38 345 TYR A O 1
ATOM 2719 N N . GLY A 1 346 ? 1.745 1.151 13.164 1.00 95.19 346 GLY A N 1
ATOM 2720 C CA . GLY A 1 346 ? 2.545 1.755 12.099 1.00 95.19 346 GLY A CA 1
ATOM 2721 C C . GLY A 1 346 ? 3.992 1.266 12.077 1.00 95.19 346 GLY A C 1
ATOM 2722 O O . GLY A 1 346 ? 4.478 0.892 11.018 1.00 95.19 346 GLY A O 1
ATOM 2723 N N . PHE A 1 347 ? 4.662 1.183 13.229 1.00 94.50 347 PHE A N 1
ATOM 2724 C CA . PHE A 1 347 ? 6.037 0.684 13.334 1.00 94.50 347 PHE A CA 1
ATOM 2725 C C . PHE A 1 347 ? 6.153 -0.774 12.877 1.00 94.50 347 PHE A C 1
ATOM 2727 O O . PHE A 1 347 ? 7.009 -1.098 12.054 1.00 94.50 347 PHE A O 1
ATOM 2734 N N . VAL A 1 348 ? 5.271 -1.651 13.368 1.00 96.25 348 VAL A N 1
ATOM 2735 C CA . VAL A 1 348 ? 5.270 -3.068 12.969 1.00 96.25 348 VAL A CA 1
ATOM 2736 C C . VAL A 1 348 ? 4.887 -3.221 11.498 1.00 96.25 348 VAL A C 1
ATOM 2738 O O . VAL A 1 348 ? 5.514 -3.996 10.781 1.00 96.25 348 VAL A O 1
ATOM 2741 N N . PHE A 1 349 ? 3.898 -2.460 11.031 1.00 95.69 349 PHE A N 1
ATOM 2742 C CA . PHE A 1 349 ? 3.466 -2.452 9.638 1.00 95.69 349 PHE A CA 1
ATOM 2743 C C . PHE A 1 349 ? 4.592 -2.015 8.695 1.00 95.69 349 PHE A C 1
ATOM 2745 O O . PHE A 1 349 ? 4.827 -2.685 7.696 1.00 95.69 349 PHE A O 1
ATOM 2752 N N . LEU A 1 350 ? 5.326 -0.946 9.018 1.00 92.25 350 LEU A N 1
ATOM 2753 C CA . LEU A 1 350 ? 6.468 -0.484 8.224 1.00 92.25 350 LEU A CA 1
ATOM 2754 C C . LEU A 1 350 ? 7.574 -1.540 8.168 1.00 92.25 350 LEU A C 1
ATOM 2756 O O . LEU A 1 350 ? 8.071 -1.840 7.085 1.00 92.25 350 LEU A O 1
ATOM 2760 N N . GLN A 1 351 ? 7.915 -2.155 9.304 1.00 92.00 351 GLN A N 1
ATOM 2761 C CA . GLN A 1 351 ? 8.955 -3.182 9.353 1.00 92.00 351 GLN A CA 1
ATOM 2762 C C . GLN A 1 351 ? 8.563 -4.453 8.586 1.00 92.00 351 GLN A C 1
ATOM 2764 O O . GLN A 1 351 ? 9.369 -4.995 7.833 1.00 92.00 351 GLN A O 1
ATOM 2769 N N . LEU A 1 352 ? 7.328 -4.938 8.738 1.00 91.69 352 LEU A N 1
ATOM 2770 C CA . LEU A 1 352 ? 6.839 -6.072 7.947 1.00 91.69 352 LEU A CA 1
ATOM 2771 C C . LEU A 1 352 ? 6.752 -5.709 6.461 1.00 91.69 352 LEU A C 1
ATOM 2773 O O . LEU A 1 352 ? 7.127 -6.510 5.606 1.00 91.69 352 LEU A O 1
ATOM 2777 N N . GLY A 1 353 ? 6.326 -4.482 6.156 1.00 90.62 353 GLY A N 1
ATOM 2778 C CA . GLY A 1 353 ? 6.287 -3.938 4.805 1.00 90.62 353 GLY A CA 1
ATOM 2779 C C . GLY A 1 353 ? 7.666 -3.977 4.158 1.00 90.62 353 GLY A C 1
ATOM 2780 O O . GLY A 1 353 ? 7.819 -4.394 3.014 1.00 90.62 353 GLY A O 1
ATOM 2781 N N . TRP A 1 354 ? 8.690 -3.619 4.919 1.00 85.69 354 TRP A N 1
ATOM 2782 C CA . TRP A 1 354 ? 10.073 -3.658 4.482 1.00 85.69 354 TRP A CA 1
ATOM 2783 C C . TRP A 1 354 ? 10.574 -5.062 4.148 1.00 85.69 354 TRP A C 1
ATOM 2785 O O . TRP A 1 354 ? 11.180 -5.266 3.096 1.00 85.69 354 TRP A O 1
ATOM 2795 N N . LEU A 1 355 ? 10.291 -6.027 5.029 1.00 85.69 355 LEU A N 1
ATOM 2796 C CA . LEU A 1 355 ? 10.698 -7.427 4.875 1.00 85.69 355 LEU A CA 1
ATOM 2797 C C . LEU A 1 355 ? 10.041 -8.098 3.664 1.00 85.69 355 LEU A C 1
ATOM 2799 O O . LEU A 1 355 ? 10.626 -8.981 3.046 1.00 85.69 355 LEU A O 1
ATOM 2803 N N . MET A 1 356 ? 8.825 -7.678 3.320 1.00 85.19 356 MET A N 1
ATOM 2804 C CA . MET A 1 356 ? 8.037 -8.266 2.234 1.00 85.19 356 MET A CA 1
ATOM 2805 C C . MET A 1 356 ? 8.267 -7.608 0.868 1.00 85.19 356 MET A C 1
ATOM 2807 O O . MET A 1 356 ? 7.660 -8.042 -0.123 1.00 85.19 356 MET A O 1
ATOM 2811 N N . ARG A 1 357 ? 9.147 -6.595 0.796 1.00 80.44 357 ARG A N 1
ATOM 2812 C CA . ARG A 1 357 ? 9.606 -6.036 -0.480 1.00 80.44 357 ARG A CA 1
ATOM 2813 C C . ARG A 1 357 ? 10.121 -7.165 -1.393 1.00 80.44 357 ARG A C 1
ATOM 2815 O O . ARG A 1 357 ? 10.677 -8.148 -0.898 1.00 80.44 357 ARG A O 1
ATOM 2822 N N . PRO A 1 358 ? 9.957 -7.030 -2.715 1.00 77.50 358 PRO A N 1
ATOM 2823 C CA . PRO A 1 358 ? 9.434 -5.857 -3.416 1.00 77.50 358 PRO A CA 1
ATOM 2824 C C . PRO A 1 358 ? 7.904 -5.804 -3.505 1.00 77.50 358 PRO A C 1
AT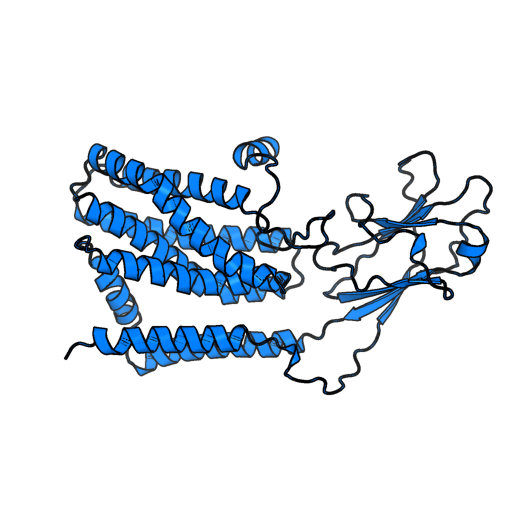OM 2826 O O . PRO A 1 358 ? 7.216 -6.827 -3.546 1.00 77.50 358 PRO A O 1
ATOM 2829 N N . TRP A 1 359 ? 7.398 -4.568 -3.528 1.00 81.50 359 TRP A N 1
ATOM 2830 C CA . TRP A 1 359 ? 5.984 -4.235 -3.726 1.00 81.50 359 TRP A CA 1
ATOM 2831 C C . TRP A 1 359 ? 5.719 -3.779 -5.162 1.00 81.50 359 TRP A C 1
ATOM 2833 O O . TRP A 1 359 ? 4.758 -4.232 -5.779 1.00 81.50 359 TRP A O 1
ATOM 2843 N N . ILE A 1 360 ? 6.599 -2.929 -5.698 1.00 72.38 360 ILE A N 1
ATOM 2844 C CA . ILE A 1 360 ? 6.552 -2.342 -7.042 1.00 72.38 360 ILE A CA 1
ATOM 2845 C C . ILE A 1 360 ? 7.914 -2.598 -7.692 1.00 72.38 360 ILE A C 1
ATOM 2847 O O . ILE A 1 360 ? 8.920 -2.361 -7.031 1.00 72.38 360 ILE A O 1
ATOM 2851 N N . GLY A 1 361 ? 7.945 -3.060 -8.947 1.00 59.94 361 GLY A N 1
ATOM 2852 C CA . GLY A 1 361 ? 9.091 -2.832 -9.840 1.00 59.94 361 GLY A CA 1
ATOM 2853 C C . GLY A 1 361 ? 10.471 -3.267 -9.363 1.00 59.94 361 GLY A C 1
ATOM 2854 O O . GLY A 1 361 ? 11.399 -2.504 -9.567 1.00 59.94 361 GLY A O 1
ATOM 2855 N N . VAL A 1 362 ? 10.649 -4.426 -8.723 1.00 61.75 362 VAL A N 1
ATOM 2856 C CA . VAL A 1 362 ? 12.008 -4.975 -8.557 1.00 61.75 362 VAL A CA 1
ATOM 2857 C C . VAL A 1 362 ? 11.980 -6.452 -8.915 1.00 61.75 362 VAL A C 1
ATOM 2859 O O . VAL A 1 362 ? 11.413 -7.272 -8.188 1.00 61.75 362 VAL A O 1
ATOM 2862 N N . ILE A 1 363 ? 12.561 -6.761 -10.067 1.00 53.75 363 ILE A N 1
ATOM 2863 C CA . ILE A 1 363 ? 12.954 -8.110 -10.461 1.00 53.75 363 ILE A CA 1
ATOM 2864 C C . ILE A 1 363 ? 14.319 -8.352 -9.809 1.00 53.75 363 ILE A C 1
ATOM 2866 O O . ILE A 1 363 ? 15.149 -7.451 -9.802 1.00 53.75 363 ILE A O 1
ATOM 2870 N N . ASP A 1 364 ? 14.529 -9.511 -9.186 1.00 53.19 364 ASP A N 1
ATOM 2871 C CA . ASP A 1 364 ? 15.849 -9.855 -8.649 1.00 53.19 364 ASP A CA 1
ATOM 2872 C C . ASP A 1 364 ? 16.832 -10.035 -9.817 1.00 53.19 364 ASP A C 1
ATOM 2874 O O . ASP A 1 364 ? 16.637 -10.927 -10.647 1.00 53.19 364 ASP A O 1
ATOM 2878 N N . ASP A 1 365 ? 17.869 -9.194 -9.854 1.00 43.50 365 ASP A N 1
ATOM 2879 C CA . ASP A 1 365 ? 18.973 -9.153 -10.822 1.00 43.50 365 ASP A CA 1
ATOM 2880 C C . ASP A 1 365 ? 19.589 -10.541 -11.090 1.00 43.50 365 ASP A C 1
ATOM 2882 O O . ASP A 1 365 ? 20.095 -10.816 -12.177 1.00 43.50 365 ASP A O 1
ATOM 2886 N N . VAL A 1 366 ? 19.558 -11.432 -10.092 1.00 45.28 366 VAL A N 1
ATOM 2887 C CA . VAL A 1 366 ? 20.145 -12.778 -10.157 1.00 45.28 366 VAL A CA 1
ATOM 2888 C C . VAL A 1 366 ? 19.137 -13.817 -10.646 1.00 45.28 366 VAL A C 1
ATOM 2890 O O . VAL A 1 366 ? 19.526 -14.818 -11.247 1.00 45.28 366 VAL A O 1
ATOM 2893 N N . GLN A 1 367 ? 17.844 -13.622 -10.372 1.00 44.78 367 GLN A N 1
ATOM 2894 C CA . GLN A 1 367 ? 16.824 -14.650 -10.604 1.00 44.78 367 GLN A CA 1
ATOM 2895 C C . GLN A 1 367 ? 15.858 -14.342 -11.749 1.00 44.78 367 GLN A C 1
ATOM 2897 O O . GLN A 1 367 ? 15.028 -15.205 -12.037 1.00 44.78 367 GLN A O 1
ATOM 2902 N N . ASN A 1 368 ? 15.919 -13.160 -12.384 1.00 52.00 368 ASN A N 1
ATOM 2903 C CA . ASN A 1 368 ? 14.990 -12.725 -13.446 1.00 52.00 368 ASN A CA 1
ATOM 2904 C C . ASN A 1 368 ? 13.507 -12.987 -13.106 1.00 52.00 368 ASN A C 1
ATOM 2906 O O . ASN A 1 368 ? 12.656 -13.192 -13.970 1.00 52.00 368 ASN A O 1
ATOM 2910 N N . THR A 1 369 ? 13.190 -13.018 -11.814 1.00 57.62 369 THR A N 1
ATOM 2911 C CA . THR A 1 369 ? 11.863 -13.305 -11.281 1.00 57.62 369 THR A CA 1
ATOM 2912 C C . THR A 1 369 ? 11.563 -12.314 -10.172 1.00 57.62 369 THR A C 1
ATOM 2914 O O . THR A 1 369 ? 12.461 -11.794 -9.511 1.00 57.62 369 THR A O 1
ATOM 2917 N N . VAL A 1 370 ? 10.281 -12.021 -9.971 1.00 61.34 370 VAL A N 1
ATOM 2918 C CA . VAL A 1 370 ? 9.836 -11.221 -8.828 1.00 61.34 370 VAL A CA 1
ATOM 2919 C C . VAL A 1 370 ? 9.854 -12.137 -7.598 1.00 61.34 370 VAL A C 1
ATOM 2921 O O . VAL A 1 370 ? 9.066 -13.086 -7.555 1.00 61.34 370 VAL A O 1
ATOM 2924 N N . PRO A 1 371 ? 10.721 -11.924 -6.592 1.00 67.75 371 PRO A N 1
ATOM 2925 C CA . PRO A 1 371 ? 10.778 -12.821 -5.449 1.00 67.75 371 PRO A CA 1
ATOM 2926 C C . PRO A 1 371 ? 9.568 -12.622 -4.522 1.00 67.75 371 PRO A C 1
ATOM 2928 O O . PRO A 1 371 ? 9.083 -11.507 -4.282 1.00 67.75 371 PRO A O 1
ATOM 2931 N N . PHE A 1 372 ? 9.085 -13.719 -3.928 1.00 67.75 372 PHE A N 1
ATOM 2932 C CA . PHE A 1 372 ? 8.027 -13.636 -2.918 1.00 67.75 372 PHE A CA 1
ATOM 2933 C C . PHE A 1 372 ? 8.516 -12.949 -1.632 1.00 67.75 372 PHE A C 1
ATOM 2935 O O . PHE A 1 372 ? 7.771 -12.206 -1.010 1.00 67.75 372 PHE A O 1
ATOM 2942 N N . MET A 1 373 ? 9.771 -13.110 -1.237 1.00 64.75 373 MET A N 1
ATOM 2943 C CA . MET A 1 373 ? 10.400 -12.284 -0.202 1.00 64.75 373 MET A CA 1
ATOM 2944 C C . MET A 1 373 ? 11.844 -12.047 -0.603 1.00 64.75 373 MET A C 1
ATOM 2946 O O . MET A 1 373 ? 12.482 -12.950 -1.143 1.00 64.75 373 MET A O 1
ATOM 2950 N N . ARG A 1 374 ? 12.363 -10.851 -0.333 1.00 66.38 374 ARG A N 1
ATOM 2951 C CA . ARG A 1 374 ? 13.790 -10.581 -0.497 1.00 66.38 374 ARG A CA 1
ATOM 2952 C C . ARG A 1 374 ? 14.590 -11.323 0.580 1.00 66.38 374 ARG A C 1
ATOM 2954 O O . ARG A 1 374 ? 14.107 -11.524 1.697 1.00 66.38 374 ARG A O 1
ATOM 2961 N N . SER A 1 375 ? 15.826 -11.704 0.259 1.00 62.16 375 SER A N 1
ATOM 2962 C CA . SER A 1 375 ? 16.798 -12.129 1.269 1.00 62.16 375 SER A CA 1
ATOM 2963 C C . SER A 1 375 ? 16.974 -11.026 2.321 1.00 62.16 375 SER A C 1
ATOM 2965 O O . SER A 1 375 ? 16.862 -9.834 2.029 1.00 62.16 375 SER A O 1
ATOM 2967 N N . GLN A 1 376 ? 17.172 -11.410 3.582 1.00 58.69 376 GLN A N 1
ATOM 2968 C CA . GLN A 1 376 ? 17.183 -10.459 4.691 1.00 58.6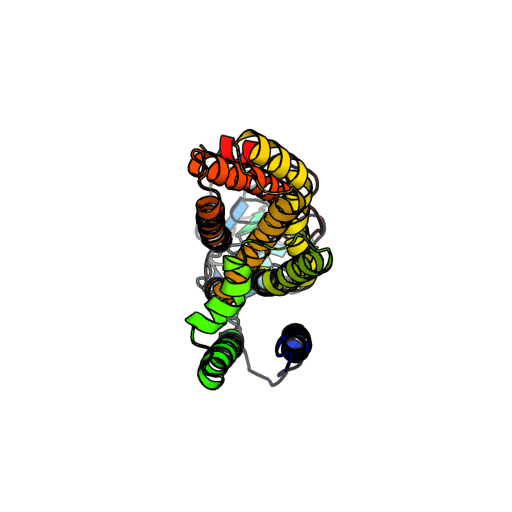9 376 GLN A CA 1
ATOM 2969 C C . GLN A 1 376 ? 18.370 -9.493 4.540 1.00 58.69 376 GLN A C 1
ATOM 2971 O O . GLN A 1 376 ? 19.515 -9.855 4.786 1.00 58.69 376 GLN A O 1
ATOM 2976 N N . SER A 1 377 ? 18.099 -8.262 4.110 1.00 52.50 377 SER A N 1
ATOM 2977 C CA . SER A 1 377 ? 19.133 -7.263 3.834 1.00 52.50 377 SER A CA 1
ATOM 2978 C C . SER A 1 377 ? 18.698 -5.901 4.374 1.00 52.50 377 SER A C 1
ATOM 2980 O O . SER A 1 377 ? 18.081 -5.101 3.670 1.00 52.50 377 SER A O 1
ATOM 2982 N N . GLY A 1 378 ? 18.988 -5.663 5.650 1.00 59.03 378 GLY A N 1
ATOM 2983 C CA . GLY A 1 378 ? 18.775 -4.371 6.295 1.00 59.03 378 GLY A CA 1
ATOM 2984 C C . GLY A 1 378 ? 17.457 -4.227 7.058 1.00 59.03 378 GLY A C 1
ATOM 2985 O O . GLY A 1 378 ? 16.638 -5.141 7.169 1.00 59.03 378 GLY A O 1
ATOM 2986 N N . ASN A 1 379 ? 17.287 -3.041 7.631 1.00 72.38 379 ASN A N 1
ATOM 2987 C CA . ASN A 1 379 ? 16.197 -2.652 8.517 1.00 72.38 379 ASN A CA 1
ATOM 2988 C C . ASN A 1 379 ? 15.739 -1.252 8.097 1.00 72.38 379 ASN A C 1
ATOM 2990 O O . ASN A 1 379 ? 16.586 -0.377 7.921 1.00 72.38 379 ASN A O 1
ATOM 2994 N N . VAL A 1 380 ? 14.424 -1.037 7.967 1.00 73.12 380 VAL A N 1
ATOM 2995 C CA . VAL A 1 380 ? 13.865 0.257 7.538 1.00 73.12 380 VAL A CA 1
ATOM 2996 C C . VAL A 1 380 ? 14.352 1.411 8.410 1.00 73.12 380 VAL A C 1
ATOM 2998 O O . VAL A 1 380 ? 14.592 2.502 7.911 1.00 73.12 380 VAL A O 1
ATOM 3001 N N . PHE A 1 381 ? 14.547 1.166 9.706 1.00 75.12 381 PHE A N 1
ATOM 3002 C CA . PHE A 1 381 ? 14.984 2.187 10.654 1.00 75.12 381 PHE A CA 1
ATOM 3003 C C . PHE A 1 381 ? 16.472 2.523 10.528 1.00 75.12 381 PHE A C 1
ATOM 3005 O O . PHE A 1 381 ? 16.857 3.628 10.889 1.00 75.12 381 PHE A O 1
ATOM 3012 N N . ILE A 1 382 ? 17.289 1.596 10.018 1.00 71.94 382 ILE A N 1
ATOM 3013 C CA . ILE A 1 382 ? 18.710 1.850 9.744 1.00 71.94 382 ILE A CA 1
ATOM 3014 C C . ILE A 1 382 ? 18.827 2.633 8.436 1.00 71.94 382 ILE A C 1
ATOM 3016 O O . ILE A 1 382 ? 19.403 3.710 8.436 1.00 71.94 382 ILE A O 1
ATOM 3020 N N . GLU A 1 383 ? 18.174 2.170 7.363 1.00 67.25 383 GLU A N 1
ATOM 3021 C CA . GLU A 1 383 ? 18.230 2.866 6.066 1.00 67.25 383 GLU A CA 1
ATOM 3022 C C . GLU A 1 383 ? 17.649 4.287 6.134 1.00 67.25 383 GLU A C 1
ATOM 3024 O O . GLU A 1 383 ? 18.218 5.196 5.542 1.00 67.25 383 GLU A O 1
ATOM 3029 N N . LEU A 1 384 ? 16.565 4.513 6.891 1.00 64.50 384 LEU A N 1
ATOM 3030 C CA . LEU A 1 384 ? 16.044 5.869 7.112 1.00 64.50 384 LEU A CA 1
ATOM 3031 C C . LEU A 1 384 ? 17.000 6.745 7.931 1.00 64.50 384 LEU A C 1
ATOM 3033 O O . LEU A 1 384 ? 17.051 7.952 7.704 1.00 64.50 384 LEU A O 1
ATOM 3037 N N . GLY A 1 385 ? 17.721 6.152 8.886 1.00 60.47 385 GLY A N 1
ATOM 3038 C CA . GLY A 1 385 ? 18.698 6.854 9.714 1.00 60.47 385 GLY A CA 1
ATOM 3039 C C . GLY A 1 385 ? 19.939 7.281 8.935 1.00 60.47 385 GLY A C 1
ATOM 3040 O O . GLY A 1 385 ? 20.465 8.349 9.207 1.00 60.47 385 GLY A O 1
ATOM 3041 N N . ASP A 1 386 ? 20.352 6.493 7.941 1.00 59.84 386 ASP A N 1
ATOM 3042 C CA . ASP A 1 386 ? 21.514 6.794 7.096 1.00 59.84 386 ASP A CA 1
ATOM 3043 C C . ASP A 1 386 ? 21.212 7.853 6.011 1.00 59.84 386 ASP A C 1
ATOM 3045 O O . ASP A 1 386 ? 22.130 8.437 5.438 1.00 59.84 386 ASP A O 1
ATOM 3049 N N . THR A 1 387 ? 19.931 8.113 5.713 1.00 49.00 387 THR A N 1
ATOM 3050 C CA . THR A 1 387 ? 19.493 9.153 4.756 1.00 49.00 387 THR A CA 1
ATOM 3051 C C . THR A 1 387 ? 19.347 10.566 5.338 1.00 49.00 387 THR A C 1
ATOM 3053 O O . THR A 1 387 ? 19.082 11.494 4.570 1.00 49.00 387 THR A O 1
ATOM 3056 N N . VAL A 1 388 ? 19.480 10.742 6.657 1.00 40.12 388 VAL A N 1
ATOM 3057 C CA . VAL A 1 388 ? 19.390 12.041 7.361 1.00 40.12 388 VAL A CA 1
ATOM 3058 C C . VAL A 1 388 ? 20.765 12.432 7.870 1.00 40.12 388 VAL A C 1
ATOM 3060 O O . VAL A 1 388 ? 21.120 13.621 7.708 1.00 40.12 388 VAL A O 1
#

Radius of gyration: 26.66 Å; chains: 1; bounding box: 83×27×70 Å

Secondary structure (DSSP, 8-state):
--THHHHHHHHHHHHHHHHHHHSS-GGGS--------EEEEEE---------SSSS-EEEEE---SS-EEEEEEEPPHHHHHTT-EEEEE-TTS-EEEEEEGGG--TTSEEE-TTS-TTT-SS-EEEEEPPTTSPPP-TTSPEEEEEEEPPTHHHHHHHHHHHHHHHHHHHHHHHTT--HHHHHHHHHHHHTT------HHHHHHHHHHHHHHHHHHHHHHHTTT-THHHHHHHHHHHHHHHHHHHHHHHHHHHHHHHTT--S-HHHHHHHHHHHHHHHHHHHHHHHHHHHHHHHS---HHHHHHHHHHHHHHHHHHHHHHHHHHHHTTT-TTHHHHHHHHHHHHHHHHHHHHHHT--SSS--BTTTTB--SS------HHHHHHHT-

Organism: NCBI:txid2014247